Protein AF-0000000077288718 (afdb_homodimer)

pLDDT: mean 91.53, std 6.89, range [43.12, 98.25]

Structure (mmCIF, N/CA/C/O backbone):
data_AF-0000000077288718-model_v1
#
loop_
_entity.id
_entity.type
_entity.pdbx_description
1 polymer Transposase
#
loop_
_atom_site.group_PDB
_atom_site.id
_atom_site.type_symbol
_atom_site.label_atom_id
_atom_site.label_alt_id
_atom_site.label_comp_id
_atom_site.label_asym_id
_atom_site.label_entity_id
_atom_site.label_seq_id
_atom_site.pdbx_PDB_ins_code
_atom_site.Cartn_x
_atom_site.Cartn_y
_atom_site.Cartn_z
_atom_site.occupancy
_atom_site.B_iso_or_equiv
_atom_site.auth_seq_id
_atom_site.auth_comp_id
_atom_site.auth_asym_id
_atom_site.auth_atom_id
_atom_site.pdbx_PDB_model_num
ATOM 1 N N . MET A 1 1 ? -7.906 52.062 20.203 1 43.22 1 MET A N 1
ATOM 2 C CA . MET A 1 1 ? -6.73 51.344 20.672 1 43.22 1 MET A CA 1
ATOM 3 C C . MET A 1 1 ? -6.367 50.219 19.688 1 43.22 1 MET A C 1
ATOM 5 O O . MET A 1 1 ? -7.211 49.406 19.344 1 43.22 1 MET A O 1
ATOM 9 N N . LEU A 1 2 ? -5.363 50.562 18.891 1 52.12 2 LEU A N 1
ATOM 10 C CA . LEU A 1 2 ? -5.035 49.75 17.719 1 52.12 2 LEU A CA 1
ATOM 11 C C . LEU A 1 2 ? -4.863 48.312 18.109 1 52.12 2 LEU A C 1
ATOM 13 O O . LEU A 1 2 ? -4.262 48 19.141 1 52.12 2 LEU A O 1
ATOM 17 N N . ARG A 1 3 ? -5.602 47.438 17.688 1 65.12 3 ARG A N 1
ATOM 18 C CA . ARG A 1 3 ? -5.758 46 17.781 1 65.12 3 ARG A CA 1
ATOM 19 C C . ARG A 1 3 ? -4.559 45.281 17.188 1 65.12 3 ARG A C 1
ATOM 21 O O . ARG A 1 3 ? -3.871 45.812 16.312 1 65.12 3 ARG A O 1
ATOM 28 N N . GLY A 1 4 ? -3.889 44.406 17.781 1 75.56 4 GLY A N 1
ATOM 29 C CA . GLY A 1 4 ? -2.828 43.5 17.375 1 75.56 4 GLY A CA 1
ATOM 30 C C . GLY A 1 4 ? -1.591 43.625 18.25 1 75.56 4 GLY A C 1
ATOM 31 O O . GLY A 1 4 ? -1.327 44.688 18.828 1 75.56 4 GLY A O 1
ATOM 32 N N . GLU A 1 5 ? -0.987 42.656 18.359 1 81.69 5 GLU A N 1
ATOM 33 C CA . GLU A 1 5 ? 0.183 42.594 19.234 1 81.69 5 GLU A CA 1
ATOM 34 C C . GLU A 1 5 ? 1.214 43.656 18.828 1 81.69 5 GLU A C 1
ATOM 36 O O . GLU A 1 5 ? 1.824 44.312 19.688 1 81.69 5 GLU A O 1
ATOM 41 N N . LYS A 1 6 ? 1.422 43.906 17.594 1 84.06 6 LYS A N 1
ATOM 42 C CA . LYS A 1 6 ? 2.42 44.875 17.109 1 84.06 6 LYS A CA 1
ATOM 43 C C . LYS A 1 6 ? 2.041 46.312 17.5 1 84.06 6 LYS A C 1
ATOM 45 O O . LYS A 1 6 ? 2.904 47.094 17.875 1 84.06 6 LYS A O 1
ATOM 50 N N . ASN A 1 7 ? 0.811 46.562 17.375 1 82.25 7 ASN A N 1
ATOM 51 C CA . ASN A 1 7 ? 0.334 47.906 17.781 1 82.25 7 ASN A CA 1
ATOM 52 C C . ASN A 1 7 ? 0.5 48.125 19.281 1 82.25 7 ASN A C 1
ATOM 54 O O . ASN A 1 7 ? 0.824 49.219 19.719 1 82.25 7 ASN A O 1
ATOM 58 N N . ARG A 1 8 ? 0.289 47.062 19.922 1 88.38 8 ARG A N 1
ATOM 59 C CA . ARG A 1 8 ? 0.454 47.188 21.375 1 88.38 8 ARG A CA 1
ATOM 60 C C . ARG A 1 8 ? 1.909 47.438 21.734 1 88.38 8 ARG A C 1
ATOM 62 O O . ARG A 1 8 ? 2.193 48.281 22.609 1 88.38 8 ARG A O 1
ATOM 69 N N . ILE A 1 9 ? 2.711 46.75 21.047 1 90.38 9 ILE A N 1
ATOM 70 C CA . ILE A 1 9 ? 4.133 46.938 21.297 1 90.38 9 ILE A CA 1
ATOM 71 C C . ILE A 1 9 ? 4.551 48.375 20.938 1 90.38 9 ILE A C 1
ATOM 73 O O . ILE A 1 9 ? 5.328 49 21.656 1 90.38 9 ILE A O 1
ATOM 77 N N . ALA A 1 10 ? 4.012 48.875 19.875 1 89.81 10 ALA A N 1
ATOM 78 C CA . ALA A 1 10 ? 4.285 50.25 19.453 1 89.81 10 ALA A CA 1
ATO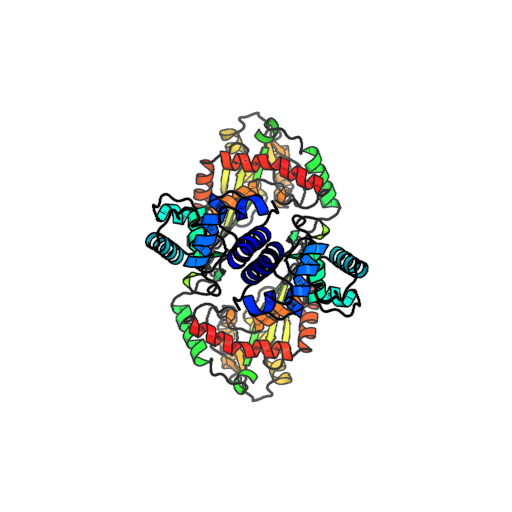M 79 C C . ALA A 1 10 ? 3.836 51.219 20.531 1 89.81 10 ALA A C 1
ATOM 81 O O . ALA A 1 10 ? 4.562 52.188 20.844 1 89.81 10 ALA A O 1
ATOM 82 N N . LEU A 1 11 ? 2.707 51 20.984 1 90.44 11 LEU A N 1
ATOM 83 C CA . LEU A 1 11 ? 2.168 51.844 22.031 1 90.44 11 LEU A CA 1
ATOM 84 C C . LEU A 1 11 ? 3.029 51.781 23.281 1 90.44 11 LEU A C 1
ATOM 86 O O . LEU A 1 11 ? 3.305 52.812 23.906 1 90.44 11 LEU A O 1
ATOM 90 N N . ARG A 1 12 ? 3.43 50.656 23.594 1 92.56 12 ARG A N 1
ATOM 91 C CA . ARG A 1 12 ? 4.289 50.469 24.766 1 92.56 12 ARG A CA 1
ATOM 92 C C . ARG A 1 12 ? 5.637 51.156 24.562 1 92.56 12 ARG A C 1
ATOM 94 O O . ARG A 1 12 ? 6.199 51.719 25.516 1 92.56 12 ARG A O 1
ATOM 101 N N . GLY A 1 13 ? 6.094 51.062 23.406 1 92.56 13 GLY A N 1
ATOM 102 C CA . GLY A 1 13 ? 7.293 51.812 23.078 1 92.56 13 GLY A CA 1
ATOM 103 C C . GLY A 1 13 ? 7.129 53.312 23.281 1 92.56 13 GLY A C 1
ATOM 104 O O . GLY A 1 13 ? 8.031 53.969 23.781 1 92.56 13 GLY A O 1
ATOM 105 N N . ARG A 1 14 ? 6.02 53.812 22.891 1 92.88 14 ARG A N 1
ATOM 106 C CA . ARG A 1 14 ? 5.73 55.219 23.062 1 92.88 14 ARG A CA 1
ATOM 107 C C . ARG A 1 14 ? 5.746 55.594 24.547 1 92.88 14 ARG A C 1
ATOM 109 O O . ARG A 1 14 ? 6.203 56.688 24.906 1 92.88 14 ARG A O 1
ATOM 116 N N . ILE A 1 15 ? 5.238 54.719 25.312 1 93.62 15 ILE A N 1
ATOM 117 C CA . ILE A 1 15 ? 5.254 54.969 26.75 1 93.62 15 ILE A CA 1
ATOM 118 C C . ILE A 1 15 ? 6.691 55.156 27.219 1 93.62 15 ILE A C 1
ATOM 120 O O . ILE A 1 15 ? 6.984 56.125 27.938 1 93.62 15 ILE A O 1
ATOM 124 N N . ILE A 1 16 ? 7.535 54.281 26.797 1 93.69 16 ILE A N 1
ATOM 125 C CA . ILE A 1 16 ? 8.93 54.344 27.219 1 93.69 16 ILE A CA 1
ATOM 126 C C . ILE A 1 16 ? 9.594 55.594 26.672 1 93.69 16 ILE A C 1
ATOM 128 O O . ILE A 1 16 ? 10.352 56.25 27.375 1 93.69 16 ILE A O 1
ATOM 132 N N . GLY A 1 17 ? 9.32 55.938 25.516 1 93 17 GLY A N 1
ATOM 133 C CA . GLY A 1 17 ? 9.867 57.156 24.922 1 93 17 GLY A CA 1
ATOM 134 C C . GLY A 1 17 ? 9.469 58.406 25.672 1 93 17 GLY A C 1
ATOM 135 O O . GLY A 1 17 ? 10.305 59.281 25.922 1 93 17 GLY A O 1
ATOM 136 N N . LEU A 1 18 ? 8.234 58.531 26 1 94.31 18 LEU A N 1
ATOM 137 C CA . LEU A 1 18 ? 7.75 59.656 26.766 1 94.31 18 LEU A CA 1
ATOM 138 C C . LEU A 1 18 ? 8.445 59.75 28.125 1 94.31 18 LEU A C 1
ATOM 140 O O . LEU A 1 18 ? 8.836 60.844 28.562 1 94.31 18 LEU A O 1
ATOM 144 N N . HIS A 1 19 ? 8.625 58.625 28.672 1 93.69 19 HIS A N 1
ATOM 145 C CA . HIS A 1 19 ? 9.297 58.594 29.969 1 93.69 19 HIS A CA 1
ATOM 146 C C . HIS A 1 19 ? 10.766 58.969 29.844 1 93.69 19 HIS A C 1
ATOM 148 O O . HIS A 1 19 ? 11.289 59.719 30.672 1 93.69 19 HIS A O 1
ATOM 154 N N . ASP A 1 20 ? 11.328 58.531 28.828 1 91.75 20 ASP A N 1
ATOM 155 C CA . ASP A 1 20 ? 12.734 58.844 28.594 1 91.75 20 ASP A CA 1
ATOM 156 C C . ASP A 1 20 ? 12.922 60.344 28.375 1 91.75 20 ASP A C 1
ATOM 158 O O . ASP A 1 20 ? 13.977 60.906 28.703 1 91.75 20 ASP A O 1
ATOM 162 N N . ALA A 1 21 ? 11.938 60.906 27.828 1 91.5 21 ALA A N 1
ATOM 163 C CA . ALA A 1 21 ? 12 62.344 27.531 1 91.5 21 ALA A CA 1
ATOM 164 C C . ALA A 1 21 ? 11.703 63.188 28.766 1 91.5 21 ALA A C 1
ATOM 166 O O . ALA A 1 21 ? 11.688 64.438 28.703 1 91.5 21 ALA A O 1
ATOM 167 N N . GLY A 1 22 ? 11.32 62.531 29.922 1 89.19 22 GLY A N 1
ATOM 168 C CA . GLY A 1 22 ? 11.188 63.25 31.188 1 89.19 22 GLY A CA 1
ATOM 169 C C . GLY A 1 22 ? 9.758 63.344 31.672 1 89.19 22 GLY A C 1
ATOM 170 O O . GLY A 1 22 ? 9.492 63.938 32.719 1 89.19 22 GLY A O 1
ATOM 171 N N . LYS A 1 23 ? 8.883 62.781 30.938 1 92.75 23 LYS A N 1
ATOM 172 C CA . LYS A 1 23 ? 7.5 62.812 31.406 1 92.75 23 LYS A CA 1
ATOM 173 C C . LYS A 1 23 ? 7.297 61.875 32.562 1 92.75 23 LYS A C 1
ATOM 175 O O . LYS A 1 23 ? 7.859 60.75 32.594 1 92.75 23 LYS A O 1
ATOM 180 N N . THR A 1 24 ? 6.441 62.312 33.469 1 92.31 24 THR A N 1
ATOM 181 C CA . THR A 1 24 ? 6.199 61.5 34.656 1 92.31 24 THR A CA 1
ATOM 182 C C . THR A 1 24 ? 5.152 60.438 34.344 1 92.31 24 THR A C 1
ATOM 184 O O . THR A 1 24 ? 4.328 60.594 33.469 1 92.31 24 THR A O 1
ATOM 187 N N . PRO A 1 25 ? 5.207 59.375 35.062 1 92.5 25 PRO A N 1
ATOM 188 C CA . PRO A 1 25 ? 4.246 58.312 34.875 1 92.5 25 PRO A CA 1
ATOM 189 C C . PRO A 1 25 ? 2.799 58.75 35.062 1 92.5 25 PRO A C 1
ATOM 191 O O . PRO A 1 25 ? 1.87 58.062 34.625 1 92.5 25 PRO A O 1
ATOM 194 N N . SER A 1 26 ? 2.586 59.812 35.719 1 91.81 26 SER A N 1
ATOM 195 C CA . SER A 1 26 ? 1.24 60.344 35.906 1 91.81 26 SER A CA 1
ATOM 196 C C . SER A 1 26 ? 0.753 61.125 34.719 1 91.81 26 SER A C 1
ATOM 198 O O . SER A 1 26 ? -0.452 61.25 34.469 1 91.81 26 SER A O 1
ATOM 200 N N . GLU A 1 27 ? 1.709 61.688 34 1 93.06 27 GLU A N 1
ATOM 201 C CA . GLU A 1 27 ? 1.374 62.531 32.844 1 93.06 27 GLU A CA 1
ATOM 202 C C . GLU A 1 27 ? 1.169 61.656 31.594 1 93.06 27 GLU A C 1
ATOM 204 O O . GLU A 1 27 ? 0.388 62.031 30.719 1 93.06 27 GLU A O 1
ATOM 209 N N . ILE A 1 28 ? 1.817 60.594 31.594 1 93.5 28 ILE A N 1
ATOM 210 C CA . ILE A 1 28 ? 1.878 59.75 30.391 1 93.5 28 ILE A CA 1
ATOM 211 C C . ILE A 1 28 ? 0.498 59.156 30.094 1 93.5 28 ILE A C 1
ATOM 213 O O . ILE A 1 28 ? 0.058 59.156 28.953 1 93.5 28 ILE A O 1
ATOM 217 N N . PRO A 1 29 ? -0.282 58.719 31.031 1 92.75 29 PRO A N 1
ATOM 218 C CA . PRO A 1 29 ? -1.614 58.156 30.766 1 92.75 29 PRO A CA 1
ATOM 219 C C . PRO A 1 29 ? -2.535 59.156 30.062 1 92.75 29 PRO A C 1
ATOM 221 O O . PRO A 1 29 ? -3.309 58.781 29.188 1 92.75 29 PRO A O 1
ATOM 224 N N . HIS A 1 30 ? -2.402 60.438 30.406 1 90.56 30 HIS A N 1
ATOM 225 C CA . HIS A 1 30 ? -3.244 61.469 29.812 1 90.56 30 HIS A CA 1
ATOM 226 C C . HIS A 1 30 ? -2.875 61.75 28.359 1 90.56 30 HIS A C 1
ATOM 228 O O . HIS A 1 30 ? -3.752 61.969 27.531 1 90.56 30 HIS A O 1
ATOM 234 N N . GLU A 1 31 ? -1.648 61.625 28.156 1 88.31 31 GLU A N 1
ATOM 235 C CA . GLU A 1 31 ? -1.167 61.906 26.812 1 88.31 31 GLU A CA 1
ATOM 236 C C . GLU A 1 31 ? -1.537 60.781 25.844 1 88.31 31 GLU A C 1
ATOM 238 O O . GLU A 1 31 ? -1.862 61.031 24.688 1 88.31 31 GLU A O 1
ATOM 243 N N . LEU A 1 32 ? -1.506 59.594 26.312 1 90.88 32 LEU A N 1
ATOM 244 C CA . LEU A 1 32 ? -1.694 58.469 25.422 1 90.88 32 LEU A CA 1
ATOM 245 C C . LEU A 1 32 ? -3.078 57.844 25.625 1 90.88 32 LEU A C 1
ATOM 247 O O . LEU A 1 32 ? -3.471 56.938 24.875 1 90.88 32 LEU A O 1
ATOM 251 N N . GLY A 1 33 ? -3.863 58.312 26.562 1 89.25 33 GLY A N 1
ATOM 252 C CA . GLY A 1 33 ? -5.184 57.75 26.828 1 89.25 33 GLY A CA 1
ATOM 253 C C . GLY A 1 33 ? -5.141 56.375 27.422 1 89.25 33 GLY A C 1
ATOM 254 O O . GLY A 1 33 ? -5.895 55.469 27 1 89.25 33 GLY A O 1
ATOM 255 N N . LEU A 1 34 ? -4.164 56.188 28.281 1 92 34 LEU A N 1
ATOM 256 C CA . LEU A 1 34 ? -3.99 54.875 28.922 1 92 34 LEU A CA 1
ATOM 257 C C . LEU A 1 34 ? -4.27 54.969 30.406 1 92 34 LEU A C 1
ATOM 259 O O . LEU A 1 34 ? -4.348 56.062 30.969 1 92 34 LEU A O 1
ATOM 263 N N . LYS A 1 35 ? -4.469 53.844 30.938 1 93.88 35 LYS A N 1
ATOM 264 C CA . LYS A 1 35 ? -4.605 53.75 32.406 1 93.88 35 LYS A CA 1
ATOM 265 C C . LYS A 1 35 ? -3.246 53.844 33.094 1 93.88 35 LYS A C 1
ATOM 267 O O . LYS A 1 35 ? -2.25 53.344 32.562 1 93.88 35 LYS A O 1
ATOM 272 N N . LYS A 1 36 ? -3.283 54.469 34.312 1 93.56 36 LYS A N 1
ATOM 273 C CA . LYS A 1 36 ? -2.062 54.656 35.062 1 93.56 36 LYS A CA 1
ATOM 274 C C . LYS A 1 36 ? -1.392 53.312 35.375 1 93.56 36 LYS A C 1
ATOM 276 O O . LYS A 1 36 ? -0.17 53.188 35.281 1 93.56 36 LYS A O 1
ATOM 281 N N . ASP A 1 37 ? -2.254 52.438 35.594 1 94.19 37 ASP A N 1
ATOM 282 C CA . ASP A 1 37 ? -1.729 51.125 36 1 94.19 37 ASP A CA 1
ATOM 283 C C . ASP A 1 37 ? -0.995 50.469 34.812 1 94.19 37 ASP A C 1
ATOM 285 O O . ASP A 1 37 ? 0.01 49.781 35.031 1 94.19 37 ASP A O 1
ATOM 289 N N . THR A 1 38 ? -1.412 50.719 33.688 1 93.12 38 THR A N 1
ATOM 290 C CA . THR A 1 38 ? -0.795 50.125 32.469 1 93.12 38 THR A CA 1
ATOM 291 C C . THR A 1 38 ? 0.578 50.75 32.25 1 93.12 38 THR A C 1
ATOM 293 O O . THR A 1 38 ? 1.524 50.062 31.875 1 93.12 38 THR A O 1
ATOM 296 N N . VAL A 1 39 ? 0.643 52.031 32.438 1 94.06 39 VAL A N 1
ATOM 297 C CA . VAL A 1 39 ? 1.903 52.75 32.25 1 94.06 39 VAL A CA 1
ATOM 298 C C . VAL A 1 39 ? 2.939 52.25 33.25 1 94.06 39 VAL A C 1
ATOM 300 O O . VAL A 1 39 ? 4.062 51.906 32.875 1 94.06 39 VAL A O 1
ATOM 303 N N . TYR A 1 40 ? 2.473 52.094 34.469 1 94.69 40 TYR A N 1
ATOM 304 C CA . TYR A 1 40 ? 3.396 51.625 35.5 1 94.69 40 TYR A CA 1
ATOM 305 C C . TYR A 1 40 ? 3.861 50.219 35.188 1 94.69 40 TYR A C 1
ATOM 307 O O . TYR A 1 40 ? 5.031 49.875 35.406 1 94.69 40 TYR A O 1
ATOM 315 N N . LEU A 1 41 ? 2.928 49.5 34.781 1 93.44 41 LEU A N 1
ATOM 316 C CA . LEU A 1 41 ? 3.242 48.094 34.469 1 93.44 41 LEU A CA 1
ATOM 317 C C . LEU A 1 41 ? 4.359 48.031 33.438 1 93.44 41 LEU A C 1
ATOM 319 O O . LEU A 1 41 ? 5.344 47.312 33.656 1 93.44 41 LEU A O 1
ATOM 323 N N . TRP A 1 42 ? 4.273 48.719 32.438 1 93 42 TRP A N 1
ATOM 324 C CA . TRP A 1 42 ? 5.199 48.531 31.312 1 93 42 TRP A CA 1
ATOM 325 C C . TRP A 1 42 ? 6.496 49.281 31.547 1 93 42 TRP A C 1
ATOM 327 O O . TRP A 1 42 ? 7.555 48.906 31.047 1 93 42 TRP A O 1
ATOM 337 N N . LEU A 1 43 ? 6.438 50.312 32.344 1 93.31 43 LEU A N 1
ATOM 338 C CA . LEU A 1 43 ? 7.68 50.938 32.781 1 93.31 43 LEU A CA 1
ATOM 339 C C . LEU A 1 43 ? 8.5 50 33.656 1 93.31 43 LEU A C 1
ATOM 341 O O . LEU A 1 43 ? 9.719 49.875 33.469 1 93.31 43 LEU A O 1
ATOM 345 N N . ARG A 1 44 ? 7.754 49.344 34.469 1 93.12 44 ARG A N 1
ATOM 346 C CA . ARG A 1 44 ? 8.422 48.375 35.312 1 93.12 44 ARG A CA 1
ATOM 347 C C . ARG A 1 44 ? 9.008 47.25 34.5 1 93.12 44 ARG A C 1
ATOM 349 O O . ARG A 1 44 ? 10.172 46.875 34.688 1 93.12 44 ARG A O 1
ATOM 356 N N . ARG A 1 45 ? 8.242 46.688 33.688 1 91.5 45 ARG A N 1
ATOM 357 C CA . ARG A 1 45 ? 8.68 45.562 32.844 1 91.5 45 ARG A CA 1
ATOM 358 C C . ARG A 1 45 ? 9.875 45.938 31.984 1 91.5 45 ARG A C 1
ATOM 360 O O . ARG A 1 45 ? 10.789 45.156 31.781 1 91.5 45 ARG A O 1
ATOM 367 N N . TRP A 1 46 ? 9.852 47.219 31.5 1 91.81 46 TRP A N 1
ATOM 368 C CA . TRP A 1 46 ? 10.953 47.688 30.672 1 91.81 46 TRP A CA 1
ATOM 369 C C . TRP A 1 46 ? 12.227 47.844 31.5 1 91.81 46 TRP A C 1
ATOM 371 O O . TRP A 1 46 ? 13.312 47.469 31.047 1 91.81 46 TRP A O 1
ATOM 381 N N . ASN A 1 47 ? 12.062 48.312 32.656 1 90.88 47 ASN A N 1
ATOM 382 C CA . ASN A 1 47 ? 13.219 48.5 33.531 1 90.88 47 ASN A CA 1
ATOM 383 C C . ASN A 1 47 ? 13.82 47.188 34 1 90.88 47 ASN A C 1
ATOM 385 O O . ASN A 1 47 ? 15.039 47.062 34.094 1 90.88 47 ASN A O 1
ATOM 389 N N . GLU A 1 48 ? 12.914 46.25 34.156 1 91.69 48 GLU A N 1
ATOM 390 C CA . GLU A 1 48 ? 13.359 44.969 34.719 1 91.69 48 GLU A CA 1
ATOM 391 C C . GLU A 1 48 ? 13.82 44 33.625 1 91.69 48 GLU A C 1
ATOM 393 O O . GLU A 1 48 ? 14.828 43.312 33.781 1 91.69 48 GLU A O 1
ATOM 398 N N . GLU A 1 49 ? 13.148 43.938 32.531 1 88.25 49 GLU A N 1
ATOM 399 C CA . GLU A 1 49 ? 13.398 42.875 31.547 1 88.25 49 GLU A CA 1
ATOM 400 C C . GLU A 1 49 ? 13.898 43.469 30.234 1 88.25 49 GLU A C 1
ATOM 402 O O . GLU A 1 49 ? 14.492 42.75 29.406 1 88.25 49 GLU A O 1
ATOM 407 N N . GLY A 1 50 ? 13.617 44.75 30.031 1 84.06 50 GLY A N 1
ATOM 408 C CA . GLY A 1 50 ? 14.031 45.375 28.781 1 84.06 50 GLY A CA 1
ATOM 409 C C . GLY A 1 50 ? 13.234 44.906 27.578 1 84.06 50 GLY A C 1
ATOM 410 O O . GLY A 1 50 ? 13.711 44.969 26.453 1 84.06 50 GLY A O 1
ATOM 411 N N . LYS A 1 51 ? 12.133 44.25 27.875 1 85.38 51 LYS A N 1
ATOM 412 C CA . LYS A 1 51 ? 11.289 43.75 26.781 1 85.38 51 LYS A CA 1
ATOM 413 C C . LYS A 1 51 ? 9.852 44.219 26.938 1 85.38 51 LYS A C 1
ATOM 415 O O . LYS A 1 51 ? 9.383 44.438 28.062 1 85.38 51 LYS A O 1
ATOM 420 N N . LEU A 1 52 ? 9.156 44.531 25.812 1 89.31 52 LEU A N 1
ATOM 421 C CA . LEU A 1 52 ? 7.789 45.031 25.844 1 89.31 52 LEU A CA 1
ATOM 422 C C . LEU A 1 52 ? 6.809 44.031 25.281 1 89.31 52 LEU A C 1
ATOM 424 O O . LEU A 1 52 ? 5.676 44.375 24.922 1 89.31 52 LEU A O 1
ATOM 428 N N . GLU A 1 53 ? 7.254 42.656 25.156 1 86.88 53 GLU A N 1
ATOM 429 C CA . GLU A 1 53 ? 6.387 41.594 24.688 1 86.88 53 GLU A CA 1
ATOM 430 C C . GLU A 1 53 ? 5.609 40.969 25.828 1 86.88 53 GLU A C 1
ATOM 432 O O . GLU A 1 53 ? 6.023 41.031 26.984 1 86.88 53 GLU A O 1
ATOM 437 N N . ASP A 1 54 ? 4.449 40.406 25.469 1 84.75 54 ASP A N 1
ATOM 438 C CA . ASP A 1 54 ? 3.662 39.656 26.453 1 84.75 54 ASP A CA 1
ATOM 439 C C . ASP A 1 54 ? 4.406 38.406 26.938 1 84.75 54 ASP A C 1
ATOM 441 O O . ASP A 1 54 ? 5.141 37.781 26.172 1 84.75 54 ASP A O 1
ATOM 445 N N . HIS A 1 55 ? 4.238 38.094 28.203 1 80.62 55 HIS A N 1
ATOM 446 C CA . HIS A 1 55 ? 4.801 36.844 28.719 1 80.62 55 HIS A CA 1
ATOM 447 C C . HIS A 1 55 ? 4.109 35.625 28.109 1 80.62 55 HIS A C 1
ATOM 449 O O . HIS A 1 55 ? 2.92 35.688 27.797 1 80.62 55 HIS A O 1
ATOM 455 N N . LYS A 1 56 ? 4.859 34.594 27.812 1 78.31 56 LYS A N 1
ATOM 456 C CA . LYS A 1 56 ? 4.316 33.375 27.25 1 78.31 56 LYS A CA 1
ATOM 457 C C . LYS A 1 56 ? 3.322 32.719 28.203 1 78.31 56 LYS A C 1
ATOM 459 O O . LYS A 1 56 ? 3.564 32.656 29.406 1 78.31 56 LYS A O 1
ATOM 464 N N . ARG A 1 57 ? 2.047 32.656 27.797 1 76.81 57 ARG A N 1
ATOM 465 C CA . ARG A 1 57 ? 1.032 31.953 28.578 1 76.81 57 ARG A CA 1
ATOM 466 C C . ARG A 1 57 ? 1.293 30.453 28.578 1 76.81 57 ARG A C 1
ATOM 468 O O . ARG A 1 57 ? 1.798 29.906 27.594 1 76.81 57 ARG A O 1
ATOM 475 N N . THR A 1 58 ? 1.238 29.797 29.844 1 73.56 58 THR A N 1
ATOM 476 C CA . THR A 1 58 ? 1.386 28.359 29.922 1 73.56 58 THR A CA 1
ATOM 477 C C . THR A 1 58 ? 0.096 27.656 29.516 1 73.56 58 THR A C 1
ATOM 479 O O . THR A 1 58 ? -1 28.109 29.844 1 73.56 58 THR A O 1
ATOM 482 N N . GLY A 1 59 ? -0.064 27.234 28.359 1 65.62 59 GLY A N 1
ATOM 483 C CA . GLY A 1 59 ? -1.24 26.5 27.938 1 65.62 59 GLY A CA 1
ATOM 484 C C . GLY A 1 59 ? -1.763 25.547 28.984 1 65.62 59 GLY A C 1
ATOM 485 O O . GLY A 1 59 ? -1.201 25.438 30.078 1 65.62 59 GLY A O 1
ATOM 486 N N . ARG A 1 60 ? -3.094 25.047 28.859 1 73.56 60 ARG A N 1
ATOM 487 C CA . ARG A 1 60 ? -3.711 24.062 29.734 1 73.56 60 ARG A CA 1
ATOM 488 C C . ARG A 1 60 ? -2.74 22.938 30.047 1 73.56 60 ARG A C 1
ATOM 490 O O . ARG A 1 60 ? -1.983 22.484 29.188 1 73.56 60 ARG A O 1
ATOM 497 N N . ARG A 1 61 ? -2.641 22.625 31.453 1 76.5 61 ARG A N 1
ATOM 498 C CA . ARG A 1 61 ? -1.768 21.547 31.891 1 76.5 61 ARG A CA 1
ATOM 499 C C . ARG A 1 61 ? -2.123 20.234 31.203 1 76.5 61 ARG A C 1
ATOM 501 O O . ARG A 1 61 ? -3.301 19.938 31 1 76.5 61 ARG A O 1
ATOM 508 N N . ARG A 1 62 ? -1.206 19.484 30.781 1 83.44 62 ARG A N 1
ATOM 509 C CA . ARG A 1 62 ? -1.355 18.188 30.141 1 83.44 62 ARG A CA 1
ATOM 510 C C . ARG A 1 62 ? -1.91 17.156 31.125 1 83.44 62 ARG A C 1
ATOM 512 O O . ARG A 1 62 ? -1.593 17.188 32.312 1 83.44 62 ARG A O 1
ATOM 519 N N . VAL A 1 63 ? -2.803 16.297 30.609 1 84.56 63 VAL A N 1
ATOM 520 C CA . VAL A 1 63 ? -3.465 15.297 31.438 1 84.56 63 VAL A CA 1
ATOM 521 C C . VAL A 1 63 ? -2.482 14.18 31.781 1 84.56 63 VAL A C 1
ATOM 523 O O . VAL A 1 63 ? -2.613 13.523 32.812 1 84.56 63 VAL A O 1
ATOM 526 N N . THR A 1 64 ? -1.48 13.883 30.953 1 89.44 64 THR A N 1
ATOM 527 C CA . THR A 1 64 ? -0.533 12.797 31.188 1 89.44 64 THR A CA 1
ATOM 528 C C . THR A 1 64 ? 0.834 13.344 31.578 1 89.44 64 THR A C 1
ATOM 530 O O . THR A 1 64 ? 1.188 14.469 31.219 1 89.44 64 THR A O 1
ATOM 533 N N . ASP A 1 65 ? 1.57 12.602 32.344 1 90.88 65 ASP A N 1
ATOM 534 C CA . ASP A 1 65 ? 2.936 12.977 32.688 1 90.88 65 ASP A CA 1
ATOM 535 C C . ASP A 1 65 ? 3.951 12.242 31.812 1 90.88 65 ASP A C 1
ATOM 537 O O . ASP A 1 65 ? 3.574 11.453 30.938 1 90.88 65 ASP A O 1
ATOM 541 N N . ALA A 1 66 ? 5.184 12.578 32.062 1 91.12 66 ALA A N 1
ATOM 542 C CA . ALA A 1 66 ? 6.258 12.07 31.219 1 91.12 66 ALA A CA 1
ATOM 543 C C . ALA A 1 66 ? 6.359 10.547 31.312 1 91.12 66 ALA A C 1
ATOM 545 O O . ALA A 1 66 ? 6.637 9.875 30.312 1 91.12 66 ALA A O 1
ATOM 546 N N . ASN A 1 67 ? 6.145 10.102 32.469 1 93 67 ASN A N 1
ATOM 547 C CA . ASN A 1 67 ? 6.223 8.656 32.656 1 93 67 ASN A CA 1
ATOM 548 C C . ASN A 1 67 ? 5.09 7.934 31.938 1 93 67 ASN A C 1
ATOM 550 O O . ASN A 1 67 ? 5.305 6.891 31.312 1 93 67 ASN A O 1
ATOM 554 N N . GLN A 1 68 ? 3.994 8.469 32.062 1 92.94 68 GLN A N 1
ATOM 555 C CA . GLN A 1 68 ? 2.834 7.902 31.391 1 92.94 68 GLN A CA 1
ATOM 556 C C . GLN A 1 68 ? 3 7.961 29.875 1 92.94 68 GLN A C 1
ATOM 558 O O . GLN A 1 68 ? 2.619 7.027 29.172 1 92.94 68 GLN A O 1
ATOM 563 N N . ASP A 1 69 ? 3.557 8.992 29.438 1 94.25 69 ASP A N 1
ATOM 564 C CA . ASP A 1 69 ? 3.809 9.133 28 1 94.25 69 ASP A CA 1
ATOM 565 C C . ASP A 1 69 ? 4.781 8.07 27.516 1 94.25 69 ASP A C 1
ATOM 567 O O . ASP A 1 69 ? 4.605 7.516 26.422 1 94.25 69 ASP A O 1
ATOM 571 N N . ARG A 1 70 ? 5.75 7.82 28.297 1 93.88 70 ARG A N 1
ATOM 572 C CA . ARG A 1 70 ? 6.719 6.785 27.953 1 93.88 70 ARG A CA 1
ATOM 573 C C . ARG A 1 70 ? 6.074 5.406 27.953 1 93.88 70 ARG A C 1
ATOM 575 O O . ARG A 1 70 ? 6.422 4.551 27.125 1 93.88 70 ARG A O 1
ATOM 582 N N . MET A 1 71 ? 5.234 5.25 28.859 1 94.38 71 MET A N 1
ATOM 583 C CA . MET A 1 71 ? 4.516 3.98 28.938 1 94.38 71 MET A CA 1
ATOM 584 C C . MET A 1 71 ? 3.682 3.748 27.688 1 94.38 71 MET A C 1
ATOM 586 O O . MET A 1 71 ? 3.627 2.629 27.172 1 94.38 71 MET A O 1
ATOM 590 N N . LEU A 1 72 ? 3.086 4.754 27.281 1 94.81 72 LEU A N 1
ATOM 591 C CA . LEU A 1 72 ? 2.277 4.656 26.078 1 94.81 72 LEU A CA 1
ATOM 592 C C . LEU A 1 72 ? 3.145 4.332 24.859 1 94.81 72 LEU A C 1
ATOM 594 O O . LEU A 1 72 ? 2.748 3.543 24 1 94.81 72 LEU A O 1
ATOM 598 N N . ARG A 1 73 ? 4.242 4.961 24.812 1 95 73 ARG A N 1
ATOM 599 C CA . ARG A 1 73 ? 5.188 4.68 23.734 1 95 73 ARG A CA 1
ATOM 600 C C . ARG A 1 73 ? 5.613 3.219 23.75 1 95 73 ARG A C 1
ATOM 602 O O . ARG A 1 73 ? 5.641 2.562 22.703 1 95 73 ARG A O 1
ATOM 609 N N . ASN A 1 74 ? 5.949 2.746 24.906 1 94.62 74 ASN A N 1
ATOM 610 C CA . ASN A 1 74 ? 6.379 1.358 25.047 1 94.62 74 ASN A CA 1
ATOM 611 C C . ASN A 1 74 ? 5.281 0.385 24.625 1 94.62 74 ASN A C 1
ATOM 613 O O . ASN A 1 74 ? 5.555 -0.641 24 1 94.62 74 ASN A O 1
ATOM 617 N N . ALA A 1 75 ? 4.121 0.729 25 1 94.25 75 ALA A N 1
ATOM 618 C CA . ALA A 1 75 ? 2.98 -0.111 24.641 1 94.25 75 ALA A CA 1
ATOM 619 C C . ALA A 1 75 ? 2.795 -0.164 23.125 1 94.25 75 ALA A C 1
ATOM 621 O O . ALA A 1 75 ? 2.537 -1.23 22.562 1 94.25 75 ALA A O 1
ATOM 622 N N . ALA A 1 76 ? 2.9 0.917 22.5 1 94.19 76 ALA A N 1
ATOM 623 C CA . ALA A 1 76 ? 2.76 0.992 21.047 1 94.19 76 ALA A CA 1
ATOM 624 C C . ALA A 1 76 ? 3.879 0.225 20.344 1 94.19 76 ALA A C 1
ATOM 626 O O . ALA A 1 76 ? 3.652 -0.409 19.312 1 94.19 76 ALA A O 1
ATOM 627 N N . GLU A 1 77 ? 5.043 0.309 20.906 1 92.94 77 GLU A N 1
ATOM 628 C CA . GLU A 1 77 ? 6.188 -0.391 20.344 1 92.94 77 GLU A CA 1
ATOM 629 C C . GLU A 1 77 ? 6.062 -1.9 20.531 1 92.94 77 GLU A C 1
ATOM 631 O O . GLU A 1 77 ? 6.496 -2.676 19.672 1 92.94 77 GLU A O 1
ATOM 636 N N . ALA A 1 78 ? 5.473 -2.248 21.625 1 92.38 78 ALA A N 1
ATOM 637 C CA . ALA A 1 78 ? 5.285 -3.666 21.906 1 92.38 78 ALA A CA 1
ATOM 638 C C . ALA A 1 78 ? 4.18 -4.262 21.047 1 92.38 78 ALA A C 1
ATOM 640 O O . ALA A 1 78 ? 4.227 -5.445 20.688 1 92.38 78 ALA A O 1
ATOM 641 N N . SER A 1 79 ? 3.209 -3.441 20.719 1 91.38 79 SER A N 1
ATOM 642 C CA . SER A 1 79 ? 2.09 -3.867 19.875 1 91.38 79 SER A CA 1
ATOM 643 C C . SER A 1 79 ? 1.822 -2.863 18.766 1 91.38 79 SER A C 1
ATOM 645 O O . SER A 1 79 ? 0.768 -2.225 18.734 1 91.38 79 SER A O 1
ATOM 647 N N . PRO A 1 80 ? 2.707 -2.941 17.828 1 93.19 80 PRO A N 1
ATOM 648 C CA . PRO A 1 80 ? 2.645 -1.896 16.797 1 93.19 80 PRO A CA 1
ATOM 649 C C . PRO A 1 80 ? 1.362 -1.957 15.969 1 93.19 80 PRO A C 1
ATOM 651 O O . PRO A 1 80 ? 0.95 -0.95 15.391 1 93.19 80 PRO A O 1
ATOM 654 N N . PHE A 1 81 ? 0.698 -3.062 15.969 1 89.94 81 PHE A N 1
ATOM 655 C CA . PHE A 1 81 ? -0.476 -3.209 15.117 1 89.94 81 PHE A CA 1
ATOM 656 C C . PHE A 1 81 ? -1.756 -3 15.914 1 89.94 81 PHE A C 1
ATOM 658 O O . PHE A 1 81 ? -2.855 -3.217 15.406 1 89.94 81 PHE A O 1
ATOM 665 N N . SER A 1 82 ? -1.673 -2.523 17.125 1 89.06 82 SER A N 1
ATOM 666 C CA . SER A 1 82 ? -2.838 -2.26 17.953 1 89.06 82 SER A CA 1
ATOM 667 C C . SER A 1 82 ? -3.473 -0.916 17.609 1 89.06 82 SER A C 1
ATOM 669 O O . SER A 1 82 ? -2.879 -0.11 16.891 1 89.06 82 SER A O 1
ATOM 671 N N . THR A 1 83 ? -4.648 -0.747 18.062 1 89.12 83 THR A N 1
ATOM 672 C CA . THR A 1 83 ? -5.352 0.516 17.859 1 89.12 83 THR A CA 1
ATOM 673 C C . THR A 1 83 ? -5.18 1.435 19.062 1 89.12 83 THR A C 1
ATOM 675 O O . THR A 1 83 ? -4.758 0.991 20.141 1 89.12 83 THR A O 1
ATOM 678 N N . SER A 1 84 ? -5.445 2.746 18.797 1 92.44 84 SER A N 1
ATOM 679 C CA . SER A 1 84 ? -5.387 3.689 19.906 1 92.44 84 SER A CA 1
ATOM 680 C C . SER A 1 84 ? -6.371 3.307 21 1 92.44 84 SER A C 1
ATOM 682 O O . SER A 1 84 ? -6.09 3.498 22.188 1 92.44 84 SER A O 1
ATOM 684 N N . VAL A 1 85 ? -7.469 2.746 20.594 1 90.12 85 VAL A N 1
ATOM 685 C CA . VAL A 1 85 ? -8.469 2.307 21.562 1 90.12 85 VAL A CA 1
ATOM 686 C C . VAL A 1 85 ? -7.914 1.161 22.406 1 90.12 85 VAL A C 1
ATOM 688 O O . VAL A 1 85 ? -8.055 1.156 23.625 1 90.12 85 VAL A O 1
ATOM 691 N N . ALA A 1 86 ? -7.324 0.199 21.719 1 88.81 86 ALA A N 1
ATOM 692 C CA . ALA A 1 86 ? -6.73 -0.936 22.422 1 88.81 86 ALA A CA 1
ATOM 693 C C . ALA A 1 86 ? -5.621 -0.478 23.359 1 88.81 86 ALA A C 1
ATOM 695 O O . ALA A 1 86 ? -5.496 -0.986 24.484 1 88.81 86 ALA A O 1
ATOM 696 N N . LEU A 1 87 ? -4.82 0.447 22.906 1 92.62 87 LEU A N 1
ATOM 697 C CA . LEU A 1 87 ? -3.736 0.965 23.734 1 92.62 87 LEU A CA 1
ATOM 698 C C . LEU A 1 87 ? -4.285 1.673 24.969 1 92.62 87 LEU A C 1
ATOM 700 O O . LEU A 1 87 ? -3.703 1.583 26.047 1 92.62 87 LEU A O 1
ATOM 704 N N . THR A 1 88 ? -5.359 2.408 24.766 1 93.06 88 THR A N 1
ATOM 705 C CA . THR A 1 88 ? -6.016 3.078 25.875 1 93.06 88 THR A CA 1
ATOM 706 C C . THR A 1 88 ? -6.461 2.066 26.938 1 93.06 88 THR A C 1
ATOM 708 O O . THR A 1 88 ? -6.219 2.256 28.125 1 93.06 88 THR A O 1
ATOM 711 N N . GLN A 1 89 ? -7.07 1.027 26.5 1 91.44 89 GLN A N 1
ATOM 712 C CA . GLN A 1 89 ? -7.555 -0.008 27.406 1 91.44 89 GLN A CA 1
ATOM 713 C C . GLN A 1 89 ? -6.398 -0.695 28.125 1 91.44 89 GLN A C 1
ATOM 715 O O . GLN A 1 89 ? -6.473 -0.943 29.328 1 91.44 89 GLN A O 1
ATOM 720 N N . GLU A 1 90 ? -5.402 -0.955 27.438 1 90.56 90 GLU A N 1
ATOM 721 C CA . GLU A 1 90 ? -4.242 -1.65 27.984 1 90.56 90 GLU A CA 1
ATOM 722 C C . GLU A 1 90 ? -3.494 -0.771 28.984 1 90.56 90 GLU A C 1
ATOM 724 O O . GLU A 1 90 ? -2.912 -1.272 29.953 1 90.56 90 GLU A O 1
ATOM 729 N N . SER A 1 91 ? -3.418 0.463 28.734 1 90.94 91 SER A N 1
ATOM 730 C CA . SER A 1 91 ? -2.668 1.376 29.594 1 90.94 91 SER A CA 1
ATOM 731 C C . SER A 1 91 ? -3.344 1.546 30.953 1 90.94 91 SER A C 1
ATOM 733 O O . SER A 1 91 ? -2.68 1.827 31.953 1 90.94 91 SER A O 1
ATOM 735 N N . GLY A 1 92 ? -4.68 1.571 31.016 1 89.56 92 GLY A N 1
ATOM 736 C CA . GLY A 1 92 ? -5.418 1.771 32.25 1 89.56 92 GLY A CA 1
ATOM 737 C C . GLY A 1 92 ? -5.512 3.229 32.656 1 89.56 92 GLY A C 1
ATOM 738 O O . GLY A 1 92 ? -6.016 3.545 33.75 1 89.56 92 GLY A O 1
ATOM 739 N N . LEU A 1 93 ? -5.039 3.996 31.844 1 90.69 93 LEU A N 1
ATOM 740 C CA . LEU A 1 93 ? -5.078 5.426 32.156 1 90.69 93 LEU A CA 1
ATOM 741 C C . LEU A 1 93 ? -6.445 6.012 31.812 1 90.69 93 LEU A C 1
ATOM 743 O O . LEU A 1 93 ? -7.109 5.559 30.875 1 90.69 93 LEU A O 1
ATOM 747 N N . PRO A 1 94 ? -6.898 6.969 32.625 1 91 94 PRO A N 1
ATOM 748 C CA . PRO A 1 94 ? -8.18 7.621 32.344 1 91 94 PRO A CA 1
ATOM 749 C C . PRO A 1 94 ? -8.078 8.68 31.25 1 91 94 PRO A C 1
ATOM 751 O O . PRO A 1 94 ? -8.336 9.859 31.5 1 91 94 PRO A O 1
ATOM 754 N N . ILE A 1 95 ? -7.656 8.32 30.156 1 93.44 95 ILE A N 1
ATOM 755 C CA . ILE A 1 95 ? -7.496 9.227 29.016 1 93.44 95 ILE A CA 1
ATOM 756 C C . ILE A 1 95 ? -8.242 8.672 27.812 1 93.44 95 ILE A C 1
ATOM 758 O O . ILE A 1 95 ? -8.633 7.504 27.797 1 93.44 95 ILE A O 1
ATOM 762 N N . SER A 1 96 ? -8.492 9.531 26.906 1 94.44 96 SER A N 1
ATOM 763 C CA . SER A 1 96 ? -9.18 9.133 25.688 1 94.44 96 SER A CA 1
ATOM 764 C C . SER A 1 96 ? -8.195 8.594 24.641 1 94.44 96 SER A C 1
ATOM 766 O O . SER A 1 96 ? -6.992 8.828 24.734 1 94.44 96 SER A O 1
ATOM 768 N N . ALA A 1 97 ? -8.727 7.906 23.625 1 95.06 97 ALA A N 1
ATOM 769 C CA . ALA A 1 97 ? -7.914 7.406 22.516 1 95.06 97 ALA A CA 1
ATOM 770 C C . ALA A 1 97 ? -7.25 8.555 21.766 1 95.06 97 ALA A C 1
ATOM 772 O O . ALA A 1 97 ? -6.141 8.414 21.25 1 95.06 97 ALA A O 1
ATOM 773 N N . ARG A 1 98 ? -7.934 9.648 21.75 1 95.44 98 ARG A N 1
ATOM 774 C CA . ARG A 1 98 ? -7.391 10.82 21.078 1 95.44 98 ARG A CA 1
ATOM 775 C C . ARG A 1 98 ? -6.152 11.336 21.812 1 95.44 98 ARG A C 1
ATOM 777 O O . ARG A 1 98 ? -5.188 11.766 21.172 1 95.44 98 ARG A O 1
ATOM 784 N N . THR A 1 99 ? -6.238 11.305 23.094 1 94.88 99 THR A N 1
ATOM 785 C CA . THR A 1 99 ? -5.094 11.742 23.891 1 94.88 99 THR A CA 1
ATOM 786 C C . THR A 1 99 ? -3.902 10.812 23.672 1 94.88 99 THR A C 1
ATOM 788 O O . THR A 1 99 ? -2.762 11.266 23.578 1 94.88 99 THR A O 1
ATOM 791 N N . VAL A 1 100 ? -4.234 9.531 23.625 1 94.81 100 VAL A N 1
ATOM 792 C CA . VAL A 1 100 ? -3.186 8.547 23.359 1 94.81 100 VAL A CA 1
ATOM 793 C C . VAL A 1 100 ? -2.508 8.859 22.031 1 94.81 100 VAL A C 1
ATOM 795 O O . VAL A 1 100 ? -1.278 8.891 21.938 1 94.81 100 VAL A O 1
ATOM 798 N N . ARG A 1 101 ? -3.279 9.078 21.031 1 96 101 ARG A N 1
ATOM 799 C CA . ARG A 1 101 ? -2.746 9.391 19.703 1 96 101 ARG A CA 1
ATOM 800 C C . ARG A 1 101 ? -1.868 10.633 19.75 1 96 101 ARG A C 1
ATOM 802 O O . ARG A 1 101 ? -0.775 10.648 19.172 1 96 101 ARG A O 1
ATOM 809 N N . ARG A 1 102 ? -2.357 11.633 20.438 1 95.38 102 ARG A N 1
ATOM 810 C CA . ARG A 1 102 ? -1.624 12.891 20.531 1 95.38 102 ARG A CA 1
ATOM 811 C C . ARG A 1 102 ? -0.274 12.688 21.219 1 95.38 102 ARG A C 1
ATOM 813 O O . ARG A 1 102 ? 0.738 13.242 20.781 1 95.38 102 ARG A O 1
ATOM 820 N N . ARG A 1 103 ? -0.323 11.953 22.219 1 94.88 103 ARG A N 1
ATOM 821 C CA . ARG A 1 103 ? 0.907 11.695 22.953 1 94.88 103 ARG A CA 1
ATOM 822 C C . ARG A 1 103 ? 1.911 10.93 22.094 1 94.88 103 ARG A C 1
ATOM 824 O O . ARG A 1 103 ? 3.109 11.219 22.141 1 94.88 103 ARG A O 1
ATOM 831 N N . LEU A 1 104 ? 1.43 9.992 21.375 1 95.81 104 LEU A N 1
ATOM 832 C CA . LEU A 1 104 ? 2.305 9.219 20.5 1 95.81 104 LEU A CA 1
ATOM 833 C C . LEU A 1 104 ? 2.859 10.094 19.375 1 95.81 104 LEU A C 1
ATOM 835 O O . LEU A 1 104 ? 4.047 10.023 19.062 1 95.81 104 LEU A O 1
ATOM 839 N N . HIS A 1 105 ? 2.029 10.93 18.812 1 96.56 105 HIS A N 1
ATOM 840 C CA . HIS A 1 105 ? 2.463 11.836 17.75 1 96.56 105 HIS A CA 1
ATOM 841 C C . HIS A 1 105 ? 3.572 12.758 18.25 1 96.56 105 HIS A C 1
ATOM 843 O O . HIS A 1 105 ? 4.539 13.016 17.516 1 96.56 105 HIS A O 1
ATOM 849 N N . GLU A 1 106 ? 3.387 13.227 19.406 1 94.94 106 GLU A N 1
ATOM 850 C CA . GLU A 1 106 ? 4.383 14.109 20 1 94.94 106 GLU A CA 1
ATOM 851 C C . GLU A 1 106 ? 5.734 13.414 20.141 1 94.94 106 GLU A C 1
ATOM 853 O O . GLU A 1 106 ? 6.777 14.07 20.109 1 94.94 106 GLU A O 1
ATOM 858 N N . GLN A 1 107 ? 5.629 12.156 20.25 1 95 107 GLN A N 1
ATOM 859 C CA . GLN A 1 107 ? 6.855 11.383 20.422 1 95 107 GLN A CA 1
ATOM 860 C C . GLN A 1 107 ? 7.352 10.859 19.078 1 95 107 GLN A C 1
ATOM 862 O O . GLN A 1 107 ? 8.258 10.016 19.031 1 95 107 GLN A O 1
ATOM 867 N N . GLY A 1 108 ? 6.707 11.211 18 1 94.5 108 GLY A N 1
ATOM 868 C CA . GLY A 1 108 ? 7.172 10.844 16.672 1 94.5 108 GLY A CA 1
ATOM 869 C C . GLY A 1 108 ? 6.602 9.531 16.188 1 94.5 108 GLY A C 1
ATOM 870 O O . GLY A 1 108 ? 7.055 8.984 15.172 1 94.5 108 GLY A O 1
ATOM 871 N N . ILE A 1 109 ? 5.727 8.977 16.906 1 95.81 109 ILE A N 1
ATOM 872 C CA . ILE A 1 109 ? 5.082 7.723 16.531 1 95.81 109 ILE A CA 1
ATOM 873 C C . ILE A 1 109 ? 3.721 8.016 15.898 1 95.81 109 ILE A C 1
ATOM 875 O O . ILE A 1 109 ? 2.889 8.695 16.5 1 95.81 109 ILE A O 1
ATOM 879 N N . HIS A 1 110 ? 3.521 7.539 14.758 1 95.88 110 HIS A N 1
ATOM 880 C CA . HIS A 1 110 ? 2.287 7.812 14.031 1 95.88 110 HIS A CA 1
ATOM 881 C C . HIS A 1 110 ? 1.636 6.523 13.547 1 95.88 110 HIS A C 1
ATOM 883 O O . HIS A 1 110 ? 2.301 5.492 13.43 1 95.88 110 HIS A O 1
ATOM 889 N N . HIS A 1 111 ? 0.415 6.633 13.336 1 90.75 111 HIS A N 1
ATOM 890 C CA . HIS A 1 111 ? -0.382 5.535 12.797 1 90.75 111 HIS A CA 1
ATOM 891 C C . HIS A 1 111 ? -0.246 5.449 11.281 1 90.75 111 HIS A C 1
ATOM 893 O O . HIS A 1 111 ? -0.673 6.359 10.562 1 90.75 111 HIS A O 1
ATOM 899 N N . ARG A 1 112 ? 0.446 4.34 10.781 1 92.19 112 ARG A N 1
ATOM 900 C CA . ARG A 1 112 ? 0.704 4.203 9.352 1 92.19 112 ARG A CA 1
ATOM 901 C C . ARG A 1 112 ? 0.27 2.83 8.852 1 92.19 112 ARG A C 1
ATOM 903 O O . ARG A 1 112 ? -0.003 1.929 9.641 1 92.19 112 ARG A O 1
ATOM 910 N N . THR A 1 113 ? 0.116 2.715 7.574 1 90.19 113 THR A N 1
ATOM 911 C CA . THR A 1 113 ? -0.168 1.421 6.965 1 90.19 113 THR A CA 1
ATOM 912 C C . THR A 1 113 ? 1.071 0.53 6.984 1 90.19 113 THR A C 1
ATOM 914 O O . THR A 1 113 ? 2.148 0.946 6.551 1 90.19 113 THR A O 1
ATOM 917 N N . PRO A 1 114 ? 0.997 -0.614 7.492 1 90.5 114 PRO A N 1
ATOM 918 C CA . PRO A 1 114 ? 2.166 -1.492 7.578 1 90.5 114 PRO A CA 1
ATOM 919 C C . PRO A 1 114 ? 2.557 -2.088 6.23 1 90.5 114 PRO A C 1
ATOM 921 O O . PRO A 1 114 ? 1.732 -2.145 5.312 1 90.5 114 PRO A O 1
ATOM 924 N N . ALA A 1 115 ? 3.82 -2.488 6.16 1 90.88 115 ALA A N 1
ATOM 925 C CA . ALA A 1 115 ? 4.25 -3.334 5.047 1 90.88 115 ALA A CA 1
ATOM 926 C C . ALA A 1 115 ? 3.75 -4.766 5.227 1 90.88 115 ALA A C 1
ATOM 928 O O . ALA A 1 115 ? 3.867 -5.34 6.312 1 90.88 115 ALA A O 1
ATOM 929 N N . VAL A 1 116 ? 3.16 -5.277 4.246 1 88.5 116 VAL A N 1
ATOM 930 C CA . VAL A 1 116 ? 2.684 -6.656 4.285 1 88.5 116 VAL A CA 1
ATOM 931 C C . VAL A 1 116 ? 3.596 -7.543 3.441 1 88.5 116 VAL A C 1
ATOM 933 O O . VAL A 1 116 ? 3.729 -7.332 2.232 1 88.5 116 VAL A O 1
ATOM 936 N N . LYS A 1 117 ? 4.281 -8.477 4.125 1 90.5 117 LYS A N 1
ATOM 937 C CA . LYS A 1 117 ? 5.23 -9.344 3.432 1 90.5 117 LYS A CA 1
ATOM 938 C C . LYS A 1 117 ? 5.023 -10.805 3.822 1 90.5 117 LYS A C 1
ATOM 940 O O . LYS A 1 117 ? 4.363 -11.102 4.82 1 90.5 117 LYS A O 1
ATOM 945 N N . GLU A 1 118 ? 5.59 -11.633 2.986 1 89.62 118 GLU A N 1
ATOM 946 C CA . GLU A 1 118 ? 5.523 -13.062 3.283 1 89.62 118 GLU A CA 1
ATOM 947 C C . GLU A 1 118 ? 6.266 -13.391 4.578 1 89.62 118 GLU A C 1
ATOM 949 O O . GLU A 1 118 ? 7.332 -12.836 4.848 1 89.62 118 GLU A O 1
ATOM 954 N N . LYS A 1 119 ? 5.715 -14.297 5.32 1 88.88 119 LYS A N 1
ATOM 955 C CA . LYS A 1 119 ? 6.324 -14.68 6.594 1 88.88 119 LYS A CA 1
ATOM 956 C C . LYS A 1 119 ? 7.684 -15.344 6.375 1 88.88 119 LYS A C 1
ATOM 958 O O . LYS A 1 119 ? 7.82 -16.234 5.531 1 88.88 119 LYS A O 1
ATOM 963 N N . LEU A 1 120 ? 8.664 -14.914 7.113 1 92.5 120 LEU A N 1
ATOM 964 C CA . LEU A 1 120 ? 10.008 -15.492 7.094 1 92.5 120 LEU A CA 1
ATOM 965 C C . LEU A 1 120 ? 10.266 -16.312 8.359 1 92.5 120 LEU A C 1
ATOM 967 O O . LEU A 1 120 ? 10.156 -15.781 9.469 1 92.5 120 LEU A O 1
ATOM 971 N N . THR A 1 121 ? 10.586 -17.516 8.164 1 92.06 121 THR A N 1
ATOM 972 C CA . THR A 1 121 ? 11.039 -18.328 9.289 1 92.06 121 THR A CA 1
ATOM 973 C C . THR A 1 121 ? 12.477 -17.984 9.664 1 92.06 121 THR A C 1
ATOM 975 O O . THR A 1 121 ? 13.164 -17.266 8.93 1 92.06 121 THR A O 1
ATOM 978 N N . GLU A 1 122 ? 12.844 -18.453 10.773 1 94.56 122 GLU A N 1
ATOM 979 C CA . GLU A 1 122 ? 14.227 -18.219 11.18 1 94.56 122 GLU A CA 1
ATOM 980 C C . GLU A 1 122 ? 15.203 -18.844 10.195 1 94.56 122 GLU A C 1
ATOM 982 O O . GLU A 1 122 ? 16.281 -18.281 9.938 1 94.56 122 GLU A O 1
ATOM 987 N N . ARG A 1 123 ? 14.812 -19.906 9.727 1 95.94 123 ARG A N 1
ATOM 988 C CA . ARG A 1 123 ? 15.641 -20.562 8.719 1 95.94 123 ARG A CA 1
ATOM 989 C C . ARG A 1 123 ? 15.75 -19.703 7.457 1 95.94 123 ARG A C 1
ATOM 991 O O . ARG A 1 123 ? 16.828 -19.562 6.891 1 95.94 123 ARG A O 1
ATOM 998 N N . HIS A 1 124 ? 14.664 -19.172 7.043 1 94.94 124 HIS A N 1
ATOM 999 C CA . HIS A 1 124 ? 14.688 -18.266 5.891 1 94.94 124 HIS A CA 1
ATOM 1000 C C . HIS A 1 124 ? 15.641 -17.109 6.117 1 94.94 124 HIS A C 1
ATOM 1002 O O . HIS A 1 124 ? 16.453 -16.781 5.25 1 94.94 124 HIS A O 1
ATOM 1008 N N . ARG A 1 125 ? 15.586 -16.516 7.258 1 96.19 125 ARG A N 1
ATOM 1009 C CA . ARG A 1 125 ? 16.391 -15.352 7.586 1 96.19 125 ARG A CA 1
ATOM 1010 C C . ARG A 1 125 ? 17.891 -15.695 7.555 1 96.19 125 ARG A C 1
ATOM 1012 O O . ARG A 1 125 ? 18.703 -14.906 7.066 1 96.19 125 ARG A O 1
ATOM 1019 N N . LYS A 1 126 ? 18.094 -16.828 8.109 1 97.38 126 LYS A N 1
ATOM 1020 C CA . LYS A 1 126 ? 19.484 -17.25 8.141 1 97.38 126 LYS A CA 1
ATOM 1021 C C . LYS A 1 126 ? 20.047 -17.453 6.73 1 97.38 126 LYS A C 1
ATOM 1023 O O . LYS A 1 126 ? 21.141 -17 6.422 1 97.38 126 LYS A O 1
ATOM 1028 N N . ILE A 1 127 ? 19.344 -18.141 5.871 1 97.62 127 ILE A N 1
ATOM 1029 C CA . ILE A 1 127 ? 19.766 -18.406 4.5 1 97.62 127 ILE A CA 1
ATOM 1030 C C . ILE A 1 127 ? 19.891 -17.109 3.727 1 97.62 127 ILE A C 1
ATOM 1032 O O . ILE A 1 127 ? 20.859 -16.906 2.982 1 97.62 127 ILE A O 1
ATOM 1036 N N 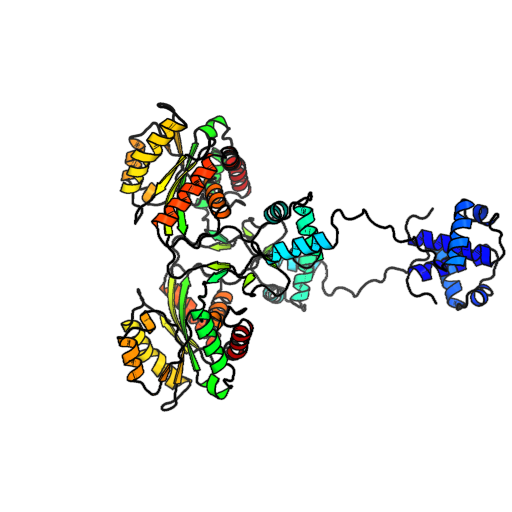. ARG A 1 128 ? 18.938 -16.203 3.982 1 97.31 128 ARG A N 1
ATOM 1037 C CA . ARG A 1 128 ? 18.938 -14.898 3.322 1 97.31 128 ARG A CA 1
ATOM 1038 C C . ARG A 1 128 ? 20.156 -14.07 3.746 1 97.31 128 ARG A C 1
ATOM 1040 O O . ARG A 1 128 ? 20.812 -13.453 2.908 1 97.31 128 ARG A O 1
ATOM 1047 N N . LEU A 1 129 ? 20.422 -14.094 4.992 1 97.81 129 LEU A N 1
ATOM 1048 C CA . LEU A 1 129 ? 21.547 -13.352 5.523 1 97.81 129 LEU A CA 1
ATOM 1049 C C . LEU A 1 129 ? 22.859 -13.906 4.977 1 97.81 129 LEU A C 1
ATOM 1051 O O . LEU A 1 129 ? 23.75 -13.141 4.586 1 97.81 129 LEU A O 1
ATOM 1055 N N . GLN A 1 130 ? 22.953 -15.25 4.918 1 97.75 130 GLN A N 1
ATOM 1056 C CA . GLN A 1 130 ? 24.156 -15.891 4.398 1 97.75 130 GLN A CA 1
ATOM 1057 C C . GLN A 1 130 ? 24.359 -15.57 2.922 1 97.75 130 GLN A C 1
ATOM 1059 O O . GLN A 1 130 ? 25.484 -15.242 2.502 1 97.75 130 GLN A O 1
ATOM 1064 N N . PHE A 1 131 ? 23.359 -15.656 2.217 1 97.31 131 PHE A N 1
ATOM 1065 C CA . PHE A 1 131 ? 23.438 -15.352 0.794 1 97.31 131 PHE A CA 1
ATOM 1066 C C . PHE A 1 131 ? 23.906 -13.914 0.575 1 97.31 131 PHE A C 1
ATOM 1068 O O . PHE A 1 131 ? 24.797 -13.656 -0.232 1 97.31 131 PHE A O 1
ATOM 1075 N N . ALA A 1 132 ? 23.203 -12.961 1.292 1 97.56 132 ALA A N 1
ATOM 1076 C CA . ALA A 1 132 ? 23.531 -11.539 1.162 1 97.56 132 ALA A CA 1
ATOM 1077 C C . ALA A 1 132 ? 24.984 -11.281 1.547 1 97.56 132 ALA A C 1
ATOM 1079 O O . ALA A 1 132 ? 25.688 -10.539 0.86 1 97.56 132 ALA A O 1
ATOM 1080 N N . SER A 1 133 ? 25.438 -11.938 2.588 1 97.12 133 SER A N 1
ATOM 1081 C CA . SER A 1 133 ? 26.797 -11.758 3.064 1 97.12 133 SER A CA 1
ATOM 1082 C C . SER A 1 133 ? 27.812 -12.305 2.064 1 97.12 133 SER A C 1
ATOM 1084 O O . SER A 1 133 ? 28.859 -11.703 1.845 1 97.12 133 SER A O 1
ATOM 1086 N N . ASP A 1 134 ? 27.453 -13.336 1.453 1 95.62 134 ASP A N 1
ATOM 1087 C CA . ASP A 1 134 ? 28.359 -14.008 0.523 1 95.62 134 ASP A CA 1
ATOM 1088 C C . ASP A 1 134 ? 28.5 -13.219 -0.777 1 95.62 134 ASP A C 1
ATOM 1090 O O . ASP A 1 134 ? 29.531 -13.289 -1.446 1 95.62 134 ASP A O 1
ATOM 1094 N N . HIS A 1 135 ? 27.531 -12.492 -1.085 1 94.94 135 HIS A N 1
ATOM 1095 C CA . HIS A 1 135 ? 27.5 -11.945 -2.438 1 94.94 135 HIS A CA 1
ATOM 1096 C C . HIS A 1 135 ? 27.5 -10.422 -2.414 1 94.94 135 HIS A C 1
ATOM 1098 O O . HIS A 1 135 ? 27.5 -9.781 -3.467 1 94.94 135 HIS A O 1
ATOM 1104 N N . VAL A 1 136 ? 27.531 -9.789 -1.256 1 93.69 136 VAL A N 1
ATOM 1105 C CA . VAL A 1 136 ? 27.469 -8.336 -1.13 1 93.69 136 VAL A CA 1
ATOM 1106 C C . VAL A 1 136 ? 28.703 -7.703 -1.763 1 93.69 136 VAL A C 1
ATOM 1108 O O . VAL A 1 136 ? 28.641 -6.574 -2.254 1 93.69 136 VAL A O 1
ATOM 1111 N N . ALA A 1 137 ? 29.766 -8.414 -1.857 1 88.75 137 ALA A N 1
ATOM 1112 C CA . ALA A 1 137 ? 31.031 -7.883 -2.357 1 88.75 137 ALA A CA 1
ATOM 1113 C C . ALA A 1 137 ? 31.156 -8.094 -3.863 1 88.75 137 ALA A C 1
ATOM 1115 O O . ALA A 1 137 ? 32.219 -7.836 -4.445 1 88.75 137 ALA A O 1
ATOM 1116 N N . TYR A 1 138 ? 30.062 -8.594 -4.469 1 85.06 138 TYR A N 1
ATOM 1117 C CA . TYR A 1 138 ? 30.109 -8.734 -5.922 1 85.06 138 TYR A CA 1
ATOM 1118 C C . TYR A 1 138 ? 30.516 -7.426 -6.586 1 85.06 138 TYR A C 1
ATOM 1120 O O . TYR A 1 138 ? 29.953 -6.367 -6.289 1 85.06 138 TYR A O 1
ATOM 1128 N N . ASP A 1 139 ? 31.562 -7.527 -7.309 1 84.31 139 ASP A N 1
ATOM 1129 C CA . ASP A 1 139 ? 31.969 -6.344 -8.062 1 84.31 139 ASP A CA 1
ATOM 1130 C C . ASP A 1 139 ? 31.281 -6.305 -9.43 1 84.31 139 ASP A C 1
ATOM 1132 O O . ASP A 1 139 ? 30.5 -7.199 -9.766 1 84.31 139 ASP A O 1
ATOM 1136 N N . MET A 1 140 ? 31.594 -5.25 -10.188 1 84.75 140 MET A N 1
ATOM 1137 C CA . MET A 1 140 ? 30.906 -5.004 -11.461 1 84.75 140 MET A CA 1
ATOM 1138 C C . MET A 1 140 ? 31.281 -6.066 -12.492 1 84.75 140 MET A C 1
ATOM 1140 O O . MET A 1 140 ? 30.484 -6.391 -13.367 1 84.75 140 MET A O 1
ATOM 1144 N N . ASP A 1 141 ? 32.406 -6.762 -12.172 1 84.88 141 ASP A N 1
ATOM 1145 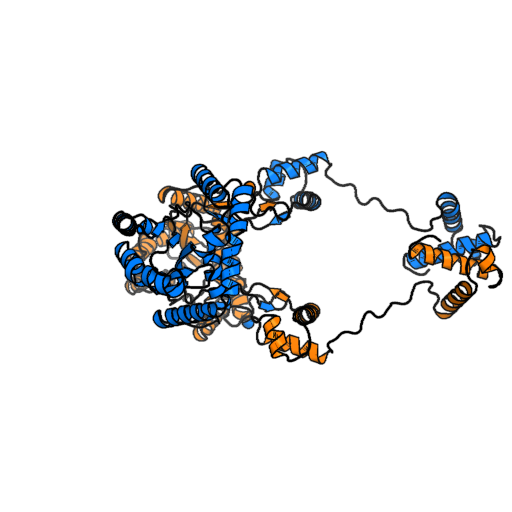C CA . ASP A 1 141 ? 32.875 -7.793 -13.102 1 84.88 141 ASP A CA 1
ATOM 1146 C C . ASP A 1 141 ? 32.031 -9.062 -12.953 1 84.88 141 ASP A C 1
ATOM 1148 O O . ASP A 1 141 ? 31.625 -9.672 -13.953 1 84.88 141 ASP A O 1
ATOM 1152 N N . ILE A 1 142 ? 31.766 -9.32 -11.828 1 86.88 142 ILE A N 1
ATOM 1153 C CA . ILE A 1 142 ? 30.953 -10.508 -11.555 1 86.88 142 ILE A CA 1
ATOM 1154 C C . ILE A 1 142 ? 29.5 -10.234 -11.914 1 86.88 142 ILE A C 1
ATOM 1156 O O . ILE A 1 142 ? 28.844 -11.07 -12.547 1 86.88 142 ILE A O 1
ATOM 1160 N N . LEU A 1 143 ? 29.094 -9.102 -11.477 1 90.5 143 LEU A N 1
ATOM 1161 C CA . LEU A 1 143 ? 27.703 -8.734 -11.75 1 90.5 143 LEU A CA 1
ATOM 1162 C C . LEU A 1 143 ? 27.438 -8.719 -13.25 1 90.5 143 LEU A C 1
ATOM 1164 O O . LEU A 1 143 ? 26.312 -9.016 -13.688 1 90.5 143 LEU A O 1
ATOM 1168 N N . GLY A 1 144 ? 28.406 -8.391 -14.039 1 90.25 144 GLY A N 1
ATOM 1169 C CA . GLY A 1 144 ? 28.281 -8.352 -15.492 1 90.25 144 GLY A CA 1
ATOM 1170 C C . GLY A 1 144 ? 28.031 -9.711 -16.109 1 90.25 144 GLY A C 1
ATOM 1171 O O . GLY A 1 144 ? 27.578 -9.805 -17.25 1 90.25 144 GLY A O 1
ATOM 1172 N N . ARG A 1 145 ? 28.281 -10.805 -15.289 1 92.38 145 ARG A N 1
ATOM 1173 C CA . ARG A 1 145 ? 28.109 -12.164 -15.805 1 92.38 145 ARG A CA 1
ATOM 1174 C C . ARG A 1 145 ? 26.844 -12.805 -15.242 1 92.38 145 ARG A C 1
ATOM 1176 O O . ARG A 1 145 ? 26.5 -13.93 -15.609 1 92.38 145 ARG A O 1
ATOM 1183 N N . VAL A 1 146 ? 26.141 -12.055 -14.469 1 95.56 146 VAL A N 1
ATOM 1184 C CA . VAL A 1 146 ? 24.969 -12.617 -13.805 1 95.56 146 VAL A CA 1
ATOM 1185 C C . VAL A 1 146 ? 23.734 -12.391 -14.68 1 95.56 146 VAL A C 1
ATOM 1187 O O . VAL A 1 146 ? 23.516 -11.289 -15.188 1 95.56 146 VAL A O 1
ATOM 1190 N N . VAL A 1 147 ? 22.969 -13.398 -14.898 1 97.19 147 VAL A N 1
ATOM 1191 C CA . VAL A 1 147 ? 21.703 -13.375 -15.625 1 97.19 147 VAL A CA 1
ATOM 1192 C C . VAL A 1 147 ? 20.547 -13.594 -14.648 1 97.19 147 VAL A C 1
ATOM 1194 O O . VAL A 1 147 ? 20.422 -14.672 -14.062 1 97.19 147 VAL A O 1
ATOM 1197 N N . PHE A 1 148 ? 19.719 -12.57 -14.469 1 98 148 PHE A N 1
ATOM 1198 C CA . PHE A 1 148 ? 18.562 -12.641 -13.586 1 98 148 PHE A CA 1
ATOM 1199 C C . PHE A 1 148 ? 17.312 -13.039 -14.359 1 98 148 PHE A C 1
ATOM 1201 O O . PHE A 1 148 ? 16.953 -12.383 -15.344 1 98 148 PHE A O 1
ATOM 1208 N N . SER A 1 149 ? 16.641 -14.062 -13.961 1 98.12 149 SER A N 1
ATOM 1209 C CA . SER A 1 149 ? 15.445 -14.523 -14.672 1 98.12 149 SER A CA 1
ATOM 1210 C C . SER A 1 149 ? 14.242 -14.609 -13.734 1 98.12 149 SER A C 1
ATOM 1212 O O . SER A 1 149 ? 14.406 -14.672 -12.508 1 98.12 149 SER A O 1
ATOM 1214 N N . ASP A 1 150 ? 13.102 -14.539 -14.195 1 97.44 150 ASP A N 1
ATOM 1215 C CA . ASP A 1 150 ? 11.867 -14.656 -13.422 1 97.44 150 ASP A CA 1
ATOM 1216 C C . ASP A 1 150 ? 10.656 -14.82 -14.344 1 97.44 150 ASP A C 1
ATOM 1218 O O . ASP A 1 150 ? 10.766 -14.648 -15.562 1 97.44 150 ASP A O 1
ATOM 1222 N N . GLU A 1 151 ? 9.625 -15.281 -13.797 1 96.69 151 GLU A N 1
ATOM 1223 C CA . GLU A 1 151 ? 8.336 -15.367 -14.477 1 96.69 151 GLU A CA 1
ATOM 1224 C C . GLU A 1 151 ? 7.395 -14.258 -14.016 1 96.69 151 GLU A C 1
ATOM 1226 O O . GLU A 1 151 ? 7.465 -13.82 -12.867 1 96.69 151 GLU A O 1
ATOM 1231 N N . LYS A 1 152 ? 6.566 -13.836 -14.891 1 96.06 152 LYS A N 1
ATOM 1232 C CA . LYS A 1 152 ? 5.59 -12.812 -14.539 1 96.06 152 LYS A CA 1
ATOM 1233 C C . LYS A 1 152 ? 4.258 -13.055 -15.242 1 96.06 152 LYS A C 1
ATOM 1235 O O . LYS A 1 152 ? 4.23 -13.438 -16.406 1 96.06 152 LYS A O 1
ATOM 1240 N N . THR A 1 153 ? 3.176 -12.891 -14.531 1 94.69 153 THR A N 1
ATOM 1241 C CA . THR A 1 153 ? 1.834 -12.906 -15.109 1 94.69 153 THR A CA 1
ATOM 1242 C C . THR A 1 153 ? 1.305 -11.492 -15.281 1 94.69 153 THR A C 1
ATOM 1244 O O . THR A 1 153 ? 1.265 -10.711 -14.328 1 94.69 153 THR A O 1
ATOM 1247 N N . PHE A 1 154 ? 0.997 -11.188 -16.5 1 92.94 154 PHE A N 1
ATOM 1248 C CA . PHE A 1 154 ? 0.373 -9.898 -16.797 1 92.94 154 PHE A CA 1
ATOM 1249 C C . PHE A 1 154 ? -1.119 -10.07 -17.047 1 92.94 154 PHE A C 1
ATOM 1251 O O . PHE A 1 154 ? -1.547 -11.07 -17.625 1 92.94 154 PHE A O 1
ATOM 1258 N N . SER A 1 155 ? -1.818 -9.133 -16.578 1 91.5 155 SER A N 1
ATOM 1259 C CA . SER A 1 155 ? -3.258 -9.094 -16.828 1 91.5 155 SER A CA 1
ATOM 1260 C C . SER A 1 155 ? -3.65 -7.852 -17.609 1 91.5 155 SER A C 1
ATOM 1262 O O . SER A 1 155 ? -2.967 -6.824 -17.547 1 91.5 155 SER A O 1
ATOM 1264 N N . SER A 1 156 ? -4.758 -8.023 -18.344 1 89.44 156 SER A N 1
ATOM 1265 C CA . SER A 1 156 ? -5.246 -6.879 -19.109 1 89.44 156 SER A CA 1
ATOM 1266 C C . SER A 1 156 ? -5.723 -5.762 -18.172 1 89.44 156 SER A C 1
ATOM 1268 O O . SER A 1 156 ? -5.914 -4.625 -18.609 1 89.44 156 SER A O 1
ATOM 1270 N N . THR A 1 157 ? -5.82 -6.094 -16.953 1 86.38 157 THR A N 1
ATOM 1271 C CA . THR A 1 157 ? -6.281 -5.098 -15.984 1 86.38 157 THR A CA 1
ATOM 1272 C C . THR A 1 157 ? -5.117 -4.57 -15.156 1 86.38 157 THR A C 1
ATOM 1274 O O . THR A 1 157 ? -5.312 -3.742 -14.266 1 86.38 157 THR A O 1
ATOM 1277 N N . THR A 1 158 ? -4.027 -5.047 -15.461 1 83.44 158 THR A N 1
ATOM 1278 C CA . THR A 1 158 ? -2.855 -4.594 -14.727 1 83.44 158 THR A CA 1
ATOM 1279 C C . THR A 1 158 ? -2.553 -3.129 -15.039 1 83.44 158 THR A C 1
ATOM 1281 O O . THR A 1 158 ? -2.646 -2.705 -16.188 1 83.44 158 THR A O 1
ATOM 1284 N N . HIS A 1 159 ? -2.232 -2.449 -14.023 1 81.56 159 HIS A N 1
ATOM 1285 C CA . HIS A 1 159 ? -1.818 -1.061 -14.195 1 81.56 159 HIS A CA 1
ATOM 1286 C C . HIS A 1 159 ? -0.714 -0.688 -13.211 1 81.56 159 HIS A C 1
ATOM 1288 O O . HIS A 1 159 ? -0.575 -1.32 -12.164 1 81.56 159 HIS A O 1
ATOM 1294 N N . GLY A 1 160 ? 0.075 0.227 -13.625 1 81.94 160 GLY A N 1
ATOM 1295 C CA . GLY A 1 160 ? 1.084 0.739 -12.711 1 81.94 160 GLY A CA 1
ATOM 1296 C C . GLY A 1 160 ? 0.525 1.709 -11.688 1 81.94 160 GLY A C 1
ATOM 1297 O O . GLY A 1 160 ? -0.687 1.764 -11.469 1 81.94 160 GLY A O 1
ATOM 1298 N N . ARG A 1 161 ? 1.442 2.309 -11.039 1 82.19 161 ARG A N 1
ATOM 1299 C CA . ARG A 1 161 ? 1.019 3.344 -10.102 1 82.19 161 ARG A CA 1
ATOM 1300 C C . ARG A 1 161 ? 0.257 4.453 -10.82 1 82.19 161 ARG A C 1
ATOM 1302 O O . ARG A 1 161 ? 0.75 5.02 -11.797 1 82.19 161 ARG A O 1
ATOM 1309 N N . MET A 1 162 ? -1.007 4.605 -10.32 1 84.88 162 MET A N 1
ATOM 1310 C CA . MET A 1 162 ? -1.86 5.598 -10.977 1 84.88 162 MET A CA 1
ATOM 1311 C C . MET A 1 162 ? -2.121 6.781 -10.055 1 84.88 162 MET A C 1
ATOM 1313 O O . MET A 1 162 ? -2.164 6.625 -8.828 1 84.88 162 MET A O 1
ATOM 1317 N N . HIS A 1 163 ? -2.1 7.887 -10.758 1 88.06 163 HIS A N 1
ATOM 1318 C CA . HIS A 1 163 ? -2.49 9.109 -10.062 1 88.06 163 HIS A CA 1
ATOM 1319 C C . HIS A 1 163 ? -3.615 9.828 -10.805 1 88.06 163 HIS A C 1
ATOM 1321 O O . HIS A 1 163 ? -3.83 9.586 -12 1 88.06 163 HIS A O 1
ATOM 1327 N N . CYS A 1 164 ? -4.371 10.602 -10.125 1 93.38 164 CYS A N 1
ATOM 1328 C CA . CYS A 1 164 ? -5.508 11.336 -10.68 1 93.38 164 CYS A CA 1
ATOM 1329 C C . CYS A 1 164 ? -5.531 12.773 -10.18 1 93.38 164 CYS A C 1
ATOM 1331 O O . CYS A 1 164 ? -5.535 13.008 -8.969 1 93.38 164 CYS A O 1
ATOM 1333 N N . TRP A 1 165 ? -5.434 13.641 -11.133 1 95.31 165 TRP A N 1
ATOM 1334 C CA . TRP A 1 165 ? -5.641 15.047 -10.781 1 95.31 165 TRP A CA 1
ATOM 1335 C C . TRP A 1 165 ? -7.109 15.312 -10.469 1 95.31 165 TRP A C 1
ATOM 1337 O O . TRP A 1 165 ? -7.973 15.188 -11.344 1 95.31 165 TRP A O 1
ATOM 1347 N N . ARG A 1 166 ? -7.352 15.68 -9.234 1 94.5 166 ARG A N 1
ATOM 1348 C CA . ARG A 1 166 ? -8.75 15.906 -8.891 1 94.5 166 ARG A CA 1
ATOM 1349 C C . ARG A 1 166 ? -8.875 16.844 -7.688 1 94.5 166 ARG A C 1
ATOM 1351 O O . ARG A 1 166 ? -7.914 17.016 -6.934 1 94.5 166 ARG A O 1
ATOM 1358 N N . GLU A 1 167 ? -10.047 17.391 -7.598 1 94.25 167 GLU A N 1
ATOM 1359 C CA . GLU A 1 167 ? -10.398 18.188 -6.422 1 94.25 167 GLU A CA 1
ATOM 1360 C C . GLU A 1 167 ? -10.812 17.281 -5.258 1 94.25 167 GLU A C 1
ATOM 1362 O O . GLU A 1 167 ? -11.078 16.094 -5.449 1 94.25 167 GLU A O 1
ATOM 1367 N N . ASN A 1 168 ? -10.836 17.922 -4.18 1 91.31 168 ASN A N 1
ATOM 1368 C CA . ASN A 1 168 ? -11.273 17.172 -3.004 1 91.31 168 ASN A CA 1
ATOM 1369 C C . ASN A 1 168 ? -12.719 16.719 -3.139 1 91.31 168 ASN A C 1
ATOM 1371 O O . ASN A 1 168 ? -13.562 17.438 -3.664 1 91.31 168 ASN A O 1
ATOM 1375 N N . ASN A 1 169 ? -13.008 15.531 -2.691 1 88.5 169 ASN A N 1
ATOM 1376 C CA . ASN A 1 169 ? -14.352 14.969 -2.596 1 88.5 169 ASN A CA 1
ATOM 1377 C C . ASN A 1 169 ? -14.914 14.617 -3.971 1 88.5 169 ASN A C 1
ATOM 1379 O O . ASN A 1 169 ? -16.125 14.609 -4.168 1 88.5 169 ASN A O 1
ATOM 1383 N N . THR A 1 170 ? -14.023 14.445 -4.969 1 91.06 170 THR A N 1
ATOM 1384 C CA . THR A 1 170 ? -14.484 14.078 -6.301 1 91.06 170 THR A CA 1
ATOM 1385 C C . THR A 1 170 ? -13.914 12.727 -6.715 1 91.06 170 THR A C 1
ATOM 1387 O O . THR A 1 170 ? -13.805 12.438 -7.91 1 91.06 170 THR A O 1
ATOM 1390 N N . ARG A 1 171 ? -13.57 11.898 -5.797 1 90.69 171 ARG A N 1
ATOM 1391 C CA . ARG A 1 171 ? -12.914 10.617 -6.039 1 90.69 171 ARG A CA 1
ATOM 1392 C C . ARG A 1 171 ? -13.781 9.703 -6.898 1 90.69 171 ARG A C 1
ATOM 1394 O O . ARG A 1 171 ? -13.273 8.969 -7.742 1 90.69 171 ARG A O 1
ATOM 1401 N N . TYR A 1 172 ? -15.102 9.805 -6.758 1 88.88 172 TYR A N 1
ATOM 1402 C CA . TYR A 1 172 ? -15.969 8.836 -7.418 1 88.88 172 TYR A CA 1
ATOM 1403 C C . TYR A 1 172 ? -16.734 9.477 -8.57 1 88.88 172 TYR A C 1
ATOM 1405 O O . TYR A 1 172 ? -17.672 8.891 -9.109 1 88.88 172 TYR A O 1
ATOM 1413 N N . ASP A 1 173 ? -16.25 10.688 -8.875 1 90 173 ASP A N 1
ATOM 1414 C CA . ASP A 1 173 ? -16.734 11.242 -10.141 1 90 173 ASP A CA 1
ATOM 1415 C C . ASP A 1 173 ? -16.312 10.359 -11.312 1 90 173 ASP A C 1
ATOM 1417 O O . ASP A 1 173 ? -15.227 9.766 -11.297 1 90 173 ASP A O 1
ATOM 1421 N N . ARG A 1 174 ? -17.141 10.352 -12.266 1 88.06 174 ARG A N 1
ATOM 1422 C CA . ARG A 1 174 ? -16.938 9.477 -13.414 1 88.06 174 ARG A CA 1
ATOM 1423 C C . ARG A 1 174 ? -15.562 9.68 -14.023 1 88.06 174 ARG A C 1
ATOM 1425 O O . ARG A 1 174 ? -14.875 8.711 -14.375 1 88.06 174 ARG A O 1
ATOM 1432 N N . ARG A 1 175 ? -15.156 10.914 -14.094 1 89.31 175 ARG A N 1
ATOM 1433 C CA . ARG A 1 175 ? -13.898 11.227 -14.758 1 89.31 175 ARG A CA 1
ATOM 1434 C C . ARG A 1 175 ? -12.711 10.859 -13.883 1 89.31 175 ARG A C 1
ATOM 1436 O O . ARG A 1 175 ? -11.57 10.836 -14.352 1 89.31 175 ARG A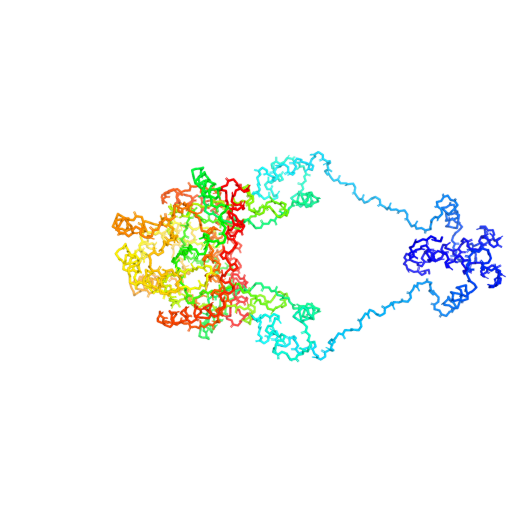 O 1
ATOM 1443 N N . HIS A 1 176 ? -12.938 10.57 -12.641 1 92.25 176 HIS A N 1
ATOM 1444 C CA . HIS A 1 176 ? -11.844 10.336 -11.711 1 92.25 176 HIS A CA 1
ATOM 1445 C C . HIS A 1 176 ? -11.719 8.852 -11.367 1 92.25 176 HIS A C 1
ATOM 1447 O O . HIS A 1 176 ? -10.859 8.461 -10.578 1 92.25 176 HIS A O 1
ATOM 1453 N N . ILE A 1 177 ? -12.57 8.023 -11.914 1 89.81 177 ILE A N 1
ATOM 1454 C CA . ILE A 1 177 ? -12.539 6.586 -11.68 1 89.81 177 ILE A CA 1
ATOM 1455 C C . ILE A 1 177 ? -11.758 5.898 -12.797 1 89.81 177 ILE A C 1
ATOM 1457 O O . ILE A 1 177 ? -12.008 6.152 -13.984 1 89.81 177 ILE A O 1
ATOM 1461 N N . TYR A 1 178 ? -10.812 5.176 -12.383 1 88.19 178 TYR A N 1
ATOM 1462 C CA . TYR A 1 178 ? -10.148 4.312 -13.352 1 88.19 178 TYR A CA 1
ATOM 1463 C C . TYR A 1 178 ? -10.922 3.012 -13.547 1 88.19 178 TYR A C 1
ATOM 1465 O O . TYR A 1 178 ? -10.984 2.178 -12.641 1 88.19 178 TYR A O 1
ATOM 1473 N N . GLU A 1 179 ? -11.523 2.842 -14.641 1 86.31 179 GLU A N 1
ATOM 1474 C CA . GLU A 1 179 ? -12.367 1.683 -14.922 1 86.31 179 GLU A CA 1
ATOM 1475 C C . GLU A 1 179 ? -11.562 0.556 -15.562 1 86.31 179 GLU A C 1
ATOM 1477 O O . GLU A 1 179 ? -10.781 0.793 -16.484 1 86.31 179 GLU A O 1
ATOM 1482 N N . ASN A 1 180 ? -11.656 -0.585 -14.93 1 83.75 180 ASN A N 1
ATOM 1483 C CA . ASN A 1 180 ? -11.008 -1.77 -15.477 1 83.75 180 ASN A CA 1
ATOM 1484 C C . ASN A 1 180 ? -12.008 -2.873 -15.789 1 83.75 180 ASN A C 1
ATOM 1486 O O . ASN A 1 180 ? -12.977 -3.066 -15.047 1 83.75 180 ASN A O 1
ATOM 1490 N N . ALA A 1 181 ? -11.852 -3.561 -16.938 1 81.06 181 ALA A N 1
ATOM 1491 C CA . ALA A 1 181 ? -12.727 -4.664 -17.328 1 81.06 181 ALA A CA 1
ATOM 1492 C C . ALA A 1 181 ? -12.328 -5.953 -16.609 1 81.06 181 ALA A C 1
ATOM 1494 O O . ALA A 1 181 ? -11.617 -6.789 -17.172 1 81.06 181 ALA A O 1
ATOM 1495 N N . LYS A 1 182 ? -12.734 -6.109 -15.383 1 79.06 182 LYS A N 1
ATOM 1496 C CA . LYS A 1 182 ? -12.406 -7.32 -14.641 1 79.06 182 LYS A CA 1
ATOM 1497 C C . LYS A 1 182 ? -13.062 -8.547 -15.258 1 79.06 182 LYS A C 1
ATOM 1499 O O . LYS A 1 182 ? -12.438 -9.609 -15.367 1 79.06 182 LYS A O 1
ATOM 1504 N N . SER A 1 183 ? -14.32 -8.203 -15.641 1 77.88 183 SER A N 1
ATOM 1505 C CA . SER A 1 183 ? -14.984 -9.289 -16.344 1 77.88 183 SER A CA 1
ATOM 1506 C C . SER A 1 183 ? -14.406 -9.484 -17.734 1 77.88 183 SER A C 1
ATOM 1508 O O . SER A 1 183 ? -14.289 -8.523 -18.5 1 77.88 183 SER A O 1
ATOM 1510 N N . GLY A 1 184 ? -13.883 -10.617 -18.031 1 77.62 184 GLY A N 1
ATOM 1511 C CA . GLY A 1 184 ? -13.336 -10.898 -19.344 1 77.62 184 GLY A CA 1
ATOM 1512 C C . GLY A 1 184 ? -11.859 -10.555 -19.469 1 77.62 184 GLY A C 1
ATOM 1513 O O . GLY A 1 184 ? -11.344 -10.391 -20.578 1 77.62 184 GLY A O 1
ATOM 1514 N N . HIS A 1 185 ? -11.266 -10.305 -18.344 1 86.56 185 HIS A N 1
ATOM 1515 C CA . HIS A 1 185 ? -9.836 -10 -18.406 1 86.56 185 HIS A CA 1
ATOM 1516 C C . HIS A 1 185 ? -9.031 -11.195 -18.906 1 86.56 185 HIS A C 1
ATOM 1518 O O . HIS A 1 185 ? -9.508 -12.328 -18.859 1 86.56 185 HIS A O 1
ATOM 1524 N N . VAL A 1 186 ? -7.977 -10.812 -19.531 1 90.69 186 VAL A N 1
ATOM 1525 C CA . VAL A 1 186 ? -7.082 -11.852 -20.031 1 90.69 186 VAL A CA 1
ATOM 1526 C C . VAL A 1 186 ? -5.719 -11.727 -19.359 1 90.69 186 VAL A C 1
ATOM 1528 O O . VAL A 1 186 ? -5.355 -10.648 -18.875 1 90.69 186 VAL A O 1
ATOM 1531 N N . THR A 1 187 ? -5.039 -12.859 -19.234 1 92.81 187 THR A N 1
ATOM 1532 C CA . THR A 1 187 ? -3.705 -12.875 -18.641 1 92.81 187 THR A CA 1
ATOM 1533 C C . THR A 1 187 ? -2.709 -13.57 -19.562 1 92.81 187 THR A C 1
ATOM 1535 O O . THR A 1 187 ? -3.104 -14.32 -20.453 1 92.81 187 THR A O 1
ATOM 1538 N N . CYS A 1 188 ? -1.588 -13.211 -19.469 1 93.81 188 CYS A N 1
ATOM 1539 C CA . CYS A 1 188 ? -0.505 -13.93 -20.125 1 93.81 188 CYS A CA 1
ATOM 1540 C C . CYS A 1 188 ? 0.683 -14.109 -19.188 1 93.81 188 CYS A C 1
ATOM 1542 O O . CYS A 1 188 ? 0.918 -13.273 -18.312 1 93.81 188 CYS A O 1
ATOM 1544 N N . ASN A 1 189 ? 1.336 -15.25 -19.281 1 96.06 189 ASN A N 1
ATOM 1545 C CA . ASN A 1 189 ? 2.527 -15.578 -18.5 1 96.06 189 ASN A CA 1
ATOM 1546 C C . ASN A 1 189 ? 3.787 -15.523 -19.359 1 96.06 189 ASN A C 1
ATOM 1548 O O . ASN A 1 189 ? 3.811 -16.062 -20.469 1 96.06 189 ASN A O 1
ATOM 1552 N N . VAL A 1 190 ? 4.719 -14.859 -18.812 1 97.44 190 VAL A N 1
ATOM 1553 C CA . VAL A 1 190 ? 5.949 -14.734 -19.594 1 97.44 190 VAL A CA 1
ATOM 1554 C C . VAL A 1 190 ? 7.152 -15.062 -18.703 1 97.44 190 VAL A C 1
ATOM 1556 O O . VAL A 1 190 ? 7.051 -15.039 -17.484 1 97.44 190 VAL A O 1
ATOM 1559 N N . TRP A 1 191 ? 8.203 -15.5 -19.312 1 98 191 TRP A N 1
ATOM 1560 C CA . TRP A 1 191 ? 9.531 -15.672 -18.719 1 98 191 TRP A CA 1
ATOM 1561 C C . TRP A 1 191 ? 10.539 -14.719 -19.375 1 98 191 TRP A C 1
ATOM 1563 O O . TRP A 1 191 ? 10.547 -14.555 -20.594 1 98 191 TRP A O 1
ATOM 1573 N N . GLY A 1 192 ? 11.297 -14.039 -18.547 1 98.12 192 GLY A N 1
ATOM 1574 C CA . GLY A 1 192 ? 12.305 -13.133 -19.062 1 98.12 192 GLY A CA 1
ATOM 1575 C C . GLY A 1 192 ? 13.57 -13.102 -18.234 1 98.12 192 GLY A C 1
ATOM 1576 O O . GLY A 1 192 ? 13.602 -13.633 -17.125 1 98.12 192 GLY A O 1
ATOM 1577 N N . TRP A 1 193 ? 14.602 -12.586 -18.844 1 98.25 193 TRP A N 1
ATOM 1578 C CA . TRP A 1 193 ? 15.844 -12.422 -18.109 1 98.25 193 TRP A CA 1
ATOM 1579 C C . TRP A 1 193 ? 16.484 -11.062 -18.406 1 98.25 193 TRP A C 1
ATOM 1581 O O . TRP A 1 193 ? 16.203 -10.453 -19.438 1 98.25 193 TRP A O 1
ATOM 1591 N N . ILE A 1 194 ? 17.234 -10.602 -17.453 1 98.12 194 ILE A N 1
ATOM 1592 C CA . ILE A 1 194 ? 17.938 -9.336 -17.578 1 98.12 194 ILE A CA 1
ATOM 1593 C C . ILE A 1 194 ? 19.391 -9.5 -17.125 1 98.12 194 ILE A C 1
ATOM 1595 O O . ILE A 1 194 ? 19.719 -10.5 -16.484 1 98.12 194 ILE A O 1
ATOM 1599 N N . SER A 1 195 ? 20.188 -8.594 -17.484 1 97.12 195 SER A N 1
ATOM 1600 C CA . SER A 1 195 ? 21.578 -8.492 -17.047 1 97.12 195 SER A CA 1
ATOM 1601 C C . SER A 1 195 ? 22 -7.035 -16.922 1 97.12 195 SER A C 1
ATOM 1603 O O . SER A 1 195 ? 21.203 -6.121 -17.125 1 97.12 195 SER A O 1
ATOM 1605 N N . LEU A 1 196 ? 23.234 -6.93 -16.531 1 95.5 196 LEU A N 1
ATOM 1606 C CA . LEU A 1 196 ? 23.797 -5.586 -16.391 1 95.5 196 LEU A CA 1
ATOM 1607 C C . LEU A 1 196 ? 23.75 -4.848 -17.719 1 95.5 196 LEU A C 1
ATOM 1609 O O . LEU A 1 196 ? 23.719 -3.613 -17.75 1 95.5 196 LEU A O 1
ATOM 1613 N N . HIS A 1 197 ? 23.688 -5.555 -18.734 1 94.94 197 HIS A N 1
ATOM 1614 C CA . HIS A 1 197 ? 23.828 -4.984 -20.078 1 94.94 197 HIS A CA 1
ATOM 1615 C C . HIS A 1 197 ? 22.469 -4.734 -20.703 1 94.94 197 HIS A C 1
ATOM 1617 O O . HIS A 1 197 ? 22.375 -4.266 -21.844 1 94.94 197 HIS A O 1
ATOM 1623 N N . GLY A 1 198 ? 21.391 -5.016 -20 1 95.94 198 GLY A N 1
ATOM 1624 C CA . GLY A 1 198 ? 20.062 -4.773 -20.531 1 95.94 198 GLY A CA 1
ATOM 1625 C C . GLY A 1 198 ? 19.141 -5.973 -20.391 1 95.94 198 GLY A C 1
ATOM 1626 O O . GLY A 1 198 ? 19.438 -6.902 -19.641 1 95.94 198 GLY A O 1
ATOM 1627 N N . VAL A 1 199 ? 18.047 -5.914 -21.172 1 97.44 199 VAL A N 1
ATOM 1628 C CA . VAL A 1 199 ? 17.094 -7.016 -21.125 1 97.44 199 VAL A CA 1
ATOM 1629 C C . VAL A 1 199 ? 17.469 -8.062 -22.172 1 97.44 199 VAL A C 1
ATOM 1631 O O . VAL A 1 199 ? 18 -7.734 -23.234 1 97.44 199 VAL A O 1
ATOM 1634 N N . GLY A 1 200 ? 17.25 -9.266 -21.828 1 97.38 200 GLY A N 1
ATOM 1635 C CA . GLY A 1 200 ? 17.406 -10.344 -22.781 1 97.38 200 GLY A CA 1
ATOM 1636 C C . GLY A 1 200 ? 16.141 -10.641 -23.562 1 97.38 200 GLY A C 1
ATOM 1637 O O . GLY A 1 200 ? 15.523 -9.734 -24.125 1 97.38 200 GLY A O 1
ATOM 1638 N N . GLU A 1 201 ? 15.789 -11.961 -23.531 1 97.38 201 GLU A N 1
ATOM 1639 C CA . GLU A 1 201 ? 14.594 -12.375 -24.25 1 97.38 201 GLU A CA 1
ATOM 1640 C C . GLU A 1 201 ? 13.398 -12.539 -23.312 1 97.38 201 GLU A C 1
ATOM 1642 O O . GLU A 1 201 ? 13.578 -12.836 -22.125 1 97.38 201 GLU A O 1
ATOM 1647 N N . LEU A 1 202 ? 12.297 -12.219 -23.844 1 97.94 202 LEU A N 1
ATOM 1648 C CA . LEU A 1 202 ? 11.008 -12.445 -23.203 1 97.94 202 LEU A CA 1
ATOM 1649 C C . LEU A 1 202 ? 10.188 -13.484 -23.969 1 97.94 202 LEU A C 1
ATOM 1651 O O . LEU A 1 202 ? 9.914 -13.305 -25.156 1 97.94 202 LEU A O 1
ATOM 1655 N N . THR A 1 203 ? 9.844 -14.555 -23.297 1 97.31 203 THR A N 1
ATOM 1656 C CA . THR A 1 203 ? 9.125 -15.617 -23.984 1 97.31 203 THR A CA 1
ATOM 1657 C C . THR A 1 203 ? 7.832 -15.961 -23.25 1 97.31 203 THR A C 1
ATOM 1659 O O . THR A 1 203 ? 7.758 -15.828 -22.031 1 97.31 203 THR A O 1
ATOM 1662 N N . GLU A 1 204 ? 6.867 -16.375 -24.016 1 96.56 204 GLU A N 1
ATOM 1663 C CA . GLU A 1 204 ? 5.57 -16.734 -23.453 1 96.56 204 GLU A CA 1
ATOM 1664 C C . GLU A 1 204 ? 5.613 -18.109 -22.797 1 96.56 204 GLU A C 1
ATOM 1666 O O . GLU A 1 204 ? 6.25 -19.031 -23.312 1 96.56 204 GLU A O 1
ATOM 1671 N N . ILE A 1 205 ? 5.039 -18.188 -21.625 1 95.06 205 ILE A N 1
ATOM 1672 C CA . ILE A 1 205 ? 4.766 -19.469 -21 1 95.06 205 ILE A CA 1
ATOM 1673 C C . ILE A 1 205 ? 3.326 -19.891 -21.281 1 95.06 205 ILE A C 1
ATOM 1675 O O . ILE A 1 205 ? 2.379 -19.203 -20.891 1 95.06 205 ILE A O 1
ATOM 1679 N N . ASN A 1 206 ? 3.242 -20.953 -21.984 1 87.06 206 ASN A N 1
ATOM 1680 C CA . ASN A 1 206 ? 1.913 -21.406 -22.375 1 87.06 206 ASN A CA 1
ATOM 1681 C C . ASN A 1 206 ? 1.291 -22.297 -21.312 1 87.06 206 ASN A C 1
ATOM 1683 O O . ASN A 1 206 ? 1.963 -23.172 -20.766 1 87.06 206 ASN A O 1
ATOM 1687 N N . GLU A 1 207 ? 0.12 -22.094 -21.062 1 83.25 207 GLU A N 1
ATOM 1688 C CA . GLU A 1 207 ? -0.645 -22.922 -20.141 1 83.25 207 GLU A CA 1
ATOM 1689 C C . GLU A 1 207 ? 0.044 -23.016 -18.781 1 83.25 207 GLU A C 1
ATOM 1691 O O . GLU A 1 207 ? 0.543 -22.016 -18.266 1 83.25 207 GLU A O 1
ATOM 1696 N N . ARG A 1 208 ? 0.061 -24.297 -18.203 1 88.25 208 ARG A N 1
ATOM 1697 C CA . ARG A 1 208 ? 0.68 -24.516 -16.906 1 88.25 208 ARG A CA 1
ATOM 1698 C C . ARG A 1 208 ? 2.197 -24.625 -17.031 1 88.25 208 ARG A C 1
ATOM 1700 O O . ARG A 1 208 ? 2.707 -25.312 -17.906 1 88.25 208 ARG A O 1
ATOM 1707 N N . PHE A 1 209 ? 2.881 -23.891 -16.359 1 92 209 PHE A N 1
ATOM 1708 C CA . PHE A 1 209 ? 4.34 -23.875 -16.328 1 92 209 PHE A CA 1
ATOM 1709 C C . PHE A 1 209 ? 4.883 -25.188 -15.781 1 92 209 PHE A C 1
ATOM 1711 O O . PHE A 1 209 ? 4.629 -25.547 -14.625 1 92 209 PHE A O 1
ATOM 1718 N N . THR A 1 210 ? 5.543 -25.938 -16.609 1 95.62 210 THR A N 1
ATOM 1719 C CA . THR A 1 210 ? 6.07 -27.25 -16.219 1 95.62 210 THR A CA 1
ATOM 1720 C C . THR A 1 210 ? 7.594 -27.266 -16.297 1 95.62 210 THR A C 1
ATOM 1722 O O . THR A 1 210 ? 8.195 -26.375 -16.922 1 95.62 210 THR A O 1
ATOM 1725 N N . ALA A 1 211 ? 8.141 -28.266 -15.695 1 96.94 211 ALA A N 1
ATOM 1726 C CA . ALA A 1 211 ? 9.594 -28.438 -15.711 1 96.94 211 ALA A CA 1
ATOM 1727 C C . ALA A 1 211 ? 10.102 -28.625 -17.141 1 96.94 211 ALA A C 1
ATOM 1729 O O . ALA A 1 211 ? 11.156 -28.109 -17.5 1 96.94 211 ALA A O 1
ATOM 1730 N N . ASP A 1 212 ? 9.359 -29.375 -17.891 1 96.06 212 ASP A N 1
ATOM 1731 C CA . ASP A 1 212 ? 9.75 -29.625 -19.281 1 96.06 212 ASP A CA 1
ATOM 1732 C C . ASP A 1 212 ? 9.766 -28.328 -20.094 1 96.06 212 ASP A C 1
ATOM 1734 O O . ASP A 1 212 ? 10.688 -28.094 -20.875 1 96.06 212 ASP A O 1
ATOM 1738 N N . GLN A 1 213 ? 8.719 -27.578 -19.906 1 96.88 213 GLN A N 1
ATOM 1739 C CA . GLN A 1 213 ? 8.672 -26.297 -20.594 1 96.88 213 GLN A CA 1
ATOM 1740 C C . GLN A 1 213 ? 9.828 -25.406 -20.156 1 96.88 213 GLN A C 1
ATOM 1742 O O . GLN A 1 213 ? 10.375 -24.656 -20.969 1 96.88 213 GLN A O 1
ATOM 1747 N N . TYR A 1 214 ? 10.148 -25.453 -18.859 1 97.81 214 TYR A N 1
ATOM 1748 C CA . TYR A 1 214 ? 11.25 -24.656 -18.359 1 97.81 214 TYR A CA 1
ATOM 1749 C C . TYR A 1 214 ? 12.57 -25.062 -19 1 97.81 214 TYR A C 1
ATOM 1751 O O . TYR A 1 214 ? 13.367 -24.203 -19.391 1 97.81 214 TYR A O 1
ATOM 1759 N N . ILE A 1 215 ? 12.828 -26.312 -19.172 1 97.94 215 ILE A N 1
ATOM 1760 C CA . ILE A 1 215 ? 14.047 -26.812 -19.812 1 97.94 215 ILE A CA 1
ATOM 1761 C C . ILE A 1 215 ? 14.102 -26.328 -21.25 1 97.94 215 ILE A C 1
ATOM 1763 O O . ILE A 1 215 ? 15.172 -25.969 -21.75 1 97.94 215 ILE A O 1
ATOM 1767 N N . GLU A 1 216 ? 12.945 -26.422 -21.875 1 97.69 216 GLU A N 1
ATOM 1768 C CA . GLU A 1 216 ? 12.883 -25.922 -23.234 1 97.69 216 GLU A CA 1
ATOM 1769 C C . GLU A 1 216 ? 13.281 -24.453 -23.312 1 97.69 216 GLU A C 1
ATOM 1771 O O . GLU A 1 216 ? 14.008 -24.031 -24.219 1 97.69 216 GLU A O 1
ATOM 1776 N N . ILE A 1 217 ? 12.812 -23.656 -22.375 1 97.69 217 ILE A N 1
ATOM 1777 C CA . ILE A 1 217 ? 13.133 -22.234 -22.312 1 97.69 217 ILE A CA 1
ATOM 1778 C C . ILE A 1 217 ? 14.633 -22.062 -22.078 1 97.69 217 ILE A C 1
ATOM 1780 O O . ILE A 1 217 ? 15.273 -21.234 -22.734 1 97.69 217 ILE A O 1
ATOM 1784 N N . LEU A 1 218 ? 15.211 -22.812 -21.203 1 97.88 218 LEU A N 1
ATOM 1785 C CA . LEU A 1 218 ? 16.641 -22.719 -20.906 1 97.88 218 LEU A CA 1
ATOM 1786 C C . LEU A 1 218 ? 17.469 -23.078 -22.125 1 97.88 218 LEU A C 1
ATOM 1788 O O . LEU A 1 218 ? 18.438 -22.391 -22.453 1 97.88 218 LEU A O 1
ATOM 1792 N N . GLU A 1 219 ? 17.047 -24.109 -22.797 1 97.5 219 GLU A N 1
ATOM 1793 C CA . GLU A 1 219 ? 17.812 -24.656 -23.922 1 97.5 219 GLU A CA 1
ATOM 1794 C C . GLU A 1 219 ? 17.656 -23.812 -25.172 1 97.5 219 GLU A C 1
ATOM 1796 O O . GLU A 1 219 ? 18.609 -23.609 -25.922 1 97.5 219 GLU A O 1
ATOM 1801 N N . GLU A 1 220 ? 16.453 -23.406 -25.391 1 97.75 220 GLU A N 1
ATOM 1802 C CA . GLU A 1 220 ? 16.156 -22.828 -26.703 1 97.75 220 GLU A CA 1
ATOM 1803 C C . GLU A 1 220 ? 16.141 -21.297 -26.641 1 97.75 220 GLU A C 1
ATOM 1805 O O . GLU A 1 220 ? 16.234 -20.625 -27.672 1 97.75 220 GLU A O 1
ATOM 1810 N N . VAL A 1 221 ? 15.992 -20.781 -25.469 1 97.56 221 VAL A N 1
ATOM 1811 C CA . VAL A 1 221 ? 15.859 -19.328 -25.391 1 97.56 221 VAL A CA 1
ATOM 1812 C C . VAL A 1 221 ? 17 -18.75 -24.547 1 97.56 221 VAL A C 1
ATOM 1814 O O . VAL A 1 221 ? 17.812 -17.969 -25.047 1 97.56 221 VAL A O 1
ATOM 1817 N N . MET A 1 222 ? 17.078 -19.172 -23.312 1 97.38 222 MET A N 1
ATOM 1818 C CA . MET A 1 222 ? 18.047 -18.578 -22.391 1 97.38 222 MET A CA 1
ATOM 1819 C C . MET A 1 222 ? 19.469 -18.75 -22.906 1 97.38 222 MET A C 1
ATOM 1821 O O . MET A 1 222 ? 20.188 -17.781 -23.125 1 97.38 222 MET A O 1
ATOM 1825 N N . LEU A 1 223 ? 19.938 -19.953 -23.109 1 96.44 223 LEU A N 1
ATOM 1826 C CA . LEU A 1 223 ? 21.328 -20.234 -23.453 1 96.44 223 LEU A CA 1
ATOM 1827 C C . LEU A 1 223 ? 21.703 -19.578 -24.766 1 96.44 223 LEU A C 1
ATOM 1829 O O . LEU A 1 223 ? 22.672 -18.812 -24.812 1 96.44 223 LEU A O 1
ATOM 1833 N N . PRO A 1 224 ? 20.906 -19.812 -25.859 1 96.62 224 PRO A N 1
ATOM 1834 C CA . PRO A 1 224 ? 21.312 -19.188 -27.109 1 96.62 224 PRO A CA 1
ATOM 1835 C C . PRO A 1 224 ? 21.312 -17.656 -27.031 1 96.62 224 PRO A C 1
ATOM 1837 O O . PRO A 1 224 ? 22.172 -17 -27.609 1 96.62 224 PRO A O 1
ATOM 1840 N N . SER A 1 225 ? 20.375 -17.109 -26.344 1 96.31 225 SER A N 1
ATOM 1841 C CA . SER A 1 225 ? 20.281 -15.656 -26.281 1 96.31 225 SER A CA 1
ATOM 1842 C C . SER A 1 225 ? 21.375 -15.062 -25.406 1 96.31 225 SER A C 1
ATOM 1844 O O . SER A 1 225 ? 21.969 -14.039 -25.75 1 96.31 225 SER A O 1
ATOM 1846 N N . VAL A 1 226 ? 21.672 -15.672 -24.328 1 96.31 226 VAL A N 1
ATOM 1847 C CA . VAL A 1 226 ? 22.75 -15.195 -23.469 1 96.31 226 VAL A CA 1
ATOM 1848 C C . VAL A 1 226 ? 24.094 -15.281 -24.203 1 96.31 226 VAL A C 1
ATOM 1850 O O . VAL A 1 226 ? 24.906 -14.352 -24.141 1 96.31 226 VAL A O 1
ATOM 1853 N N . ARG A 1 227 ? 24.328 -16.359 -24.922 1 94.94 227 ARG A N 1
ATOM 1854 C CA . ARG A 1 227 ? 25.578 -16.547 -25.656 1 94.94 227 ARG A CA 1
ATOM 1855 C C . ARG A 1 227 ? 25.719 -15.539 -26.781 1 94.94 227 ARG A C 1
ATOM 1857 O O . ARG A 1 227 ? 26.828 -15.078 -27.062 1 94.94 227 ARG A O 1
ATOM 1864 N N . SER A 1 228 ? 24.609 -15.211 -27.312 1 90.88 228 SER A N 1
ATOM 1865 C CA . SER A 1 228 ? 24.641 -14.289 -28.453 1 90.88 228 SER A CA 1
ATOM 1866 C C . SER A 1 228 ? 24.781 -12.844 -27.984 1 90.88 228 SER A C 1
ATOM 1868 O O . SER A 1 228 ? 25.469 -12.039 -28.609 1 90.88 228 SER A O 1
ATOM 1870 N N . TYR A 1 229 ? 24.203 -12.5 -26.859 1 83.44 229 TYR A N 1
ATOM 1871 C CA . TYR A 1 229 ? 24.062 -11.102 -26.484 1 83.44 229 TYR A CA 1
ATOM 1872 C C . TYR A 1 229 ? 25.109 -10.711 -25.438 1 83.44 229 TYR A C 1
ATOM 1874 O O . TYR A 1 229 ? 25.5 -9.547 -25.344 1 83.44 229 TYR A O 1
ATOM 1882 N N . LEU A 1 230 ? 25.609 -11.656 -24.703 1 80.94 230 LEU A N 1
ATOM 1883 C CA . LEU A 1 230 ? 26.297 -11.219 -23.484 1 80.94 230 LEU A CA 1
ATOM 1884 C C . LEU A 1 230 ? 27.625 -11.945 -23.312 1 80.94 230 LEU A C 1
ATOM 1886 O O . LEU A 1 230 ? 28.688 -11.32 -23.312 1 80.94 230 LEU A O 1
ATOM 1890 N N . LEU A 1 231 ? 27.5 -13.32 -23.219 1 85.06 231 LEU A N 1
ATOM 1891 C CA . LEU A 1 231 ? 28.656 -14.133 -22.844 1 85.06 231 LEU A CA 1
ATOM 1892 C C . LEU A 1 231 ? 28.906 -15.234 -23.859 1 85.06 231 LEU A C 1
ATOM 1894 O O . LEU A 1 231 ? 28.406 -16.344 -23.719 1 85.06 231 LEU A O 1
ATOM 1898 N N . PRO A 1 232 ? 29.781 -14.836 -24.828 1 83.81 232 PRO A N 1
ATOM 1899 C CA . PRO A 1 232 ? 30.062 -15.875 -25.812 1 83.81 232 PRO A CA 1
ATOM 1900 C C . PRO A 1 232 ? 30.75 -17.094 -25.203 1 83.81 232 PRO A C 1
ATOM 1902 O O . PRO A 1 232 ? 31.453 -16.969 -24.188 1 83.81 232 PRO A O 1
ATOM 1905 N N . TYR A 1 233 ? 30.422 -18.266 -25.75 1 81 233 TYR A N 1
ATOM 1906 C CA . TYR A 1 233 ? 31.109 -19.469 -25.312 1 81 233 TYR A CA 1
ATOM 1907 C C . TYR A 1 233 ? 32.625 -19.312 -25.438 1 81 233 TYR A C 1
ATOM 1909 O O . TYR A 1 233 ? 33.125 -18.734 -26.406 1 81 233 TYR A O 1
ATOM 1917 N N . PRO A 1 234 ? 33.281 -19.75 -24.359 1 80.31 234 PRO A N 1
ATOM 1918 C CA . PRO A 1 234 ? 32.938 -20.625 -23.234 1 80.31 234 PRO A CA 1
ATOM 1919 C C . PRO A 1 234 ? 32.812 -19.875 -21.906 1 80.31 234 PRO A C 1
ATOM 1921 O O . PRO A 1 234 ? 33.125 -20.422 -20.859 1 80.31 234 PRO A O 1
ATOM 1924 N N . GLU A 1 235 ? 32.531 -18.656 -22.016 1 86.62 235 GLU A N 1
ATOM 1925 C CA . GLU A 1 235 ? 32.438 -17.875 -20.797 1 86.62 235 GLU A CA 1
ATOM 1926 C C . GLU A 1 235 ? 31.391 -18.453 -19.844 1 86.62 235 GLU A C 1
ATOM 1928 O O . GLU A 1 235 ? 30.344 -18.953 -20.281 1 86.62 235 GLU A O 1
ATOM 1933 N N . ARG A 1 236 ? 31.672 -18.297 -18.672 1 90.88 236 ARG A N 1
ATOM 1934 C CA . ARG A 1 236 ? 30.797 -18.859 -17.656 1 90.88 236 ARG A CA 1
ATOM 1935 C C . ARG A 1 236 ? 29.609 -17.938 -17.391 1 90.88 236 ARG A C 1
ATOM 1937 O O . ARG A 1 236 ? 29.781 -16.719 -17.312 1 90.88 236 ARG A O 1
ATOM 1944 N N . ILE A 1 237 ? 28.531 -18.5 -17.297 1 93.88 237 ILE A N 1
ATOM 1945 C CA . ILE A 1 237 ? 27.297 -17.766 -17.031 1 93.88 237 ILE A CA 1
ATOM 1946 C C . ILE A 1 237 ? 26.891 -18 -15.57 1 93.88 237 ILE A C 1
ATOM 1948 O O . ILE A 1 237 ? 26.844 -19.125 -15.094 1 93.88 237 ILE A O 1
ATOM 1952 N N . VAL A 1 238 ? 26.656 -16.953 -14.867 1 95.31 238 VAL A N 1
ATOM 1953 C CA . VAL A 1 238 ? 26.031 -17.047 -13.555 1 95.31 238 VAL A CA 1
ATOM 1954 C C . VAL A 1 238 ? 24.531 -16.812 -13.664 1 95.31 238 VAL A C 1
ATOM 1956 O O . VAL A 1 238 ? 24.094 -15.742 -14.109 1 95.31 238 VAL A O 1
ATOM 1959 N N . PHE A 1 239 ? 23.719 -17.812 -13.312 1 97.12 239 PHE A N 1
ATOM 1960 C CA . PHE A 1 239 ? 22.281 -17.781 -13.602 1 97.12 239 PHE A CA 1
ATOM 1961 C C . PHE A 1 239 ? 21.484 -17.75 -12.305 1 97.12 239 PHE A C 1
ATOM 1963 O O . PHE A 1 239 ? 21.781 -18.5 -11.367 1 97.12 239 PHE A O 1
ATOM 1970 N N . VAL A 1 240 ? 20.438 -16.828 -12.273 1 97.38 240 VAL A N 1
ATOM 1971 C CA . VAL A 1 240 ? 19.578 -16.672 -11.109 1 97.38 240 VAL A CA 1
ATOM 1972 C C . VAL A 1 240 ? 18.156 -17.109 -11.453 1 97.38 240 VAL A C 1
ATOM 1974 O O . VAL A 1 240 ? 17.578 -16.656 -12.445 1 97.38 240 VAL A O 1
ATOM 1977 N N . GLN A 1 241 ? 17.641 -18.016 -10.688 1 96.75 241 GLN A N 1
ATOM 1978 C CA . GLN A 1 241 ? 16.25 -18.453 -10.703 1 96.75 241 GLN A CA 1
ATOM 1979 C C . GLN A 1 241 ? 15.711 -18.609 -9.289 1 96.75 241 GLN A C 1
ATOM 1981 O O . GLN A 1 241 ? 16.484 -18.797 -8.344 1 96.75 241 GLN A O 1
ATOM 1986 N N . ASP A 1 242 ? 14.438 -18.406 -9.094 1 93.31 242 ASP A N 1
ATOM 1987 C CA . ASP A 1 242 ? 13.883 -18.625 -7.762 1 93.31 242 ASP A CA 1
ATOM 1988 C C . ASP A 1 242 ? 13.742 -20.109 -7.461 1 93.31 242 ASP A C 1
ATOM 1990 O O . ASP A 1 242 ? 14.164 -20.953 -8.266 1 93.31 242 ASP A O 1
ATOM 1994 N N . ARG A 1 243 ? 13.195 -20.438 -6.277 1 91.19 243 ARG A N 1
ATOM 1995 C CA . ARG A 1 243 ? 13.156 -21.828 -5.801 1 91.19 243 ARG A CA 1
ATOM 1996 C C . ARG A 1 243 ? 11.766 -22.422 -5.965 1 91.19 243 ARG A C 1
ATOM 1998 O O . ARG A 1 243 ? 11.312 -23.203 -5.117 1 91.19 243 ARG A O 1
ATOM 2005 N N . CYS A 1 244 ? 11.109 -22.016 -7 1 91 244 CYS A N 1
ATOM 2006 C CA . CYS A 1 244 ? 9.805 -22.609 -7.242 1 91 244 CYS A CA 1
ATOM 2007 C C . CYS A 1 244 ? 9.945 -24.094 -7.582 1 91 244 CYS A C 1
ATOM 2009 O O . CYS A 1 244 ? 10.938 -24.516 -8.18 1 91 244 CYS A O 1
ATOM 2011 N N . PRO A 1 245 ? 9.023 -24.906 -7.301 1 91.31 245 PRO A N 1
ATOM 2012 C CA . PRO A 1 245 ? 9.117 -26.359 -7.504 1 91.31 245 PRO A CA 1
ATOM 2013 C C . PRO A 1 245 ? 9.484 -26.734 -8.938 1 91.31 245 PRO A C 1
ATOM 2015 O O . PRO A 1 245 ? 10.203 -27.719 -9.156 1 91.31 245 PRO A O 1
ATOM 2018 N N . VAL A 1 246 ? 9.039 -25.938 -9.891 1 94.94 246 VAL A N 1
ATOM 2019 C CA . VAL A 1 246 ? 9.352 -26.203 -11.289 1 94.94 246 VAL A CA 1
ATOM 2020 C C . VAL A 1 246 ? 10.859 -26.062 -11.516 1 94.94 246 VAL A C 1
ATOM 2022 O O . VAL A 1 246 ? 11.461 -26.891 -12.203 1 94.94 246 VAL A O 1
ATOM 2025 N N . HIS A 1 247 ? 11.531 -25.109 -10.883 1 95.75 247 HIS A N 1
ATOM 2026 C CA . HIS A 1 247 ? 12.945 -24.812 -11.086 1 95.75 247 HIS A CA 1
ATOM 2027 C C . HIS A 1 247 ? 13.828 -25.812 -10.359 1 95.75 247 HIS A C 1
ATOM 2029 O O . HIS A 1 247 ? 15 -26 -10.711 1 95.75 247 HIS A O 1
ATOM 2035 N N . THR A 1 248 ? 13.227 -26.469 -9.367 1 94.19 248 THR A N 1
ATOM 2036 C CA . THR A 1 248 ? 14.039 -27.359 -8.547 1 94.19 248 THR A CA 1
ATOM 2037 C C . THR A 1 248 ? 13.719 -28.812 -8.852 1 94.19 248 THR A C 1
ATOM 2039 O O . THR A 1 248 ? 14.211 -29.719 -8.172 1 94.19 248 THR A O 1
ATOM 2042 N N . ALA A 1 249 ? 12.914 -29 -9.828 1 96.94 249 ALA A N 1
ATOM 2043 C CA . ALA A 1 249 ? 12.578 -30.359 -10.242 1 96.94 249 ALA A CA 1
ATOM 2044 C C . ALA A 1 249 ? 13.828 -31.141 -10.617 1 96.94 249 ALA A C 1
ATOM 2046 O O . ALA A 1 249 ? 14.828 -30.562 -11.062 1 96.94 249 ALA A O 1
ATOM 2047 N N . ARG A 1 250 ? 13.789 -32.406 -10.492 1 96.94 250 ARG A N 1
ATOM 2048 C CA . ARG A 1 250 ? 14.93 -33.281 -10.742 1 96.94 250 ARG A CA 1
ATOM 2049 C C . ARG A 1 250 ? 15.445 -33.125 -12.164 1 96.94 250 ARG A C 1
ATOM 2051 O O . ARG A 1 250 ? 16.656 -33.031 -12.391 1 96.94 250 ARG A O 1
ATOM 2058 N N . VAL A 1 251 ? 14.5 -33.125 -13.07 1 97.38 251 VAL A N 1
ATOM 2059 C CA . VAL A 1 251 ? 14.859 -33.062 -14.484 1 97.38 251 VAL A CA 1
ATOM 2060 C C . VAL A 1 251 ? 15.578 -31.75 -14.773 1 97.38 251 VAL A C 1
ATOM 2062 O O . VAL A 1 251 ? 16.469 -31.688 -15.625 1 97.38 251 VAL A O 1
ATOM 2065 N N . VAL A 1 252 ? 15.203 -30.688 -14.094 1 97.81 252 VAL A N 1
ATOM 2066 C CA . VAL A 1 252 ? 15.82 -29.375 -14.273 1 97.81 252 VAL A CA 1
ATOM 2067 C C . VAL A 1 252 ? 17.234 -29.391 -13.68 1 97.81 252 VAL A C 1
ATOM 2069 O O . VAL A 1 252 ? 18.172 -28.875 -14.281 1 97.81 252 VAL A O 1
ATOM 2072 N N . ARG A 1 253 ? 17.344 -29.969 -12.555 1 96.5 253 ARG A N 1
ATOM 2073 C CA . ARG A 1 253 ? 18.656 -30.094 -11.93 1 96.5 253 ARG A CA 1
ATOM 2074 C C . ARG A 1 253 ? 19.609 -30.875 -12.812 1 96.5 253 ARG A C 1
ATOM 2076 O O . ARG A 1 253 ? 20.797 -30.531 -12.914 1 96.5 253 ARG A O 1
ATOM 2083 N N . GLN A 1 254 ? 19.125 -31.906 -13.336 1 97.5 254 GLN A N 1
ATOM 2084 C CA . GLN A 1 254 ? 19.938 -32.719 -14.234 1 97.5 254 GLN A CA 1
ATOM 2085 C C . GLN A 1 254 ? 20.406 -31.906 -15.438 1 97.5 254 GLN A C 1
ATOM 2087 O O . GLN A 1 254 ? 21.547 -32.031 -15.883 1 97.5 254 GLN A O 1
ATOM 2092 N N . TRP A 1 255 ? 19.484 -31.141 -15.945 1 97.75 255 TRP A N 1
ATOM 2093 C CA . TRP A 1 255 ? 19.844 -30.297 -17.078 1 97.75 255 TRP A CA 1
ATOM 2094 C C . TRP A 1 255 ? 21 -29.375 -16.734 1 97.75 255 TRP A C 1
ATOM 2096 O O . TRP A 1 255 ? 21.953 -29.234 -17.516 1 97.75 255 TRP A O 1
ATOM 2106 N N . PHE A 1 256 ? 20.969 -28.75 -15.578 1 97 256 PHE A N 1
ATOM 2107 C CA . PHE A 1 256 ? 22.031 -27.844 -15.156 1 97 256 PHE A CA 1
ATOM 2108 C C . PHE A 1 256 ? 23.328 -28.609 -14.969 1 97 256 PHE A C 1
ATOM 2110 O O . PHE A 1 256 ? 24.406 -28.078 -15.25 1 97 256 PHE A O 1
ATOM 2117 N N . ASN A 1 257 ? 23.297 -29.75 -14.469 1 96.31 257 ASN A N 1
ATOM 2118 C CA . ASN A 1 257 ? 24.5 -30.578 -14.273 1 96.31 257 ASN A CA 1
ATOM 2119 C C . ASN A 1 257 ? 25.172 -30.891 -15.602 1 96.31 257 ASN A C 1
ATOM 2121 O O . ASN A 1 257 ? 26.391 -31.078 -15.648 1 96.31 257 ASN A O 1
ATOM 2125 N N . GLU A 1 258 ? 24.359 -31 -16.625 1 96.62 258 GLU A N 1
ATOM 2126 C CA . GLU A 1 258 ? 24.875 -31.297 -17.953 1 96.62 258 GLU A CA 1
ATOM 2127 C C . GLU A 1 258 ? 25.438 -30.031 -18.609 1 96.62 258 GLU A C 1
ATOM 2129 O O . GLU A 1 258 ? 26.109 -30.109 -19.641 1 96.62 258 GLU A O 1
ATOM 2134 N N . HIS A 1 259 ? 25.172 -28.922 -18.078 1 95.88 259 HIS A N 1
ATOM 2135 C CA . HIS A 1 259 ? 25.641 -27.656 -18.609 1 95.88 259 HIS A CA 1
ATOM 2136 C C . HIS A 1 259 ? 26.547 -26.938 -17.594 1 95.88 259 HIS A C 1
ATOM 2138 O O . HIS A 1 259 ? 26.156 -25.922 -17.016 1 95.88 259 HIS A O 1
ATOM 2144 N N . GLN A 1 260 ? 27.766 -27.328 -17.5 1 92.25 260 GLN A N 1
ATOM 2145 C CA . GLN A 1 260 ? 28.703 -26.891 -16.484 1 92.25 260 GLN A CA 1
ATOM 2146 C C . GLN A 1 260 ? 29.172 -25.453 -16.734 1 92.25 260 GLN A C 1
ATOM 2148 O O . GLN A 1 260 ? 29.75 -24.812 -15.844 1 92.25 260 GLN A O 1
ATOM 2153 N N . GLU A 1 261 ? 28.875 -24.984 -17.922 1 92.56 261 GLU A N 1
ATOM 2154 C CA . GLU A 1 261 ? 29.219 -23.594 -18.25 1 92.56 261 GLU A CA 1
ATOM 2155 C C . GLU A 1 261 ? 28.312 -22.625 -17.516 1 92.56 261 GLU A C 1
ATOM 2157 O O . GLU A 1 261 ? 28.594 -21.422 -17.453 1 92.56 261 GLU A O 1
ATOM 2162 N N . ILE A 1 262 ? 27.219 -23.156 -16.938 1 95.19 262 ILE A N 1
ATOM 2163 C CA . ILE A 1 262 ? 26.281 -22.328 -16.188 1 95.19 262 ILE A CA 1
ATOM 2164 C C . ILE A 1 262 ? 26.438 -22.578 -14.695 1 95.19 262 ILE A C 1
ATOM 2166 O O . ILE A 1 262 ? 26.312 -23.719 -14.227 1 95.19 262 ILE A O 1
ATOM 2170 N N . GLN A 1 263 ? 26.734 -21.594 -14.078 1 94.88 263 GLN A N 1
ATOM 2171 C CA . GLN A 1 263 ? 26.75 -21.656 -12.625 1 94.88 263 GLN A CA 1
ATOM 2172 C C . GLN A 1 263 ? 25.438 -21.156 -12.031 1 94.88 263 GLN A C 1
ATOM 2174 O O . GLN A 1 263 ? 25.141 -19.969 -12.086 1 94.88 263 GLN A O 1
ATOM 2179 N N . LEU A 1 264 ? 24.766 -22.062 -11.484 1 95.44 264 LEU A N 1
ATOM 2180 C CA . LEU A 1 264 ? 23.5 -21.703 -10.844 1 95.44 264 LEU A CA 1
ATOM 2181 C C . LEU A 1 264 ? 23.75 -21.109 -9.461 1 95.44 264 LEU A C 1
ATOM 2183 O O . LEU A 1 264 ? 24.344 -21.75 -8.594 1 95.44 264 LEU A O 1
ATOM 2187 N N . LEU A 1 265 ? 23.312 -19.875 -9.258 1 94.25 265 LEU A N 1
ATOM 2188 C CA . LEU A 1 265 ? 23.438 -19.25 -7.945 1 94.25 265 LEU A CA 1
ATOM 2189 C C . LEU A 1 265 ? 22.438 -19.828 -6.965 1 94.25 265 LEU A C 1
ATOM 2191 O O . LEU A 1 265 ? 21.266 -20.062 -7.32 1 94.25 265 LEU A O 1
ATOM 2195 N N . ASP A 1 266 ? 22.828 -20.156 -5.828 1 93.81 266 ASP A N 1
ATOM 2196 C CA . ASP A 1 266 ? 21.938 -20.703 -4.797 1 93.81 266 ASP A CA 1
ATOM 2197 C C . ASP A 1 266 ? 21.062 -19.609 -4.199 1 93.81 266 ASP A C 1
ATOM 2199 O O . ASP A 1 266 ? 21.234 -19.234 -3.039 1 93.81 266 ASP A O 1
ATOM 2203 N N . TRP A 1 267 ? 20.141 -19.188 -4.969 1 95.69 267 TRP A N 1
ATOM 2204 C CA . TRP A 1 267 ? 19.234 -18.094 -4.59 1 95.69 267 TRP A CA 1
ATOM 2205 C C . TRP A 1 267 ? 18.422 -18.484 -3.363 1 95.69 267 TRP A C 1
ATOM 2207 O O . TRP A 1 267 ? 17.953 -19.625 -3.246 1 95.69 267 TRP A O 1
ATOM 2217 N N . PRO A 1 268 ? 18.297 -17.562 -2.463 1 95.69 268 PRO A N 1
ATOM 2218 C CA . PRO A 1 268 ? 17.578 -17.891 -1.228 1 95.69 268 PRO A CA 1
ATOM 2219 C C . PRO A 1 268 ? 16.062 -17.984 -1.423 1 95.69 268 PRO A C 1
ATOM 2221 O O . PRO A 1 268 ? 15.531 -17.422 -2.379 1 95.69 268 PRO A O 1
ATOM 2224 N N . PRO A 1 269 ? 15.492 -18.797 -0.545 1 92.19 269 PRO A N 1
ATOM 2225 C CA . PRO A 1 269 ? 14.023 -18.766 -0.559 1 92.19 269 PRO A CA 1
ATOM 2226 C C . PRO A 1 269 ? 13.461 -17.391 -0.257 1 92.19 269 PRO A C 1
ATOM 2228 O O . PRO A 1 269 ? 14.016 -16.656 0.563 1 92.19 269 PRO A O 1
ATOM 2231 N N . LYS A 1 270 ? 12.375 -17.062 -0.861 1 92.06 270 LYS A N 1
ATOM 2232 C CA . LYS A 1 270 ? 11.734 -15.773 -0.652 1 92.06 270 LYS A CA 1
ATOM 2233 C C . LYS A 1 270 ? 12.711 -14.633 -0.89 1 92.06 270 LYS A C 1
ATOM 2235 O O . LYS A 1 270 ? 12.844 -13.734 -0.054 1 92.06 270 LYS A O 1
ATOM 2240 N N . GLY A 1 271 ? 13.398 -14.688 -2.002 1 94.69 271 GLY A N 1
ATOM 2241 C CA . GLY A 1 271 ? 14.438 -13.719 -2.322 1 94.69 271 GLY A CA 1
ATOM 2242 C C . GLY A 1 271 ? 14.008 -12.711 -3.375 1 94.69 271 GLY A C 1
ATOM 2243 O O . GLY A 1 271 ? 14.852 -12.109 -4.043 1 94.69 271 GLY A O 1
ATOM 2244 N N . CYS A 1 272 ? 12.68 -12.492 -3.463 1 92.5 272 CYS A N 1
ATOM 2245 C CA . CYS A 1 272 ? 12.156 -11.625 -4.512 1 92.5 272 CYS A CA 1
ATOM 2246 C C . CYS A 1 272 ? 12.664 -10.195 -4.348 1 92.5 272 CYS A C 1
ATOM 2248 O O . CYS A 1 272 ? 12.891 -9.492 -5.336 1 92.5 272 CYS A O 1
ATOM 2250 N N . ASP A 1 273 ? 12.883 -9.742 -3.1 1 94.31 273 ASP A N 1
ATOM 2251 C CA . ASP A 1 273 ? 13.289 -8.359 -2.85 1 94.31 273 ASP A CA 1
ATOM 2252 C C . ASP A 1 273 ? 14.75 -8.141 -3.26 1 94.31 273 ASP A C 1
ATOM 2254 O O . ASP A 1 273 ? 15.188 -7 -3.406 1 94.31 273 ASP A O 1
ATOM 2258 N N . MET A 1 274 ? 15.461 -9.203 -3.471 1 96.06 274 MET A N 1
ATOM 2259 C CA . MET A 1 274 ? 16.859 -9.086 -3.873 1 96.06 274 MET A CA 1
ATOM 2260 C C . MET A 1 274 ? 17 -9.148 -5.391 1 96.06 274 MET A C 1
ATOM 2262 O O . MET A 1 274 ? 18.047 -8.812 -5.938 1 96.06 274 MET A O 1
ATOM 2266 N N . ASN A 1 275 ? 15.93 -9.586 -6.082 1 96.31 275 ASN A N 1
ATOM 2267 C CA . ASN A 1 275 ? 15.984 -9.805 -7.523 1 96.31 275 ASN A CA 1
ATOM 2268 C C . ASN A 1 275 ? 15.664 -8.523 -8.297 1 96.31 275 ASN A C 1
ATOM 2270 O O . ASN A 1 275 ? 14.516 -8.078 -8.32 1 96.31 275 ASN A O 1
ATOM 2274 N N . PRO A 1 276 ? 16.594 -7.988 -9 1 96.88 276 PRO A N 1
ATOM 2275 C CA . PRO A 1 276 ? 16.406 -6.707 -9.688 1 96.88 276 PRO A CA 1
ATOM 2276 C C . PRO A 1 276 ? 15.352 -6.785 -10.797 1 96.88 276 PRO A C 1
ATOM 2278 O O . PRO A 1 276 ? 14.844 -5.75 -11.234 1 96.88 276 PRO A O 1
ATOM 2281 N N . ILE A 1 277 ? 15.078 -8 -11.305 1 97.62 277 ILE A N 1
ATOM 2282 C CA . ILE A 1 277 ? 14.141 -8.117 -12.422 1 97.62 277 ILE A CA 1
ATOM 2283 C C . ILE A 1 277 ? 12.75 -7.66 -11.977 1 97.62 277 ILE A C 1
ATOM 2285 O O . ILE A 1 277 ? 11.914 -7.312 -12.812 1 97.62 277 ILE A O 1
ATOM 2289 N N . GLU A 1 278 ? 12.492 -7.684 -10.617 1 95.88 278 GLU A N 1
ATOM 2290 C CA . GLU A 1 278 ? 11.219 -7.203 -10.086 1 95.88 278 GLU A CA 1
ATOM 2291 C C . GLU A 1 278 ? 11.008 -5.73 -10.422 1 95.88 278 GLU A C 1
ATOM 2293 O O . GLU A 1 278 ? 9.875 -5.305 -10.672 1 95.88 278 GLU A O 1
ATOM 2298 N N . ASP A 1 279 ? 12.062 -4.98 -10.484 1 95.5 279 ASP A N 1
ATOM 2299 C CA . ASP A 1 279 ? 11.992 -3.572 -10.867 1 95.5 279 ASP A CA 1
ATOM 2300 C C . ASP A 1 279 ? 11.617 -3.42 -12.336 1 95.5 279 ASP A C 1
ATOM 2302 O O . ASP A 1 279 ? 10.922 -2.473 -12.711 1 95.5 279 ASP A O 1
ATOM 2306 N N . VAL A 1 280 ? 12.133 -4.293 -13.023 1 96.25 280 VAL A N 1
ATOM 2307 C CA . VAL A 1 280 ? 11.914 -4.203 -14.469 1 96.25 280 VAL A CA 1
ATOM 2308 C C . VAL A 1 280 ? 10.453 -4.496 -14.789 1 96.25 280 VAL A C 1
ATOM 2310 O O . VAL A 1 280 ? 9.852 -3.834 -15.633 1 96.25 280 VAL A O 1
ATOM 2313 N N . TRP A 1 281 ? 9.883 -5.539 -14.086 1 95.94 281 TRP A N 1
ATOM 2314 C CA . TRP A 1 281 ? 8.461 -5.801 -14.242 1 95.94 281 TRP A CA 1
ATOM 2315 C C . TRP A 1 281 ? 7.637 -4.559 -13.914 1 95.94 281 TRP A C 1
ATOM 2317 O O . TRP A 1 281 ? 6.68 -4.234 -14.617 1 95.94 281 TRP A O 1
ATOM 2327 N N . ALA A 1 282 ? 8.031 -3.855 -12.859 1 93.69 282 ALA A N 1
ATOM 2328 C CA . ALA A 1 282 ? 7.348 -2.635 -12.438 1 93.69 282 ALA A CA 1
ATOM 2329 C C . ALA A 1 282 ? 7.461 -1.547 -13.5 1 93.69 282 ALA A C 1
ATOM 2331 O O . ALA A 1 282 ? 6.496 -0.825 -13.766 1 93.69 282 ALA A O 1
ATOM 2332 N N . LEU A 1 283 ? 8.633 -1.464 -14.086 1 93.44 283 LEU A N 1
ATOM 2333 C CA . LEU A 1 283 ? 8.859 -0.481 -15.141 1 93.44 283 LEU A CA 1
ATOM 2334 C C . LEU A 1 283 ? 7.953 -0.75 -16.344 1 93.44 283 LEU A C 1
ATOM 2336 O O . LEU A 1 283 ? 7.418 0.183 -16.938 1 93.44 283 LEU A O 1
ATOM 2340 N N . MET A 1 284 ? 7.773 -1.985 -16.625 1 93.12 284 MET A N 1
ATOM 2341 C CA . MET A 1 284 ? 6.922 -2.371 -17.75 1 93.12 284 MET A CA 1
ATOM 2342 C C . MET A 1 284 ? 5.484 -1.919 -17.516 1 93.12 284 MET A C 1
ATOM 2344 O O . MET A 1 284 ? 4.879 -1.302 -18.391 1 93.12 284 MET A O 1
ATOM 2348 N N . VAL A 1 285 ? 5.027 -2.18 -16.312 1 89.62 285 VAL A N 1
ATOM 2349 C CA . VAL A 1 285 ? 3.627 -1.899 -16.016 1 89.62 285 VAL A CA 1
ATOM 2350 C C . VAL A 1 285 ? 3.412 -0.391 -15.906 1 89.62 285 VAL A C 1
ATOM 2352 O O . VAL A 1 285 ? 2.369 0.123 -16.312 1 89.62 285 VAL A O 1
ATOM 2355 N N . ASN A 1 286 ? 4.359 0.287 -15.391 1 85.75 286 ASN A N 1
ATOM 2356 C CA . ASN A 1 286 ? 4.258 1.736 -15.25 1 85.75 286 ASN A CA 1
ATOM 2357 C C . ASN A 1 286 ? 4.258 2.432 -16.609 1 85.75 286 ASN A C 1
ATOM 2359 O O . ASN A 1 286 ? 3.691 3.518 -16.75 1 85.75 286 ASN A O 1
ATOM 2363 N N . GLY A 1 287 ? 4.883 1.836 -17.5 1 78.06 287 GLY A N 1
ATOM 2364 C CA . GLY A 1 287 ? 4.949 2.408 -18.844 1 78.06 287 GLY A CA 1
ATOM 2365 C C . GLY A 1 287 ? 3.775 2.016 -19.719 1 78.06 287 GLY A C 1
ATOM 2366 O O . GLY A 1 287 ? 3.65 2.494 -20.844 1 78.06 287 GLY A O 1
ATOM 2367 N N . TRP A 1 288 ? 2.846 1.196 -19.047 1 78.75 288 TRP A N 1
ATOM 2368 C CA . TRP A 1 288 ? 1.709 0.646 -19.766 1 78.75 288 TRP A CA 1
ATOM 2369 C C . TRP A 1 288 ? 0.702 1.737 -20.109 1 78.75 288 TRP A C 1
ATOM 2371 O O . TRP A 1 288 ? 0.305 2.52 -19.25 1 78.75 288 TRP A O 1
ATOM 2381 N N . GLU A 1 289 ? 0.507 1.973 -21.359 1 70.31 289 GLU A N 1
ATOM 2382 C CA . GLU A 1 289 ? -0.63 2.803 -21.734 1 70.31 289 GLU A CA 1
ATOM 2383 C C . GLU A 1 289 ? -1.947 2.053 -21.562 1 70.31 289 GLU A C 1
ATOM 2385 O O . GLU A 1 289 ? -2.037 0.865 -21.891 1 70.31 289 GLU A O 1
ATOM 2390 N N . PRO A 1 290 ? -2.789 2.754 -20.938 1 63.44 290 PRO A N 1
ATOM 2391 C CA . PRO A 1 290 ? -4.078 2.084 -20.766 1 63.44 290 PRO A CA 1
ATOM 2392 C C . PRO A 1 290 ? -4.645 1.546 -22.078 1 63.44 290 PRO A C 1
ATOM 2394 O O . PRO A 1 290 ? -4.68 2.264 -23.094 1 63.44 290 PRO A O 1
ATOM 2397 N N . SER A 1 291 ? -4.438 0.311 -22.375 1 65 291 SER A N 1
ATOM 2398 C CA . SER A 1 291 ? -5.035 -0.329 -23.531 1 65 291 SER A CA 1
ATOM 2399 C C . SER A 1 291 ? -6.027 -1.411 -23.125 1 65 291 SER A C 1
ATOM 2401 O O . SER A 1 291 ? -5.902 -1.998 -22.047 1 65 291 SER A O 1
ATOM 2403 N N . GLU A 1 292 ? -7.07 -1.365 -23.797 1 67.88 292 GLU A N 1
ATOM 2404 C CA . GLU A 1 292 ? -8.062 -2.4 -23.531 1 67.88 292 GLU A CA 1
ATOM 2405 C C . GLU A 1 292 ? -7.785 -3.658 -24.344 1 67.88 292 GLU A C 1
ATOM 2407 O O . GLU A 1 292 ? -8.242 -3.779 -25.484 1 67.88 292 GLU A O 1
ATOM 2412 N N . GLU A 1 293 ? -6.867 -4.434 -23.766 1 79.81 293 GLU A N 1
ATOM 2413 C CA . GLU A 1 293 ? -6.629 -5.707 -24.438 1 79.81 293 GLU A CA 1
ATOM 2414 C C . GLU A 1 293 ? -7.688 -6.738 -24.047 1 79.81 293 GLU A C 1
ATOM 2416 O O . GLU A 1 293 ? -7.969 -6.938 -22.875 1 79.81 293 GLU A O 1
ATOM 2421 N N . ARG A 1 294 ? -8.227 -7.324 -25.172 1 81.12 294 ARG A N 1
ATOM 2422 C CA . ARG A 1 294 ? -9.312 -8.258 -24.906 1 81.12 294 ARG A CA 1
ATOM 2423 C C . ARG A 1 294 ? -8.898 -9.695 -25.234 1 81.12 294 ARG A C 1
ATOM 2425 O O . ARG A 1 294 ? -9.648 -10.633 -24.984 1 81.12 294 ARG A O 1
ATOM 2432 N N . THR A 1 295 ? -7.715 -9.805 -25.844 1 90.31 295 THR A N 1
ATOM 2433 C CA . THR A 1 295 ? -7.234 -11.148 -26.156 1 90.31 295 THR A CA 1
ATOM 2434 C C . THR A 1 295 ? -5.852 -11.383 -25.547 1 90.31 295 THR A C 1
ATOM 2436 O O . THR A 1 295 ? -5.09 -10.438 -25.344 1 90.31 295 THR A O 1
ATOM 2439 N N . ARG A 1 296 ? -5.633 -12.586 -25.359 1 91.88 296 ARG A N 1
ATOM 2440 C CA . ARG A 1 296 ? -4.34 -12.984 -24.828 1 91.88 296 ARG A CA 1
ATOM 2441 C C . ARG A 1 296 ? -3.205 -12.57 -25.75 1 91.88 296 ARG A C 1
ATOM 2443 O O . ARG A 1 296 ? -2.158 -12.109 -25.297 1 91.88 296 ARG A O 1
ATOM 2450 N N . GLN A 1 297 ? -3.406 -12.727 -27.031 1 92.88 297 GLN A N 1
ATOM 2451 C CA . GLN A 1 297 ? -2.387 -12.398 -28.031 1 92.88 297 GLN A CA 1
ATOM 2452 C C . GLN A 1 297 ? -2.084 -10.906 -28.031 1 92.88 297 GLN A C 1
ATOM 2454 O O . GLN A 1 297 ? -0.926 -10.5 -28.156 1 92.88 297 GLN A O 1
ATOM 2459 N N . ALA A 1 298 ? -3.143 -10.188 -27.953 1 92.44 298 ALA A N 1
ATOM 2460 C CA . ALA A 1 298 ? -2.959 -8.742 -27.906 1 92.44 298 ALA A CA 1
ATOM 2461 C C . ALA A 1 298 ? -2.174 -8.32 -26.672 1 92.44 298 ALA A C 1
ATOM 2463 O O . ALA A 1 298 ? -1.321 -7.43 -26.75 1 92.44 298 ALA A O 1
ATOM 2464 N N . LEU A 1 299 ? -2.465 -8.945 -25.562 1 92.94 299 LEU A N 1
ATOM 2465 C CA . LEU A 1 299 ? -1.759 -8.641 -24.328 1 92.94 299 LEU A CA 1
ATOM 2466 C C . LEU A 1 299 ? -0.289 -9.039 -24.438 1 92.94 299 LEU A C 1
ATOM 2468 O O . LEU A 1 299 ? 0.59 -8.289 -24 1 92.94 299 LEU A O 1
ATOM 2472 N N . LEU A 1 300 ? -0.09 -10.125 -24.969 1 94.12 300 LEU A N 1
ATOM 2473 C CA . LEU A 1 300 ? 1.281 -10.586 -25.156 1 94.12 300 LEU A CA 1
ATOM 2474 C C . LEU A 1 300 ? 2.07 -9.617 -26.031 1 94.12 300 LEU A C 1
ATOM 2476 O O . LEU A 1 300 ? 3.227 -9.312 -25.734 1 94.12 300 LEU A O 1
ATOM 2480 N N . HIS A 1 301 ? 1.485 -9.258 -27.109 1 94 301 HIS A N 1
ATOM 2481 C CA . HIS A 1 301 ? 2.125 -8.297 -28 1 94 301 HIS A CA 1
ATOM 2482 C C . HIS A 1 301 ? 2.465 -7.004 -27.266 1 94 301 HIS A C 1
ATOM 2484 O O . HIS A 1 301 ? 3.541 -6.434 -27.453 1 94 301 HIS A O 1
ATOM 2490 N N . HIS A 1 302 ? 1.51 -6.621 -26.438 1 92.25 302 HIS A N 1
ATOM 2491 C CA . HIS A 1 302 ? 1.734 -5.422 -25.641 1 92.25 302 HIS A CA 1
ATOM 2492 C C . HIS A 1 302 ? 2.93 -5.598 -24.703 1 92.25 302 HIS A C 1
ATOM 2494 O O . HIS A 1 302 ? 3.756 -4.695 -24.578 1 92.25 302 HIS A O 1
ATOM 2500 N N . THR A 1 303 ? 3.014 -6.695 -24.062 1 94.12 303 THR A N 1
ATOM 2501 C CA . THR A 1 303 ? 4.129 -6.984 -23.156 1 94.12 303 THR A CA 1
ATOM 2502 C C . THR A 1 303 ? 5.449 -7 -23.922 1 94.12 303 THR A C 1
ATOM 2504 O O . THR A 1 303 ? 6.457 -6.477 -23.453 1 94.12 303 THR A O 1
ATOM 2507 N N . GLN A 1 304 ? 5.418 -7.559 -25.109 1 95.12 304 GLN A N 1
ATOM 2508 C CA . GLN A 1 304 ? 6.617 -7.629 -25.938 1 95.12 304 GLN A CA 1
ATOM 2509 C C . GLN A 1 304 ? 7.066 -6.238 -26.375 1 95.12 304 GLN A C 1
ATOM 2511 O O . GLN A 1 304 ? 8.266 -5.957 -26.422 1 95.12 304 GLN A O 1
ATOM 2516 N N . GLN A 1 305 ? 6.125 -5.465 -26.672 1 94.25 305 GLN A N 1
ATOM 2517 C CA . GLN A 1 305 ? 6.441 -4.098 -27.062 1 94.25 305 GLN A CA 1
ATOM 2518 C C . GLN A 1 305 ? 7.105 -3.334 -25.922 1 94.25 305 GLN A C 1
ATOM 2520 O O . GLN A 1 305 ? 8.078 -2.615 -26.141 1 94.25 305 GLN A O 1
ATOM 2525 N N . GLU A 1 306 ? 6.551 -3.5 -24.781 1 93.62 306 GLU A N 1
ATOM 2526 C CA . GLU A 1 306 ? 7.133 -2.83 -23.625 1 93.62 306 GLU A CA 1
ATOM 2527 C C . GLU A 1 306 ? 8.547 -3.34 -23.344 1 93.62 306 GLU A C 1
ATOM 2529 O O . GLU A 1 306 ? 9.422 -2.568 -22.953 1 93.62 306 GLU A O 1
ATOM 2534 N N . TRP A 1 307 ? 8.719 -4.609 -23.484 1 96.69 307 TRP A N 1
ATOM 2535 C CA . TRP A 1 307 ? 10.039 -5.211 -23.281 1 96.69 307 TRP A CA 1
ATOM 2536 C C . TRP A 1 307 ? 11.047 -4.645 -24.281 1 96.69 307 TRP A C 1
ATOM 2538 O O . TRP A 1 307 ? 12.188 -4.352 -23.906 1 96.69 307 TRP A O 1
ATOM 2548 N N . GLU A 1 308 ? 10.625 -4.465 -25.516 1 96.38 308 GLU A N 1
ATOM 2549 C CA . GLU A 1 308 ? 11.484 -3.912 -26.547 1 96.38 308 GLU A CA 1
ATOM 2550 C C . GLU A 1 308 ? 11.82 -2.451 -26.266 1 96.38 308 GLU A C 1
ATOM 2552 O O . GLU A 1 308 ? 12.922 -1.992 -26.578 1 96.38 308 GLU A O 1
ATOM 2557 N N . LEU A 1 309 ? 10.883 -1.794 -25.734 1 94.81 309 LEU A N 1
ATOM 2558 C CA . LEU A 1 309 ? 11.156 -0.415 -25.359 1 94.81 309 LEU A CA 1
ATOM 2559 C C . LEU A 1 309 ? 12.25 -0.355 -24.281 1 94.81 309 LEU A C 1
ATOM 2561 O O . LEU A 1 309 ? 13.102 0.533 -24.312 1 94.81 309 LEU A O 1
ATOM 2565 N N . LEU A 1 310 ? 12.227 -1.283 -23.391 1 96 310 LEU A N 1
ATOM 2566 C CA . LEU A 1 310 ? 13.234 -1.327 -22.328 1 96 310 LEU A CA 1
ATOM 2567 C C . LEU A 1 310 ? 14.594 -1.717 -22.891 1 96 310 LEU A C 1
ATOM 2569 O O . LEU A 1 310 ? 15.625 -1.312 -22.359 1 96 310 LEU A O 1
ATOM 2573 N N . ARG A 1 311 ? 14.562 -2.486 -23.969 1 96.25 311 ARG A N 1
ATOM 2574 C CA . ARG A 1 311 ? 15.805 -2.861 -24.641 1 96.25 311 ARG A CA 1
ATOM 2575 C C . ARG A 1 311 ? 16.547 -1.628 -25.141 1 96.25 311 ARG A C 1
ATOM 2577 O O . ARG A 1 311 ? 17.781 -1.613 -25.172 1 96.25 311 ARG A O 1
ATOM 2584 N N . ARG A 1 312 ? 15.836 -0.622 -25.375 1 95.69 312 ARG A N 1
ATOM 2585 C CA . ARG A 1 312 ? 16.422 0.611 -25.891 1 95.69 312 ARG A CA 1
ATOM 2586 C C . ARG A 1 312 ? 16.906 1.505 -24.766 1 95.69 312 ARG A C 1
ATOM 2588 O O . ARG A 1 312 ? 17.547 2.535 -25.016 1 95.69 312 ARG A O 1
ATOM 2595 N N . LYS A 1 313 ? 16.688 1.09 -23.578 1 95.56 313 LYS A N 1
ATOM 2596 C CA . LYS A 1 313 ? 17.109 1.869 -22.422 1 95.56 313 LYS A CA 1
ATOM 2597 C C . LYS A 1 313 ? 17.953 1.021 -21.469 1 95.56 313 LYS A C 1
ATOM 2599 O O . LYS A 1 313 ? 17.625 0.899 -20.297 1 95.56 313 LYS A O 1
ATOM 2604 N N . PRO A 1 314 ? 19.094 0.63 -21.906 1 95.5 314 PRO A N 1
ATOM 2605 C CA . PRO A 1 314 ? 19.906 -0.279 -21.094 1 95.5 314 PRO A CA 1
ATOM 2606 C C . PRO A 1 314 ? 20.391 0.363 -19.797 1 95.5 314 PRO A C 1
ATOM 2608 O O . PRO A 1 314 ? 20.641 -0.336 -18.812 1 95.5 314 PRO A O 1
ATOM 2611 N N . GLN A 1 315 ? 20.453 1.563 -19.797 1 96.06 315 GLN A N 1
ATOM 2612 C CA . GLN A 1 315 ? 20.938 2.246 -18.609 1 96.06 315 GLN A CA 1
ATOM 2613 C C . GLN A 1 315 ? 19.969 2.053 -17.438 1 96.06 315 GLN A C 1
ATOM 2615 O O . GLN A 1 315 ? 20.391 1.971 -16.281 1 96.06 315 GLN A O 1
ATOM 2620 N N . LEU A 1 316 ? 18.672 2.094 -17.703 1 95.56 316 LEU A N 1
ATOM 2621 C CA . LEU A 1 316 ? 17.672 1.871 -16.672 1 95.56 316 LEU A CA 1
ATOM 2622 C C . LEU A 1 316 ? 17.812 0.482 -16.062 1 95.56 316 LEU A C 1
ATOM 2624 O O . LEU A 1 316 ? 17.641 0.311 -14.859 1 95.56 316 LEU A O 1
ATOM 2628 N N . ILE A 1 317 ? 18.141 -0.485 -16.938 1 96.81 317 ILE A N 1
ATOM 2629 C CA . ILE A 1 317 ? 18.297 -1.861 -16.484 1 96.81 317 ILE A CA 1
ATOM 2630 C C . ILE A 1 317 ? 19.578 -1.987 -15.656 1 96.81 317 ILE A C 1
ATOM 2632 O O . ILE A 1 317 ? 19.578 -2.645 -14.617 1 96.81 317 ILE A O 1
ATOM 2636 N N . ALA A 1 318 ? 20.594 -1.314 -16.078 1 96.38 318 ALA A N 1
ATOM 2637 C CA . ALA A 1 318 ? 21.859 -1.335 -15.359 1 96.38 318 ALA A CA 1
ATOM 2638 C C . ALA A 1 318 ? 21.688 -0.792 -13.938 1 96.38 318 ALA A C 1
ATOM 2640 O O . ALA A 1 318 ? 22.234 -1.342 -12.984 1 96.38 318 ALA A O 1
ATOM 2641 N N . LYS A 1 319 ? 20.938 0.204 -13.867 1 95.88 319 LYS A N 1
ATOM 2642 C CA . LYS A 1 319 ? 20.672 0.795 -12.555 1 95.88 319 LYS A CA 1
ATOM 2643 C C . LYS A 1 319 ? 19.969 -0.195 -11.633 1 95.88 319 LYS A C 1
ATOM 2645 O O . LYS A 1 319 ? 20.281 -0.26 -10.438 1 95.88 319 LYS A O 1
ATOM 2650 N N . SER A 1 320 ? 19.016 -0.912 -12.156 1 95.81 320 SER A N 1
ATOM 2651 C CA . SER A 1 320 ? 18.297 -1.923 -11.383 1 95.81 320 SER A CA 1
ATOM 2652 C C . SER A 1 320 ? 19.25 -3.025 -10.914 1 95.81 320 SER A C 1
ATOM 2654 O O . SER A 1 320 ? 19.203 -3.441 -9.758 1 95.81 320 SER A O 1
ATOM 2656 N N . VAL A 1 321 ? 20.094 -3.455 -11.828 1 96.38 321 VAL A N 1
ATOM 2657 C CA . VAL A 1 321 ? 21.016 -4.535 -11.5 1 96.38 321 VAL A CA 1
ATOM 2658 C C . VAL A 1 321 ? 22.047 -4.043 -10.477 1 96.38 321 VAL A C 1
ATOM 2660 O O . VAL A 1 321 ? 22.406 -4.766 -9.547 1 96.38 321 VAL A O 1
ATOM 2663 N N . GLU A 1 322 ? 22.484 -2.838 -10.633 1 94.81 322 GLU A N 1
ATOM 2664 C CA . GLU A 1 322 ? 23.453 -2.25 -9.711 1 94.81 322 GLU A CA 1
ATOM 2665 C C . GLU A 1 322 ? 22.859 -2.105 -8.312 1 94.81 322 GLU A C 1
ATOM 2667 O O . GLU A 1 322 ? 23.594 -2.096 -7.324 1 94.81 322 GLU A O 1
ATOM 2672 N N . SER A 1 323 ? 21.609 -1.98 -8.266 1 94.75 323 SER A N 1
ATOM 2673 C CA . SER A 1 323 ? 20.953 -1.817 -6.969 1 94.75 323 SER A CA 1
ATOM 2674 C C . SER A 1 323 ? 21.031 -3.1 -6.148 1 94.75 323 SER A C 1
ATOM 2676 O O . SER A 1 323 ? 20.75 -3.094 -4.949 1 94.75 323 SER A O 1
ATOM 2678 N N . MET A 1 324 ? 21.391 -4.211 -6.754 1 94.5 324 MET A N 1
ATOM 2679 C CA . MET A 1 324 ? 21.469 -5.48 -6.035 1 94.5 324 MET A CA 1
ATOM 2680 C C . MET A 1 324 ? 22.375 -5.355 -4.809 1 94.5 324 MET A C 1
ATOM 2682 O O . MET A 1 324 ? 22.062 -5.898 -3.748 1 94.5 324 MET A O 1
ATOM 2686 N N . LYS A 1 325 ? 23.516 -4.676 -4.984 1 93.62 325 LYS A N 1
ATOM 2687 C CA . LYS A 1 325 ? 24.422 -4.492 -3.857 1 93.62 325 LYS A CA 1
ATOM 2688 C C . LYS A 1 325 ? 23.703 -3.834 -2.68 1 93.62 325 LYS A C 1
ATOM 2690 O O . LYS A 1 325 ? 23.828 -4.285 -1.54 1 93.62 325 LYS A O 1
ATOM 2695 N N . ARG A 1 326 ? 23.031 -2.811 -3 1 94.5 326 ARG A N 1
ATOM 2696 C CA . ARG A 1 326 ? 22.297 -2.107 -1.958 1 94.5 326 ARG A CA 1
ATOM 2697 C C . ARG A 1 326 ? 21.203 -2.998 -1.355 1 94.5 326 ARG A C 1
ATOM 2699 O O . ARG A 1 326 ? 20.953 -2.941 -0.152 1 94.5 326 ARG A O 1
ATOM 2706 N N . ARG A 1 327 ? 20.578 -3.783 -2.152 1 95.88 327 ARG A N 1
ATOM 2707 C CA . ARG A 1 327 ? 19.562 -4.719 -1.682 1 95.88 327 ARG A CA 1
ATOM 2708 C C . ARG A 1 327 ? 20.156 -5.711 -0.687 1 95.88 327 ARG A C 1
ATOM 2710 O O . ARG A 1 327 ? 19.578 -5.949 0.377 1 95.88 327 ARG A O 1
ATOM 2717 N N . LEU A 1 328 ? 21.25 -6.191 -1.103 1 96.75 328 LEU A N 1
ATOM 2718 C CA . LEU A 1 328 ? 21.906 -7.168 -0.24 1 96.75 328 LEU A CA 1
ATOM 2719 C C . LEU A 1 328 ? 22.359 -6.523 1.068 1 96.75 328 LEU A C 1
ATOM 2721 O O . LEU A 1 328 ? 22.25 -7.133 2.135 1 96.75 328 LEU A O 1
ATOM 2725 N N . GLN A 1 329 ? 22.844 -5.371 0.965 1 96.38 329 GLN A N 1
ATOM 2726 C CA . GLN A 1 329 ? 23.234 -4.645 2.17 1 96.38 329 GLN A CA 1
ATOM 2727 C C . GLN A 1 329 ? 22.047 -4.449 3.105 1 96.38 329 GLN A C 1
ATOM 2729 O O . GLN A 1 329 ? 22.188 -4.566 4.324 1 96.38 329 GLN A O 1
ATOM 2734 N N . GLU A 1 330 ? 20.953 -4.074 2.561 1 95.88 330 GLU A N 1
ATOM 2735 C CA . GLU A 1 330 ? 19.75 -3.889 3.369 1 95.88 330 GLU A CA 1
ATOM 2736 C C . GLU A 1 330 ? 19.328 -5.191 4.039 1 95.88 330 GLU A C 1
ATOM 2738 O O . GLU A 1 330 ? 18.891 -5.191 5.188 1 95.88 330 GLU A O 1
ATOM 2743 N N . VAL A 1 331 ? 19.453 -6.332 3.271 1 97 331 VAL A N 1
ATOM 2744 C CA . VAL A 1 331 ? 19.109 -7.637 3.834 1 97 331 VAL A CA 1
ATOM 2745 C C . VAL A 1 331 ? 20.031 -7.949 5.012 1 97 331 VAL A C 1
ATOM 2747 O O . VAL A 1 331 ? 19.578 -8.5 6.023 1 97 331 VAL A O 1
ATOM 2750 N N . ILE A 1 332 ? 21.234 -7.547 4.918 1 96.81 332 ILE A N 1
ATOM 2751 C CA . ILE A 1 332 ? 22.203 -7.758 6 1 96.81 332 ILE A CA 1
ATOM 2752 C C . ILE A 1 332 ? 21.828 -6.883 7.195 1 96.81 332 ILE A C 1
ATOM 2754 O O . ILE A 1 332 ? 21.797 -7.359 8.336 1 96.81 332 ILE A O 1
ATOM 2758 N N . LEU A 1 333 ? 21.531 -5.652 6.836 1 94.56 333 LEU A N 1
ATOM 2759 C CA . LEU A 1 333 ? 21.156 -4.715 7.887 1 94.56 333 LEU A CA 1
ATOM 2760 C C . LEU A 1 333 ? 19.906 -5.191 8.625 1 94.56 333 LEU A C 1
ATOM 2762 O O . LEU A 1 333 ? 19.797 -4.992 9.836 1 94.56 333 LEU A O 1
ATOM 2766 N N . MET A 1 334 ? 19.078 -5.816 7.953 1 94.94 334 MET A N 1
ATOM 2767 C CA . MET A 1 334 ? 17.812 -6.293 8.523 1 94.94 334 MET A CA 1
ATOM 2768 C C . MET A 1 334 ? 17.969 -7.715 9.062 1 94.94 334 MET A C 1
ATOM 2770 O O . MET A 1 334 ? 16.984 -8.383 9.344 1 94.94 334 MET A O 1
ATOM 2774 N N . GLU A 1 335 ? 19.172 -8.203 9.062 1 95.62 335 GLU A N 1
ATOM 2775 C CA . GLU A 1 335 ? 19.484 -9.516 9.617 1 95.62 335 GLU A CA 1
ATOM 2776 C C . GLU A 1 335 ? 18.688 -10.617 8.93 1 95.62 335 GLU A C 1
ATOM 2778 O O . GLU A 1 335 ? 18.047 -11.438 9.594 1 95.62 335 GLU A O 1
ATOM 2783 N N . GLY A 1 336 ? 18.641 -10.508 7.66 1 96.19 336 GLY A N 1
ATOM 2784 C CA . GLY A 1 336 ? 17.984 -11.523 6.852 1 96.19 336 GLY A CA 1
ATOM 2785 C C . GLY A 1 336 ? 16.516 -11.258 6.633 1 96.19 336 GLY A C 1
ATOM 2786 O O . GLY A 1 336 ? 15.805 -12.086 6.055 1 96.19 336 GLY A O 1
ATOM 2787 N N . GLY A 1 337 ? 16.094 -10.109 7.094 1 94.56 337 GLY A N 1
ATOM 2788 C CA . GLY A 1 337 ? 14.695 -9.727 6.91 1 94.56 337 GLY A CA 1
ATOM 2789 C C . GLY A 1 337 ? 14.422 -9.078 5.566 1 94.56 337 GLY A C 1
ATOM 2790 O O . GLY A 1 337 ? 15.258 -9.156 4.656 1 94.56 337 GLY A O 1
ATOM 2791 N N . TRP A 1 338 ? 13.188 -8.531 5.48 1 93.56 338 TRP A N 1
ATOM 2792 C CA . TRP A 1 338 ? 12.773 -7.926 4.223 1 93.56 338 TRP A CA 1
ATOM 2793 C C . TRP A 1 338 ? 13.461 -6.578 4.016 1 93.56 338 TRP A C 1
ATOM 2795 O O . TRP A 1 338 ? 13.633 -5.812 4.969 1 93.56 338 TRP A O 1
ATOM 2805 N N . SER A 1 339 ? 13.859 -6.406 2.799 1 92 339 SER A N 1
ATOM 2806 C CA . SER A 1 339 ? 14.406 -5.105 2.426 1 92 339 SER A CA 1
ATOM 2807 C C . SER A 1 339 ? 13.297 -4.148 1.99 1 92 339 SER A C 1
ATOM 2809 O O . SER A 1 339 ? 12.133 -4.539 1.906 1 92 339 SER A O 1
ATOM 2811 N N . SER A 1 340 ? 13.688 -2.867 1.726 1 88.81 340 SER A N 1
ATOM 2812 C CA . SER A 1 340 ? 12.742 -1.84 1.305 1 88.81 340 SER A CA 1
ATOM 2813 C C . SER A 1 340 ? 12.391 -1.98 -0.173 1 88.81 340 SER A C 1
ATOM 2815 O O . SER A 1 340 ? 11.562 -1.235 -0.693 1 88.81 340 SER A O 1
ATOM 2817 N N . TYR A 1 341 ? 13.102 -3.002 -0.736 1 88.94 341 TYR A N 1
ATOM 2818 C CA . TYR A 1 341 ? 12.836 -3.189 -2.158 1 88.94 341 TYR A CA 1
ATOM 2819 C C . TYR A 1 341 ? 11.664 -4.133 -2.379 1 88.94 341 TYR A C 1
ATOM 2821 O O . TYR A 1 341 ? 11.445 -5.059 -1.592 1 88.94 341 TYR A O 1
ATOM 2829 N N . MET B 1 1 ? 21.438 46.406 19.312 1 43.12 1 MET B N 1
ATOM 2830 C CA . MET B 1 1 ? 20.156 46.656 18.641 1 43.12 1 MET B CA 1
ATOM 2831 C C . MET B 1 1 ? 19.312 45.406 18.625 1 43.12 1 MET B C 1
ATOM 2833 O O . MET B 1 1 ? 19.766 44.344 18.188 1 43.12 1 MET B O 1
ATOM 2837 N N . LEU B 1 2 ? 18.375 45.375 19.562 1 51.81 2 LEU B N 1
ATOM 2838 C CA . LEU B 1 2 ? 17.625 44.156 19.859 1 51.81 2 LEU B CA 1
ATOM 2839 C C . LEU B 1 2 ? 17.031 43.562 18.594 1 51.81 2 LEU B C 1
ATOM 2841 O O . LEU B 1 2 ? 16.484 44.281 17.766 1 51.81 2 LEU B O 1
ATOM 2845 N N . ARG B 1 3 ? 17.375 42.5 18.141 1 64.69 3 ARG B N 1
ATOM 2846 C CA . ARG B 1 3 ? 17.031 41.594 17.031 1 64.69 3 ARG B CA 1
ATOM 2847 C C . ARG B 1 3 ? 15.586 41.125 17.125 1 64.69 3 ARG B C 1
ATOM 2849 O O . ARG B 1 3 ? 15.016 41.062 18.219 1 64.69 3 ARG B O 1
ATOM 2856 N N . GLY B 1 4 ? 14.75 41.281 16.156 1 75.56 4 GLY B N 1
ATOM 2857 C CA . GLY B 1 4 ? 13.391 40.781 15.961 1 75.56 4 GLY B CA 1
ATOM 2858 C C . GLY B 1 4 ? 12.406 41.875 15.617 1 75.56 4 GLY B C 1
ATOM 2859 O O . GLY B 1 4 ? 12.594 43.031 16 1 75.56 4 GLY B O 1
ATOM 2860 N N . GLU B 1 5 ? 11.531 41.594 14.914 1 81.69 5 GLU B N 1
ATOM 2861 C CA . GLU B 1 5 ? 10.547 42.562 14.445 1 81.69 5 GLU B CA 1
ATOM 2862 C C . GLU B 1 5 ? 9.883 43.281 15.617 1 81.69 5 GLU B C 1
ATOM 2864 O O . GLU B 1 5 ? 9.641 44.5 15.562 1 81.69 5 GLU B O 1
ATOM 2869 N N . LYS B 1 6 ? 9.586 42.656 16.688 1 84.44 6 LYS B N 1
ATOM 2870 C CA . LYS B 1 6 ? 8.906 43.25 17.828 1 84.44 6 LYS B CA 1
ATOM 2871 C C . LYS B 1 6 ? 9.781 44.281 18.516 1 84.44 6 LYS B C 1
ATOM 2873 O O . LYS B 1 6 ? 9.297 45.344 18.938 1 84.44 6 LYS B O 1
ATOM 2878 N N . ASN B 1 7 ? 10.984 43.969 18.625 1 82.94 7 ASN B N 1
ATOM 2879 C CA . ASN B 1 7 ? 11.93 44.938 19.203 1 82.94 7 ASN B CA 1
ATOM 2880 C C . ASN B 1 7 ? 12.062 46.188 18.344 1 82.94 7 ASN B C 1
ATOM 2882 O O . ASN B 1 7 ? 12.195 47.281 18.875 1 82.94 7 ASN B O 1
ATOM 2886 N N . ARG B 1 8 ? 12.016 45.875 17.109 1 88.88 8 ARG B N 1
ATOM 2887 C CA . ARG B 1 8 ? 12.102 47.031 16.203 1 88.88 8 ARG B CA 1
ATOM 2888 C C . ARG B 1 8 ? 10.883 47.938 16.359 1 88.88 8 ARG B C 1
ATOM 2890 O O . ARG B 1 8 ? 11.016 49.156 16.375 1 88.88 8 ARG B O 1
ATOM 2897 N N . ILE B 1 9 ? 9.805 47.281 16.484 1 90.25 9 ILE B N 1
ATOM 2898 C CA . ILE B 1 9 ? 8.578 48.062 16.625 1 90.25 9 ILE B CA 1
ATOM 2899 C C . ILE B 1 9 ? 8.609 48.844 17.953 1 90.25 9 ILE B C 1
ATOM 2901 O O . ILE B 1 9 ? 8.195 50 18.016 1 90.25 9 ILE B O 1
ATOM 2905 N N . ALA B 1 10 ? 9.133 48.219 18.953 1 89.88 10 ALA B N 1
ATOM 2906 C CA . ALA B 1 10 ? 9.273 48.875 20.25 1 89.88 10 ALA B CA 1
ATOM 2907 C C . ALA B 1 10 ? 10.172 50.094 20.156 1 89.88 10 ALA B C 1
ATOM 2909 O O . ALA B 1 10 ? 9.859 51.156 20.703 1 89.88 10 ALA B O 1
ATOM 2910 N N . LEU B 1 11 ? 11.211 49.875 19.516 1 90.56 11 LEU B N 1
ATOM 2911 C CA . LEU B 1 11 ? 12.148 50.969 19.328 1 90.56 11 LEU B CA 1
ATOM 2912 C C . LEU B 1 11 ? 11.5 52.125 18.531 1 90.56 11 LEU B C 1
ATOM 2914 O O . LEU B 1 11 ? 11.672 53.281 18.859 1 90.56 11 LEU B O 1
ATOM 2918 N N . ARG B 1 12 ? 10.812 51.75 17.562 1 92.56 12 ARG B N 1
ATOM 2919 C CA . ARG B 1 12 ? 10.117 52.75 16.75 1 92.56 12 ARG B CA 1
ATOM 2920 C C . ARG B 1 12 ? 9.055 53.469 17.578 1 92.56 12 ARG B C 1
ATOM 2922 O O . ARG B 1 12 ? 8.852 54.688 17.406 1 92.56 12 ARG B O 1
ATOM 2929 N N . GLY B 1 13 ? 8.43 52.75 18.375 1 92.5 13 GLY B N 1
ATOM 2930 C CA . GLY B 1 13 ? 7.516 53.375 19.312 1 92.5 13 GLY B CA 1
ATOM 2931 C C . GLY B 1 13 ? 8.195 54.406 20.203 1 92.5 13 GLY B C 1
ATOM 2932 O O . GLY B 1 13 ? 7.645 55.469 20.469 1 92.5 13 GLY B O 1
ATOM 2933 N N . ARG B 1 14 ? 9.352 54.062 20.656 1 93 14 ARG B N 1
ATOM 2934 C CA . ARG B 1 14 ? 10.117 54.969 21.5 1 93 14 ARG B CA 1
ATOM 2935 C C . ARG B 1 14 ? 10.445 56.281 20.75 1 93 14 ARG B C 1
ATOM 2937 O O . ARG B 1 14 ? 10.438 57.344 21.344 1 93 14 ARG B O 1
ATOM 2944 N N . ILE B 1 15 ? 10.742 56.062 19.531 1 93.81 15 ILE B N 1
ATOM 2945 C CA . ILE B 1 15 ? 11.008 57.25 18.703 1 93.81 15 ILE B CA 1
ATOM 2946 C C . ILE B 1 15 ? 9.805 58.188 18.719 1 93.81 15 ILE B C 1
ATOM 2948 O O . ILE B 1 15 ? 9.953 59.375 18.953 1 93.81 15 ILE B O 1
ATOM 2952 N N . ILE B 1 16 ? 8.68 57.625 18.516 1 93.75 16 ILE B N 1
ATOM 2953 C CA . ILE B 1 16 ? 7.457 58.406 18.469 1 93.75 16 ILE B CA 1
ATOM 2954 C C . ILE B 1 16 ? 7.188 59.031 19.844 1 93.75 16 ILE B C 1
ATOM 2956 O O . ILE B 1 16 ? 6.805 60.188 19.938 1 93.75 16 ILE B O 1
ATOM 2960 N N . GLY B 1 17 ? 7.395 58.344 20.859 1 93.06 17 GLY B N 1
ATOM 2961 C CA . GLY B 1 17 ? 7.207 58.844 22.203 1 93.06 17 GLY B CA 1
ATOM 2962 C C . GLY B 1 17 ? 8.109 60.031 22.5 1 93.06 17 GLY B C 1
ATOM 2963 O O . GLY B 1 17 ? 7.656 61.031 23.078 1 93.06 17 GLY B O 1
ATOM 2964 N N . LEU B 1 18 ? 9.344 59.906 22.172 1 94.25 18 LEU B N 1
ATOM 2965 C CA . LEU B 1 18 ? 10.289 61 22.375 1 94.25 18 LEU B CA 1
ATOM 2966 C C . LEU B 1 18 ? 9.867 62.25 21.594 1 94.25 18 LEU B C 1
ATOM 2968 O O . LEU B 1 18 ? 9.93 63.375 22.125 1 94.25 18 LEU B O 1
ATOM 2972 N N . HIS B 1 19 ? 9.414 62 20.453 1 93.62 19 HIS B N 1
ATOM 2973 C CA . HIS B 1 19 ? 8.953 63.125 19.641 1 93.62 19 HIS B CA 1
ATOM 2974 C C . HIS B 1 19 ? 7.699 63.75 20.219 1 93.62 19 HIS B C 1
ATOM 2976 O O . HIS B 1 19 ? 7.578 65 20.25 1 93.62 19 HIS B O 1
ATOM 2982 N N . ASP B 1 20 ? 6.883 62.938 20.656 1 91.81 20 ASP B N 1
ATOM 2983 C CA . ASP B 1 20 ? 5.652 63.438 21.266 1 91.81 20 ASP B CA 1
ATOM 2984 C C . ASP B 1 20 ? 5.949 64.312 22.5 1 91.81 20 ASP B C 1
ATOM 2986 O O . ASP B 1 20 ? 5.199 65.25 22.812 1 91.81 20 ASP B O 1
ATOM 2990 N N . ALA B 1 21 ? 6.984 63.938 23.141 1 91.69 21 ALA B N 1
ATOM 2991 C CA . ALA B 1 21 ? 7.359 64.625 24.359 1 91.69 21 ALA B CA 1
ATOM 2992 C C . ALA B 1 21 ? 8.102 65.938 24.047 1 91.69 21 ALA B C 1
ATOM 2994 O O . ALA B 1 21 ? 8.516 66.688 24.953 1 91.69 21 ALA B O 1
ATOM 2995 N N . GLY B 1 22 ? 8.43 66.188 22.75 1 89.06 22 GLY B N 1
ATOM 2996 C CA . GLY B 1 22 ? 8.969 67.5 22.359 1 89.06 22 GLY B CA 1
ATOM 2997 C C . GLY B 1 22 ? 10.406 67.438 21.875 1 89.06 22 GLY B C 1
ATOM 2998 O O . GLY B 1 22 ? 11.008 68.438 21.531 1 89.06 22 GLY B O 1
ATOM 2999 N N . LYS B 1 23 ? 10.906 66.25 21.844 1 92.75 23 LYS B N 1
ATOM 3000 C CA . LYS B 1 23 ? 12.273 66.125 21.344 1 92.75 23 LYS B CA 1
ATOM 3001 C C . LYS B 1 23 ? 12.312 66.312 19.828 1 92.75 23 LYS B C 1
ATOM 3003 O O . LYS B 1 23 ? 11.43 65.812 19.125 1 92.75 23 LYS B O 1
ATOM 3008 N N . THR B 1 24 ? 13.391 66.938 19.438 1 92.44 24 THR B N 1
ATOM 3009 C CA . THR B 1 24 ? 13.508 67.188 18.016 1 92.44 24 THR B CA 1
ATOM 3010 C C . THR B 1 24 ? 14.094 66 17.297 1 92.44 24 THR B C 1
ATOM 3012 O O . THR B 1 24 ? 14.789 65.188 17.922 1 92.44 24 THR B O 1
ATOM 3015 N N . PRO B 1 25 ? 13.781 65.812 16.078 1 92.38 25 PRO B N 1
ATOM 3016 C CA . PRO B 1 25 ? 14.289 64.688 15.312 1 92.38 25 PRO B CA 1
ATOM 3017 C C . PRO B 1 25 ? 15.82 64.625 15.273 1 92.38 25 PRO B C 1
ATOM 3019 O O . PRO B 1 25 ? 16.391 63.594 14.984 1 92.38 25 PRO B O 1
ATOM 3022 N N . SER B 1 26 ? 16.469 65.688 15.578 1 91.81 26 SER B N 1
ATOM 3023 C CA . SER B 1 26 ? 17.922 65.75 15.602 1 91.81 26 SER B CA 1
ATOM 3024 C C . SER B 1 26 ? 18.469 65.188 16.938 1 91.81 26 SER B C 1
ATOM 3026 O O . SER B 1 26 ? 19.594 64.688 17 1 91.81 26 SER B O 1
ATOM 3028 N N . GLU B 1 27 ? 17.672 65.375 17.938 1 93.06 27 GLU B N 1
ATOM 3029 C CA . GLU B 1 27 ? 18.078 64.938 19.281 1 93.06 27 GLU B CA 1
ATOM 3030 C C . GLU B 1 27 ? 17.812 63.469 19.516 1 93.06 27 GLU B C 1
ATOM 3032 O O . GLU B 1 27 ? 18.531 62.812 20.266 1 93.06 27 GLU B O 1
ATOM 3037 N N . ILE B 1 28 ? 16.844 63.031 18.844 1 93.56 28 ILE B N 1
ATOM 3038 C CA . ILE B 1 28 ? 16.344 61.688 19.094 1 93.56 28 ILE B CA 1
ATOM 3039 C C . ILE B 1 28 ? 17.391 60.656 18.703 1 93.56 28 ILE B C 1
ATOM 3041 O O . ILE B 1 28 ? 17.625 59.656 19.422 1 93.56 28 ILE B O 1
ATOM 3045 N N . PRO B 1 29 ? 18.094 60.75 17.609 1 92.62 29 PRO B N 1
ATOM 3046 C CA . PRO B 1 29 ? 19.109 59.781 17.234 1 92.62 29 PRO B CA 1
ATOM 3047 C C . PRO B 1 29 ? 20.203 59.625 18.281 1 92.62 29 PRO B C 1
ATOM 3049 O O . PRO B 1 29 ? 20.672 58.5 18.531 1 92.62 29 PRO B O 1
ATOM 3052 N N . HIS B 1 30 ? 20.562 60.688 18.969 1 90.62 30 HIS B N 1
ATOM 3053 C CA . HIS B 1 30 ? 21.609 60.656 19.984 1 90.62 30 HIS B CA 1
ATOM 3054 C C . HIS B 1 30 ? 21.141 59.906 21.234 1 90.62 30 HIS B C 1
ATOM 3056 O O . HIS B 1 30 ? 21.906 59.156 21.844 1 90.62 30 HIS B O 1
ATOM 3062 N N . GLU B 1 31 ? 19.922 60.094 21.484 1 88.31 31 GLU B N 1
ATOM 3063 C CA . GLU B 1 31 ? 19.359 59.5 22.688 1 88.31 31 GLU B CA 1
ATOM 3064 C C . GLU B 1 31 ? 19.203 57.969 22.5 1 88.31 31 GLU B C 1
ATOM 3066 O O . GLU B 1 31 ? 19.422 57.219 23.453 1 88.31 31 GLU B O 1
ATOM 3071 N N . LEU B 1 32 ? 18.844 57.594 21.344 1 91 32 LEU B N 1
ATOM 3072 C CA . LEU B 1 32 ? 18.516 56.188 21.125 1 91 32 LEU B CA 1
ATOM 3073 C C . LEU B 1 32 ? 19.625 55.469 20.359 1 91 32 LEU B C 1
ATOM 3075 O O . LEU B 1 32 ? 19.578 54.25 20.188 1 91 32 LEU B O 1
ATOM 3079 N N . GLY B 1 33 ? 20.641 56.125 19.906 1 89.19 33 GLY B N 1
ATOM 3080 C CA . GLY B 1 33 ? 21.719 55.531 19.141 1 89.19 33 GLY B CA 1
ATOM 3081 C C . GLY B 1 33 ? 21.297 55.094 17.75 1 89.19 33 GLY B C 1
ATOM 3082 O O . GLY B 1 33 ? 21.656 54 17.312 1 89.19 33 GLY B O 1
ATOM 3083 N N . LEU B 1 34 ? 20.453 55.969 17.172 1 92.38 34 LEU B N 1
ATOM 3084 C CA . LEU B 1 34 ? 19.953 55.656 15.836 1 92.38 34 LEU B CA 1
ATOM 3085 C C . LEU B 1 34 ? 20.453 56.656 14.812 1 92.38 34 LEU B C 1
ATOM 3087 O O . LEU B 1 34 ? 20.969 57.719 15.188 1 92.38 34 LEU B O 1
ATOM 3091 N N . LYS B 1 35 ? 20.328 56.281 13.625 1 93.75 35 LYS B N 1
ATOM 3092 C CA . LYS B 1 35 ? 20.641 57.188 12.531 1 93.75 35 LYS B CA 1
ATOM 3093 C C . LYS B 1 35 ? 19.5 58.188 12.32 1 93.75 35 LYS B C 1
ATOM 3095 O O . LYS B 1 35 ? 18.328 57.844 12.453 1 93.75 35 LYS B O 1
ATOM 3100 N N . LYS B 1 36 ? 19.906 59.406 11.875 1 93.5 36 LYS B N 1
ATOM 3101 C CA . LYS B 1 36 ? 18.938 60.469 11.648 1 93.5 36 LYS B CA 1
ATOM 3102 C C . LYS B 1 36 ? 17.906 60.062 10.594 1 93.5 36 LYS B C 1
ATOM 3104 O O . LYS B 1 36 ? 16.719 60.312 10.75 1 93.5 36 LYS B O 1
ATOM 3109 N N . ASP B 1 37 ? 18.438 59.406 9.68 1 94.25 37 ASP B N 1
ATOM 3110 C CA . ASP B 1 37 ? 17.562 59.031 8.57 1 94.25 37 ASP B CA 1
ATOM 3111 C C . ASP B 1 37 ? 16.5 58.031 9.023 1 94.25 37 ASP B C 1
ATOM 3113 O O . ASP B 1 37 ? 15.359 58.062 8.547 1 94.25 37 ASP B O 1
ATOM 3117 N N . THR B 1 38 ? 16.812 57.25 9.93 1 93.12 38 THR B N 1
ATOM 3118 C CA . THR B 1 38 ? 15.875 56.25 10.445 1 93.12 38 THR B CA 1
ATOM 3119 C C . THR B 1 38 ? 14.766 56.938 11.25 1 93.12 38 THR B C 1
ATOM 3121 O O . THR B 1 38 ? 13.602 56.531 11.141 1 93.12 38 THR B O 1
ATOM 3124 N N . VAL B 1 39 ? 15.148 57.906 11.992 1 94 39 VAL B N 1
ATOM 3125 C CA . VAL B 1 39 ? 14.18 58.625 12.805 1 94 39 VAL B CA 1
ATOM 3126 C C . VAL B 1 39 ? 13.195 59.375 11.898 1 94 39 VAL B C 1
ATOM 3128 O O . VAL B 1 39 ? 11.977 59.25 12.086 1 94 39 VAL B O 1
ATOM 3131 N N . TYR B 1 40 ? 13.734 59.969 10.898 1 94.75 40 TYR B N 1
ATOM 3132 C CA . TYR B 1 40 ? 12.867 60.688 9.992 1 94.75 40 TYR B CA 1
ATOM 3133 C C . TYR B 1 40 ? 11.922 59.75 9.258 1 94.75 40 TYR B C 1
ATOM 3135 O O . TYR B 1 40 ? 10.75 60.094 9.047 1 94.75 40 TYR B O 1
ATOM 3143 N N . LEU B 1 41 ? 12.492 58.719 8.914 1 93.56 41 LEU B N 1
ATOM 3144 C CA . LEU B 1 41 ? 11.695 57.719 8.188 1 93.56 41 LEU B CA 1
ATOM 3145 C C . LEU B 1 41 ? 10.477 57.312 9 1 93.56 41 LEU B C 1
ATOM 3147 O O . LEU B 1 41 ? 9.352 57.344 8.5 1 93.56 41 LEU B O 1
ATOM 3151 N N . TRP B 1 42 ? 10.633 57 10.164 1 93 42 TRP B N 1
ATOM 3152 C CA . TRP B 1 42 ? 9.547 56.406 10.945 1 93 42 TRP B CA 1
ATOM 3153 C C . TRP B 1 42 ? 8.617 57.5 11.5 1 93 42 TRP B C 1
ATOM 3155 O O . TRP B 1 42 ? 7.434 57.25 11.719 1 93 42 TRP B O 1
ATOM 3165 N N . LEU B 1 43 ? 9.133 58.656 11.672 1 93.38 43 LEU B N 1
ATOM 3166 C CA . LEU B 1 43 ? 8.242 59.781 12 1 93.38 43 LEU B CA 1
ATOM 3167 C C . LEU B 1 43 ? 7.293 60.062 10.844 1 93.38 43 LEU B C 1
ATOM 3169 O O . LEU B 1 43 ? 6.098 60.281 11.055 1 93.38 43 LEU B O 1
ATOM 3173 N N . ARG B 1 44 ? 7.875 59.969 9.711 1 93.12 44 ARG B N 1
ATOM 3174 C CA . ARG B 1 44 ? 7.051 60.188 8.531 1 93.12 44 ARG B CA 1
ATOM 3175 C C . ARG B 1 44 ? 6.012 59.094 8.375 1 93.12 44 ARG B C 1
ATOM 3177 O O . ARG B 1 44 ? 4.828 59.375 8.156 1 93.12 44 ARG B O 1
ATOM 3184 N N . ARG B 1 45 ? 6.445 57.906 8.445 1 91.19 45 ARG B N 1
ATOM 3185 C CA . ARG B 1 45 ? 5.547 56.75 8.297 1 91.19 45 ARG B CA 1
ATOM 3186 C C . ARG B 1 45 ? 4.438 56.812 9.344 1 91.19 45 ARG B C 1
ATOM 3188 O O . ARG B 1 45 ? 3.287 56.469 9.047 1 91.19 45 ARG B O 1
ATOM 3195 N N . TRP B 1 46 ? 4.801 57.25 10.531 1 91.81 46 TRP B N 1
ATOM 3196 C CA . TRP B 1 46 ? 3.822 57.344 11.609 1 91.81 46 TRP B CA 1
ATOM 3197 C C . TRP B 1 46 ? 2.801 58.438 11.328 1 91.81 46 TRP B C 1
ATOM 3199 O O . TRP B 1 46 ? 1.599 58.25 11.523 1 91.81 46 TRP B O 1
ATOM 3209 N N . ASN B 1 47 ? 3.277 59.469 10.828 1 91.25 47 ASN B N 1
ATOM 3210 C CA . ASN B 1 47 ? 2.395 60.594 10.547 1 91.25 47 ASN B CA 1
ATOM 3211 C C . ASN B 1 47 ? 1.462 60.312 9.375 1 91.25 47 ASN B C 1
ATOM 3213 O O . ASN B 1 47 ? 0.294 60.719 9.391 1 91.25 47 ASN B O 1
ATOM 3217 N N . GLU B 1 48 ? 1.998 59.531 8.469 1 91.81 48 GLU B N 1
ATOM 3218 C CA . GLU B 1 48 ? 1.236 59.281 7.25 1 91.81 48 GLU B CA 1
ATOM 3219 C C . GLU B 1 48 ? 0.336 58.062 7.406 1 91.81 48 GLU B C 1
ATOM 3221 O O . GLU B 1 48 ? -0.814 58.062 6.961 1 91.81 48 GLU B O 1
ATOM 3226 N N . GLU B 1 49 ? 0.789 57 7.988 1 88.19 49 GLU B N 1
ATOM 3227 C CA . GLU B 1 49 ? 0.069 55.75 7.961 1 88.19 49 GLU B CA 1
ATOM 3228 C C . GLU B 1 49 ? -0.4 55.344 9.359 1 88.19 49 GLU B C 1
ATOM 3230 O O . GLU B 1 49 ? -1.308 54.531 9.508 1 88.19 49 GLU B O 1
ATOM 3235 N N . GLY B 1 50 ? 0.227 55.906 10.367 1 84.06 50 GLY B N 1
ATOM 3236 C CA . GLY B 1 50 ? -0.133 55.594 11.734 1 84.06 50 GLY B CA 1
ATOM 3237 C C . GLY B 1 50 ? 0.283 54.188 12.133 1 84.06 50 GLY B C 1
ATOM 3238 O O . GLY B 1 50 ? -0.315 53.562 13.023 1 84.06 50 GLY B O 1
ATOM 3239 N N . LYS B 1 51 ? 1.145 53.562 11.289 1 85.06 51 LYS B N 1
ATOM 3240 C CA . LYS B 1 51 ? 1.617 52.219 11.586 1 85.06 51 LYS B CA 1
ATOM 3241 C C . LYS B 1 51 ? 3.143 52.156 11.602 1 85.06 51 LYS B C 1
ATOM 3243 O O . LYS B 1 51 ? 3.805 52.938 10.898 1 85.06 51 LYS B O 1
ATOM 3248 N N . LEU B 1 52 ? 3.67 51.375 12.492 1 89.44 52 LEU B N 1
ATOM 3249 C CA . LEU B 1 52 ? 5.117 51.281 12.633 1 89.44 52 LEU B CA 1
ATOM 3250 C C . LEU B 1 52 ? 5.613 49.906 12.164 1 89.44 52 LEU B C 1
ATOM 3252 O O . LEU B 1 52 ? 6.73 49.5 12.492 1 89.44 52 LEU B O 1
ATOM 3256 N N . GLU B 1 53 ? 4.762 49.125 11.328 1 87.25 53 GLU B N 1
ATOM 3257 C CA . GLU B 1 53 ? 5.145 47.844 10.781 1 87.25 53 GLU B CA 1
ATOM 3258 C C . GLU B 1 53 ? 5.816 48 9.414 1 87.25 53 GLU B C 1
ATOM 3260 O O . GLU B 1 53 ? 5.613 49 8.727 1 87.25 53 GLU B O 1
ATOM 3265 N N . ASP B 1 54 ? 6.621 47 9.078 1 85.06 54 ASP B N 1
ATOM 3266 C CA . ASP B 1 54 ? 7.242 46.969 7.758 1 85.06 54 ASP B CA 1
ATOM 3267 C C . ASP B 1 54 ? 6.195 46.781 6.664 1 85.06 54 ASP B C 1
ATOM 3269 O O . ASP B 1 54 ? 5.195 46.094 6.871 1 85.06 54 ASP B O 1
ATOM 3273 N N . HIS B 1 55 ? 6.359 47.406 5.484 1 80.69 55 HIS B N 1
ATOM 3274 C CA . HIS B 1 55 ? 5.496 47.188 4.332 1 80.69 55 HIS B CA 1
ATOM 3275 C C . HIS B 1 55 ? 5.637 45.75 3.807 1 80.69 55 HIS B C 1
ATOM 3277 O O . HIS B 1 55 ? 6.715 45.156 3.887 1 80.69 55 HIS B O 1
ATOM 3283 N N . LYS B 1 56 ? 4.516 45.188 3.377 1 79 56 LYS B N 1
ATOM 3284 C CA . LYS B 1 56 ? 4.523 43.812 2.822 1 79 56 LYS B CA 1
ATOM 3285 C C . LYS B 1 56 ? 5.355 43.75 1.546 1 79 56 LYS B C 1
ATOM 3287 O O . LYS B 1 56 ? 5.277 44.656 0.699 1 79 56 LYS B O 1
ATOM 3292 N N . ARG B 1 57 ? 6.422 43 1.563 1 77.88 57 ARG B N 1
ATOM 3293 C CA . ARG B 1 57 ? 7.234 42.781 0.374 1 77.88 57 ARG B CA 1
ATOM 3294 C C . ARG B 1 57 ? 6.488 41.906 -0.639 1 77.88 57 ARG B C 1
ATOM 3296 O O . ARG B 1 57 ? 5.711 41.031 -0.26 1 77.88 57 ARG B O 1
ATOM 3303 N N . THR B 1 58 ? 6.465 42.375 -2.018 1 74.38 58 THR B N 1
ATOM 3304 C CA . THR B 1 58 ? 5.859 41.562 -3.068 1 74.38 58 THR B CA 1
ATOM 3305 C C . THR B 1 58 ? 6.785 40.438 -3.477 1 74.38 58 THR B C 1
ATOM 3307 O O . THR B 1 58 ? 8 40.594 -3.557 1 74.38 58 THR B O 1
ATOM 3310 N N . GLY B 1 59 ? 6.637 39.281 -3.068 1 66.25 59 GLY B N 1
ATOM 3311 C CA . GLY B 1 59 ? 7.441 38.156 -3.463 1 66.25 59 GLY B CA 1
ATOM 3312 C C . GLY B 1 59 ? 7.742 38.094 -4.949 1 66.25 59 GLY B C 1
ATOM 3313 O O . GLY B 1 59 ? 7.328 39 -5.691 1 66.25 59 GLY B O 1
ATOM 3314 N N . ARG B 1 60 ? 8.734 37.312 -5.449 1 74.69 60 ARG B N 1
ATOM 3315 C CA . ARG B 1 60 ? 9.094 37.094 -6.848 1 74.69 60 ARG B CA 1
ATOM 3316 C C . ARG B 1 60 ? 7.852 36.906 -7.707 1 74.69 60 ARG B C 1
ATOM 3318 O O . ARG B 1 60 ? 6.891 36.25 -7.285 1 74.69 60 ARG B O 1
ATOM 3325 N N . ARG B 1 61 ? 7.84 37.75 -8.922 1 77.06 61 ARG B N 1
ATOM 3326 C CA . ARG B 1 61 ? 6.719 37.656 -9.852 1 77.06 61 ARG B CA 1
ATOM 3327 C C . ARG B 1 61 ? 6.523 36.219 -10.312 1 77.06 61 ARG B C 1
ATOM 3329 O O . ARG B 1 61 ? 7.492 35.5 -10.586 1 77.06 61 ARG B O 1
ATOM 3336 N N . ARG B 1 62 ? 5.375 35.75 -10.445 1 83.88 62 ARG B N 1
ATOM 3337 C CA . ARG B 1 62 ? 5.004 34.438 -10.922 1 83.88 62 ARG B CA 1
ATOM 3338 C C . ARG B 1 62 ? 5.324 34.25 -12.406 1 83.88 62 ARG B C 1
ATOM 3340 O O . ARG B 1 62 ? 5.211 35.219 -13.18 1 83.88 62 ARG B O 1
ATOM 3347 N N . VAL B 1 63 ? 5.754 33.062 -12.766 1 84.81 63 VAL B N 1
ATOM 3348 C CA . VAL B 1 63 ? 6.16 32.781 -14.141 1 84.81 63 VAL B CA 1
ATOM 3349 C C . VAL B 1 63 ? 4.926 32.625 -15.016 1 84.81 63 VAL B C 1
ATOM 3351 O O . VAL B 1 63 ? 4.977 32.875 -16.219 1 84.81 63 VAL B O 1
ATOM 3354 N N . THR B 1 64 ? 3.795 32.188 -14.516 1 89.56 64 THR B N 1
ATOM 3355 C CA . THR B 1 64 ? 2.592 31.938 -15.312 1 89.56 64 THR B CA 1
ATOM 3356 C C . THR B 1 64 ? 1.539 33 -15.023 1 89.56 64 THR B C 1
ATOM 3358 O O . THR B 1 64 ? 1.519 33.594 -13.938 1 89.56 64 THR B O 1
ATOM 3361 N N . ASP B 1 65 ? 0.676 33.281 -15.992 1 90.88 65 ASP B N 1
ATOM 3362 C CA . ASP B 1 65 ? -0.437 34.219 -15.789 1 90.88 65 ASP B CA 1
ATOM 3363 C C . ASP B 1 65 ? -1.742 33.438 -15.555 1 90.88 65 ASP B C 1
ATOM 3365 O O . ASP B 1 65 ? -1.761 32.219 -15.547 1 90.88 65 ASP B O 1
ATOM 3369 N N . ALA B 1 66 ? -2.744 34.219 -15.328 1 91.12 66 ALA B N 1
ATOM 3370 C CA . ALA B 1 66 ? -4.031 33.625 -14.945 1 91.12 66 ALA B CA 1
ATOM 3371 C C . ALA B 1 66 ? -4.59 32.75 -16.062 1 91.12 66 ALA B C 1
ATOM 3373 O O . ALA B 1 66 ? -5.191 31.719 -15.797 1 91.12 66 ALA B O 1
ATOM 3374 N N . ASN B 1 67 ? -4.391 33.219 -17.219 1 92.94 67 ASN B N 1
ATOM 3375 C CA . ASN B 1 67 ? -4.895 32.438 -18.359 1 92.94 67 ASN B CA 1
ATOM 3376 C C . ASN B 1 67 ? -4.156 31.109 -18.5 1 92.94 67 ASN B C 1
ATOM 3378 O O . ASN B 1 67 ? -4.777 30.078 -18.734 1 92.94 67 ASN B O 1
ATOM 3382 N N . GLN B 1 68 ? -2.93 31.188 -18.359 1 92.81 68 GLN B N 1
ATOM 3383 C CA . GLN B 1 68 ? -2.115 29.984 -18.422 1 92.81 68 GLN B CA 1
ATOM 3384 C C . GLN B 1 68 ? -2.463 29.031 -17.297 1 92.81 68 GLN B C 1
ATOM 3386 O O . GLN B 1 68 ? -2.502 27.812 -17.5 1 92.81 68 GLN B O 1
ATOM 3391 N N . ASP B 1 69 ? -2.729 29.562 -16.188 1 94.19 69 ASP B N 1
ATOM 3392 C CA . ASP B 1 69 ? -3.119 28.734 -15.047 1 94.19 69 ASP B CA 1
ATOM 3393 C C . ASP B 1 69 ? -4.438 28.016 -15.312 1 94.19 69 ASP B C 1
ATOM 3395 O O . ASP B 1 69 ? -4.598 26.844 -14.961 1 94.19 69 ASP B O 1
ATOM 3399 N N . ARG B 1 70 ? -5.305 28.719 -15.93 1 93.81 70 ARG B N 1
ATOM 3400 C CA . ARG B 1 70 ? -6.59 28.125 -16.281 1 93.81 70 ARG B CA 1
ATOM 3401 C C . ARG B 1 70 ? -6.422 27.016 -17.328 1 93.81 70 ARG B C 1
ATOM 3403 O O . ARG B 1 70 ? -7.121 26 -17.281 1 93.81 70 ARG B O 1
ATOM 3410 N N . MET B 1 71 ? -5.562 27.266 -18.172 1 94.25 71 MET B N 1
ATOM 3411 C CA . MET B 1 71 ? -5.277 26.281 -19.203 1 94.25 71 MET B CA 1
ATOM 3412 C C . MET B 1 71 ? -4.738 24.984 -18.594 1 94.25 71 MET B C 1
ATOM 3414 O O . MET B 1 71 ? -5.113 23.891 -19 1 94.25 71 MET B O 1
ATOM 3418 N N . LEU B 1 72 ? -3.918 25.188 -17.672 1 94.75 72 LEU B N 1
ATOM 3419 C CA . LEU B 1 72 ? -3.355 24.016 -16.984 1 94.75 72 LEU B CA 1
ATOM 3420 C C . LEU B 1 72 ? -4.441 23.25 -16.25 1 94.75 72 LEU B C 1
ATOM 3422 O O . LEU B 1 72 ? -4.441 22.016 -16.25 1 94.75 72 LEU B O 1
ATOM 3426 N N . ARG B 1 73 ? -5.27 23.953 -15.633 1 94.88 73 ARG B N 1
ATOM 3427 C CA . ARG B 1 73 ? -6.391 23.312 -14.945 1 94.88 73 ARG B CA 1
ATOM 3428 C C . ARG B 1 73 ? -7.254 22.516 -15.922 1 94.88 73 ARG B C 1
ATOM 3430 O O . ARG B 1 73 ? -7.613 21.375 -15.648 1 94.88 73 ARG B O 1
ATOM 3437 N N . ASN B 1 74 ? -7.578 23.125 -17.031 1 94.5 74 ASN B N 1
ATOM 3438 C CA . ASN B 1 74 ? -8.398 22.469 -18.031 1 94.5 74 ASN B CA 1
ATOM 3439 C C . ASN B 1 74 ? -7.73 21.203 -18.562 1 94.5 74 ASN B C 1
ATOM 3441 O O . ASN B 1 74 ? -8.398 20.188 -18.797 1 94.5 74 ASN B O 1
ATOM 3445 N N . ALA B 1 75 ? -6.465 21.297 -18.734 1 94.12 75 ALA B N 1
ATOM 3446 C CA . ALA B 1 75 ? -5.707 20.141 -19.219 1 94.12 75 ALA B CA 1
ATOM 3447 C C . ALA B 1 75 ? -5.758 19 -18.219 1 94.12 75 ALA B C 1
ATOM 3449 O O . ALA B 1 75 ? -5.953 17.844 -18.594 1 94.12 75 ALA B O 1
ATOM 3450 N N . ALA B 1 76 ? -5.605 19.312 -17 1 94.12 76 ALA B N 1
ATOM 3451 C CA . ALA B 1 76 ? -5.652 18.312 -15.938 1 94.12 76 ALA B CA 1
ATOM 3452 C C . ALA B 1 76 ? -7.039 17.688 -15.836 1 94.12 76 ALA B C 1
ATOM 3454 O O . ALA B 1 76 ? -7.168 16.484 -15.586 1 94.12 76 ALA B O 1
ATOM 3455 N N . GLU B 1 77 ? -8.016 18.469 -16.031 1 92.81 77 GLU B N 1
ATOM 3456 C CA . GLU B 1 77 ? -9.391 17.984 -15.961 1 92.81 77 GLU B CA 1
ATOM 3457 C C . GLU B 1 77 ? -9.727 17.109 -17.156 1 92.81 77 GLU B C 1
ATOM 3459 O O . GLU B 1 77 ? -10.492 16.141 -17.031 1 92.81 77 GLU B O 1
ATOM 3464 N N . ALA B 1 78 ? -9.156 17.453 -18.266 1 92.25 78 ALA B N 1
ATOM 3465 C CA . ALA B 1 78 ? -9.391 16.672 -19.484 1 92.25 78 ALA B CA 1
ATOM 3466 C C . ALA B 1 78 ? -8.656 15.336 -19.422 1 92.25 78 ALA B C 1
ATOM 3468 O O . ALA B 1 78 ? -9.117 14.352 -20 1 92.25 78 ALA B O 1
ATOM 3469 N N . SER B 1 79 ? -7.516 15.328 -18.75 1 91.31 79 SER B N 1
ATOM 3470 C CA . SER B 1 79 ? -6.715 14.117 -18.594 1 91.31 79 SER B CA 1
ATOM 3471 C C . SER B 1 79 ? -6.297 13.898 -17.156 1 91.31 79 SER B C 1
ATOM 3473 O O . SER B 1 79 ? -5.109 13.969 -16.828 1 91.31 79 SER B O 1
ATOM 3475 N N . PRO B 1 80 ? -7.305 13.477 -16.406 1 93.12 80 PRO B N 1
ATOM 3476 C CA . PRO B 1 80 ? -7.051 13.422 -14.969 1 93.12 80 PRO B CA 1
ATOM 3477 C C . PRO B 1 80 ? -5.977 12.398 -14.594 1 93.12 80 PRO B C 1
ATOM 3479 O O . PRO B 1 80 ? -5.348 12.516 -13.539 1 93.12 80 PRO B O 1
ATOM 3482 N N . PHE B 1 81 ? -5.684 11.477 -15.445 1 89.88 81 PHE B N 1
ATOM 3483 C CA . PHE B 1 81 ? -4.738 10.422 -15.102 1 89.88 81 PHE B CA 1
ATOM 3484 C C . PHE B 1 81 ? -3.363 10.711 -15.688 1 89.88 81 PHE B C 1
ATOM 3486 O O . PHE B 1 81 ? -2.463 9.867 -15.625 1 89.88 81 PHE B O 1
ATOM 3493 N N . SER B 1 82 ? -3.152 11.875 -16.203 1 89.06 82 SER B N 1
ATOM 3494 C CA . SER B 1 82 ? -1.86 12.258 -16.766 1 89.06 82 SER B CA 1
ATOM 3495 C C . SER B 1 82 ? -0.887 12.68 -15.664 1 89.06 82 SER B C 1
ATOM 3497 O O . SER B 1 82 ? -1.28 12.867 -14.516 1 89.06 82 SER B O 1
ATOM 3499 N N . THR B 1 83 ? 0.344 12.75 -16.031 1 89.19 83 THR B N 1
ATOM 3500 C CA . THR B 1 83 ? 1.375 13.195 -15.102 1 89.19 83 THR B CA 1
ATOM 3501 C C . THR B 1 83 ? 1.672 14.68 -15.289 1 89.19 83 THR B C 1
ATOM 3503 O O . THR B 1 83 ? 1.285 15.273 -16.297 1 89.19 83 THR B O 1
ATOM 3506 N N . SER B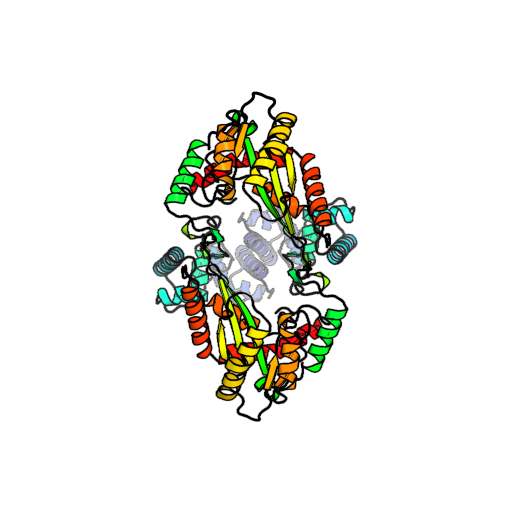 1 84 ? 2.316 15.258 -14.219 1 92.44 84 SER B N 1
ATOM 3507 C CA . SER B 1 84 ? 2.713 16.656 -14.344 1 92.44 84 SER B CA 1
ATOM 3508 C C . SER B 1 84 ? 3.664 16.859 -15.516 1 92.44 84 SER B C 1
ATOM 3510 O O . SER B 1 84 ? 3.621 17.906 -16.172 1 92.44 84 SER B O 1
ATOM 3512 N N . VAL B 1 85 ? 4.43 15.867 -15.781 1 90.19 85 VAL B N 1
ATOM 3513 C CA . VAL B 1 85 ? 5.359 15.938 -16.906 1 90.19 85 VAL B CA 1
ATOM 3514 C C . VAL B 1 85 ? 4.582 15.961 -18.219 1 90.19 85 VAL B C 1
ATOM 3516 O O . VAL B 1 85 ? 4.879 16.766 -19.109 1 90.19 85 VAL B O 1
ATOM 3519 N N . ALA B 1 86 ? 3.643 15.062 -18.312 1 88.75 86 ALA B N 1
ATOM 3520 C CA . ALA B 1 86 ? 2.82 15.008 -19.516 1 88.75 86 ALA B CA 1
ATOM 3521 C C . ALA B 1 86 ? 2.051 16.312 -19.719 1 88.75 86 ALA B C 1
ATOM 3523 O O . ALA B 1 86 ? 1.93 16.812 -20.844 1 88.75 86 ALA B O 1
ATOM 3524 N N . LEU B 1 87 ? 1.537 16.844 -18.641 1 92.56 87 LEU B N 1
ATOM 3525 C CA . LEU B 1 87 ? 0.795 18.094 -18.703 1 92.56 87 LEU B CA 1
ATOM 3526 C C . LEU B 1 87 ? 1.702 19.234 -19.156 1 92.56 87 LEU B C 1
ATOM 3528 O O . LEU B 1 87 ? 1.273 20.109 -19.906 1 92.56 87 LEU B O 1
ATOM 3532 N N . THR B 1 88 ? 2.92 19.219 -18.672 1 92.94 88 THR B N 1
ATOM 3533 C CA . THR B 1 88 ? 3.9 20.219 -19.078 1 92.94 88 THR B CA 1
ATOM 3534 C C . THR B 1 88 ? 4.141 20.156 -20.578 1 92.94 88 THR B C 1
ATOM 3536 O O . THR B 1 88 ? 4.133 21.188 -21.25 1 92.94 88 THR B O 1
ATOM 3539 N N . GLN B 1 89 ? 4.309 19 -21.062 1 91.5 89 GLN B N 1
ATOM 3540 C CA . GLN B 1 89 ? 4.559 18.812 -22.484 1 91.5 89 GLN B CA 1
ATOM 3541 C C . GLN B 1 89 ? 3.354 19.25 -23.312 1 91.5 89 GLN B C 1
ATOM 3543 O O . GLN B 1 89 ? 3.508 19.906 -24.344 1 91.5 89 GLN B O 1
ATOM 3548 N N . GLU B 1 90 ? 2.242 18.906 -22.891 1 90.44 90 GLU B N 1
ATOM 3549 C CA . GLU B 1 90 ? 1.008 19.219 -23.609 1 90.44 90 GLU B CA 1
ATOM 3550 C C . GLU B 1 90 ? 0.721 20.719 -23.594 1 90.44 90 GLU B C 1
ATOM 3552 O O . GLU B 1 90 ? 0.151 21.25 -24.547 1 90.44 90 GLU B O 1
ATOM 3557 N N . SER B 1 91 ? 1.018 21.375 -22.547 1 90.69 91 SER B N 1
ATOM 3558 C CA . SER B 1 91 ? 0.719 22.797 -22.406 1 90.69 91 SER B CA 1
ATOM 3559 C C . SER B 1 91 ? 1.595 23.625 -23.328 1 90.69 91 SER B C 1
ATOM 3561 O O . SER B 1 91 ? 1.197 24.719 -23.75 1 90.69 91 SER B O 1
ATOM 3563 N N . GLY B 1 92 ? 2.869 23.25 -23.547 1 89.38 92 GLY B N 1
ATOM 3564 C CA . GLY B 1 92 ? 3.799 24 -24.375 1 89.38 92 GLY B CA 1
ATOM 3565 C C . GLY B 1 92 ? 4.406 25.188 -23.656 1 89.38 92 GLY B C 1
ATOM 3566 O O . GLY B 1 92 ? 5.125 25.984 -24.266 1 89.38 92 GLY B O 1
ATOM 3567 N N . LEU B 1 93 ? 4.105 25.297 -22.469 1 90.62 93 LEU B N 1
ATOM 3568 C CA . LEU B 1 93 ? 4.633 26.406 -21.688 1 90.62 93 LEU B CA 1
ATOM 3569 C C . LEU B 1 93 ? 6.059 26.125 -21.234 1 90.62 93 LEU B C 1
ATOM 3571 O O . LEU B 1 93 ? 6.41 24.969 -20.969 1 90.62 93 LEU B O 1
ATOM 3575 N N . PRO B 1 94 ? 6.891 27.141 -21.188 1 91 94 PRO B N 1
ATOM 3576 C CA . PRO B 1 94 ? 8.266 26.953 -20.703 1 91 94 PRO B CA 1
ATOM 3577 C C . PRO B 1 94 ? 8.352 26.906 -19.172 1 91 94 PRO B C 1
ATOM 3579 O O . PRO B 1 94 ? 9 27.75 -18.562 1 91 94 PRO B O 1
ATOM 3582 N N . ILE B 1 95 ? 7.695 26.047 -18.625 1 93.44 95 ILE B N 1
ATOM 3583 C CA . ILE B 1 95 ? 7.684 25.891 -17.172 1 93.44 95 ILE B CA 1
ATOM 3584 C C . ILE B 1 95 ? 8.039 24.453 -16.812 1 93.44 95 ILE B C 1
ATOM 3586 O O . ILE B 1 95 ? 8.039 23.562 -17.672 1 93.44 95 ILE B O 1
ATOM 3590 N N . SER B 1 96 ? 8.406 24.312 -15.594 1 94.44 96 SER B N 1
ATOM 3591 C CA . SER B 1 96 ? 8.758 22.984 -15.102 1 94.44 96 SER B CA 1
ATOM 3592 C C . SER B 1 96 ? 7.52 22.234 -14.617 1 94.44 96 SER B C 1
ATOM 3594 O O . SER B 1 96 ? 6.48 22.844 -14.359 1 94.44 96 SER B O 1
ATOM 3596 N N . ALA B 1 97 ? 7.688 20.891 -14.453 1 95 97 ALA B N 1
ATOM 3597 C CA . ALA B 1 97 ? 6.617 20.062 -13.914 1 95 97 ALA B CA 1
ATOM 3598 C C . ALA B 1 97 ? 6.258 20.484 -12.492 1 95 97 ALA B C 1
ATOM 3600 O O . ALA B 1 97 ? 5.094 20.391 -12.086 1 95 97 ALA B O 1
ATOM 3601 N N . ARG B 1 98 ? 7.203 20.969 -11.82 1 95.38 98 ARG B N 1
ATOM 3602 C CA . ARG B 1 98 ? 6.977 21.438 -10.461 1 95.38 98 ARG B CA 1
ATOM 3603 C C . ARG B 1 98 ? 6.078 22.672 -10.445 1 95.38 98 ARG B C 1
ATOM 3605 O O . ARG B 1 98 ? 5.207 22.812 -9.578 1 95.38 98 ARG B O 1
ATOM 3612 N N . THR B 1 99 ? 6.359 23.5 -11.367 1 94.81 99 THR B N 1
ATOM 3613 C CA . THR B 1 99 ? 5.531 24.703 -11.477 1 94.81 99 THR B CA 1
ATOM 3614 C C . THR B 1 99 ? 4.09 24.344 -11.82 1 94.81 99 THR B C 1
ATOM 3616 O O . THR B 1 99 ? 3.15 24.922 -11.281 1 94.81 99 THR B O 1
ATOM 3619 N N . VAL B 1 100 ? 3.963 23.375 -12.742 1 94.81 100 VAL B N 1
ATOM 3620 C CA . VAL B 1 100 ? 2.633 22.891 -13.109 1 94.81 100 VAL B CA 1
ATOM 3621 C C . VAL B 1 100 ? 1.909 22.391 -11.859 1 94.81 100 VAL B C 1
ATOM 3623 O O . VAL B 1 100 ? 0.755 22.75 -11.617 1 94.81 100 VAL B O 1
ATOM 3626 N N . ARG B 1 101 ? 2.572 21.578 -11.086 1 95.94 101 ARG B N 1
ATOM 3627 C CA . ARG B 1 101 ? 1.988 21.031 -9.867 1 95.94 101 ARG B CA 1
ATOM 3628 C C . ARG B 1 101 ? 1.563 22.141 -8.914 1 95.94 101 ARG B C 1
ATOM 3630 O O . ARG B 1 101 ? 0.46 22.109 -8.367 1 95.94 101 ARG B O 1
ATOM 3637 N N . ARG B 1 102 ? 2.438 23.109 -8.781 1 95.38 102 ARG B N 1
ATOM 3638 C CA . ARG B 1 102 ? 2.162 24.219 -7.875 1 95.38 102 ARG B CA 1
ATOM 3639 C C . ARG B 1 102 ? 0.923 24.984 -8.32 1 95.38 102 ARG B C 1
ATOM 3641 O O . ARG B 1 102 ? 0.087 25.359 -7.492 1 95.38 102 ARG B O 1
ATOM 3648 N N . ARG B 1 103 ? 0.862 25.203 -9.562 1 94.88 103 ARG B N 1
ATOM 3649 C CA . ARG B 1 103 ? -0.274 25.938 -10.102 1 94.88 103 ARG B CA 1
ATOM 3650 C C . ARG B 1 103 ? -1.575 25.172 -9.891 1 94.88 103 ARG B C 1
ATOM 3652 O O . ARG B 1 103 ? -2.605 25.766 -9.562 1 94.88 103 ARG B O 1
ATOM 3659 N N . LEU B 1 104 ? -1.503 23.891 -10.078 1 95.75 104 LEU B N 1
ATOM 3660 C CA . LEU B 1 104 ? -2.688 23.062 -9.883 1 95.75 104 LEU B CA 1
ATOM 3661 C C . LEU B 1 104 ? -3.088 23.031 -8.414 1 95.75 104 LEU B C 1
ATOM 3663 O O . LEU B 1 104 ? -4.27 23.141 -8.078 1 95.75 104 LEU B O 1
ATOM 3667 N N . HIS B 1 105 ? -2.141 22.922 -7.551 1 96.5 105 HIS B N 1
ATOM 3668 C CA . HIS B 1 105 ? -2.402 22.922 -6.117 1 96.5 105 HIS B CA 1
ATOM 3669 C C . HIS B 1 105 ? -3.086 24.219 -5.676 1 96.5 105 HIS B C 1
ATOM 3671 O O . HIS B 1 105 ? -4.016 24.188 -4.867 1 96.5 105 HIS B O 1
ATOM 3677 N N . GLU B 1 106 ? -2.574 25.234 -6.184 1 94.94 106 GLU B N 1
ATOM 3678 C CA . GLU B 1 106 ? -3.146 26.547 -5.852 1 94.94 106 GLU B CA 1
ATOM 3679 C C . GLU B 1 106 ? -4.617 26.609 -6.254 1 94.94 106 GLU B C 1
ATOM 3681 O O . GLU B 1 106 ? -5.395 27.359 -5.648 1 94.94 106 GLU B O 1
ATOM 3686 N N . GLN B 1 107 ? -4.945 25.859 -7.266 1 94.94 107 GLN B N 1
ATOM 3687 C CA . GLN B 1 107 ? -6.316 25.859 -7.754 1 94.94 107 GLN B CA 1
ATOM 3688 C C . GLN B 1 107 ? -7.137 24.75 -7.105 1 94.94 107 GLN B C 1
ATOM 3690 O O . GLN B 1 107 ? -8.258 24.469 -7.539 1 94.94 107 GLN B O 1
ATOM 3695 N N . GLY B 1 108 ? -6.543 24.016 -6.168 1 94.44 108 GLY B N 1
ATOM 3696 C CA . GLY B 1 108 ? -7.273 23 -5.426 1 94.44 108 GLY B CA 1
ATOM 3697 C C . GLY B 1 108 ? -7.219 21.641 -6.078 1 94.44 108 GLY B C 1
ATOM 3698 O O . GLY B 1 108 ? -7.961 20.719 -5.695 1 94.44 108 GLY B O 1
ATOM 3699 N N . ILE B 1 109 ? -6.48 21.5 -7.086 1 95.69 109 ILE B N 1
ATOM 3700 C CA . ILE B 1 109 ? -6.324 20.234 -7.77 1 95.69 109 ILE B CA 1
ATOM 3701 C C . ILE B 1 109 ? -5.039 19.547 -7.305 1 95.69 109 ILE B C 1
ATOM 3703 O O . ILE B 1 109 ? -3.959 20.141 -7.363 1 95.69 109 ILE B O 1
ATOM 3707 N N . HIS B 1 110 ? -5.172 18.375 -6.867 1 95.81 110 HIS B N 1
ATOM 3708 C CA . HIS B 1 110 ? -4.027 17.656 -6.324 1 95.81 110 HIS B CA 1
ATOM 3709 C C . HIS B 1 110 ? -3.887 16.281 -6.969 1 95.81 110 HIS B C 1
ATOM 3711 O O . HIS B 1 110 ? -4.848 15.75 -7.535 1 95.81 110 HIS B O 1
ATOM 3717 N N . HIS B 1 111 ? -2.736 15.805 -6.883 1 90.88 111 HIS B N 1
ATOM 3718 C CA . HIS B 1 111 ? -2.408 14.469 -7.367 1 90.88 111 HIS B CA 1
ATOM 3719 C C . HIS B 1 111 ? -2.77 13.406 -6.34 1 90.88 111 HIS B C 1
ATOM 3721 O O . HIS B 1 111 ? -2.174 13.352 -5.262 1 90.88 111 HIS B O 1
ATOM 3727 N N . ARG B 1 112 ? -3.838 12.562 -6.672 1 92.19 112 ARG B N 1
ATOM 3728 C CA . ARG B 1 112 ? -4.316 11.555 -5.727 1 92.19 112 ARG B CA 1
ATOM 3729 C C . ARG B 1 112 ? -4.41 10.188 -6.383 1 92.19 112 ARG B C 1
ATOM 3731 O O . ARG B 1 112 ? -4.332 10.07 -7.609 1 92.19 112 ARG B O 1
ATOM 3738 N N . THR B 1 113 ? -4.48 9.18 -5.562 1 90.25 113 THR B N 1
ATOM 3739 C CA . THR B 1 113 ? -4.699 7.832 -6.07 1 90.25 113 THR B CA 1
ATOM 3740 C C . THR B 1 113 ? -6.145 7.66 -6.539 1 90.25 113 THR B C 1
ATOM 3742 O O . THR B 1 113 ? -7.082 7.969 -5.801 1 90.25 113 THR B O 1
ATOM 3745 N N . PRO B 1 114 ? -6.383 7.254 -7.742 1 90.44 114 PRO B N 1
ATOM 3746 C CA . PRO B 1 114 ? -7.75 7.121 -8.25 1 90.44 114 PRO B CA 1
ATOM 3747 C C . PRO B 1 114 ? -8.484 5.922 -7.656 1 90.44 114 PRO B C 1
ATOM 3749 O O . PRO B 1 114 ? -7.852 4.98 -7.172 1 90.44 114 PRO B O 1
ATOM 3752 N N . ALA B 1 115 ? -9.773 6 -7.688 1 90.81 115 ALA B N 1
ATOM 3753 C CA . ALA B 1 115 ? -10.578 4.812 -7.438 1 90.81 115 ALA B CA 1
ATOM 3754 C C . ALA B 1 115 ? -10.539 3.855 -8.625 1 90.81 115 ALA B C 1
ATOM 3756 O O . ALA B 1 115 ? -10.68 4.277 -9.773 1 90.81 115 ALA B O 1
ATOM 3757 N N . VAL B 1 116 ? -10.305 2.678 -8.391 1 88.56 116 VAL B N 1
ATOM 3758 C CA . VAL B 1 116 ? -10.281 1.662 -9.438 1 88.56 116 VAL B CA 1
ATOM 3759 C C . VAL B 1 116 ? -11.531 0.792 -9.344 1 88.56 116 VAL B C 1
ATOM 3761 O O . VAL B 1 116 ? -11.766 0.144 -8.32 1 88.56 116 VAL B O 1
ATOM 3764 N N . LYS B 1 117 ? -12.383 0.851 -10.367 1 90.5 117 LYS B N 1
ATOM 3765 C CA . LYS B 1 117 ? -13.641 0.115 -10.367 1 90.5 117 LYS B CA 1
ATOM 3766 C C . LYS B 1 117 ? -13.852 -0.62 -11.695 1 90.5 117 LYS B C 1
ATOM 3768 O O . LYS B 1 117 ? -13.156 -0.344 -12.68 1 90.5 117 LYS B O 1
ATOM 3773 N N . GLU B 1 118 ? -14.727 -1.545 -11.633 1 89.62 118 GLU B N 1
ATOM 3774 C CA . GLU B 1 118 ? -15.078 -2.275 -12.852 1 89.62 118 GLU B CA 1
ATOM 3775 C C . GLU B 1 118 ? -15.703 -1.35 -13.891 1 89.62 118 GLU B C 1
ATOM 3777 O O . GLU B 1 118 ? -16.5 -0.472 -13.547 1 89.62 118 GLU B O 1
ATOM 3782 N N . LYS B 1 119 ? -15.383 -1.613 -15.109 1 89.12 119 LYS B N 1
ATOM 3783 C CA . LYS B 1 119 ? -15.898 -0.786 -16.188 1 89.12 119 LYS B CA 1
ATOM 3784 C C . LYS B 1 119 ? -17.406 -0.931 -16.312 1 89.12 119 LYS B C 1
ATOM 3786 O O . LYS B 1 119 ? -17.938 -2.047 -16.312 1 89.12 119 LYS B O 1
ATOM 3791 N N . LEU B 1 120 ? -18.094 0.184 -16.406 1 92.38 120 LEU B N 1
ATOM 3792 C CA . LEU B 1 120 ? -19.547 0.213 -16.625 1 92.38 120 LEU B CA 1
ATOM 3793 C C . LEU B 1 120 ? -19.875 0.648 -18.047 1 92.38 120 LEU B C 1
ATOM 3795 O O . LEU B 1 120 ? -19.453 1.719 -18.484 1 92.38 120 LEU B O 1
ATOM 3799 N N . THR B 1 121 ? -20.562 -0.174 -18.734 1 91.94 121 THR B N 1
ATOM 3800 C CA . THR B 1 121 ? -21.078 0.227 -20.031 1 91.94 121 THR B CA 1
ATOM 3801 C C . THR B 1 121 ? -22.281 1.167 -19.859 1 91.94 121 THR B C 1
ATOM 3803 O O . THR B 1 121 ? -22.781 1.336 -18.766 1 91.94 121 THR B O 1
ATOM 3806 N N . GLU B 1 122 ? -22.609 1.764 -20.906 1 94.62 122 GLU B N 1
ATOM 3807 C CA . GLU B 1 122 ? -23.781 2.631 -20.844 1 94.62 122 GLU B CA 1
ATOM 3808 C C . GLU B 1 122 ? -25.031 1.849 -20.453 1 94.62 122 GLU B C 1
ATOM 3810 O O . GLU B 1 122 ? -25.891 2.361 -19.734 1 94.62 122 GLU B O 1
ATOM 3815 N N . ARG B 1 123 ? -25.047 0.696 -20.922 1 95.75 123 ARG B N 1
ATOM 3816 C CA . ARG B 1 123 ? -26.172 -0.164 -20.547 1 95.75 123 ARG B CA 1
ATOM 3817 C C . ARG B 1 123 ? -26.172 -0.454 -19.047 1 95.75 123 ARG B C 1
ATOM 3819 O O . ARG B 1 123 ? -27.219 -0.402 -18.406 1 95.75 123 ARG B O 1
ATOM 3826 N N . HIS B 1 124 ? -25.047 -0.7 -18.531 1 94.88 124 HIS B N 1
ATOM 3827 C CA . HIS B 1 124 ? -24.938 -0.91 -17.094 1 94.88 124 HIS B CA 1
ATOM 3828 C C . HIS B 1 124 ? -25.438 0.302 -16.312 1 94.88 124 HIS B C 1
ATOM 3830 O O . HIS B 1 124 ? -26.234 0.16 -15.383 1 94.88 124 HIS B O 1
ATOM 3836 N N . ARG B 1 125 ? -25.031 1.428 -16.75 1 96.06 125 ARG B N 1
ATOM 3837 C CA . ARG B 1 125 ? -25.375 2.666 -16.062 1 96.06 125 ARG B CA 1
ATOM 3838 C C . ARG B 1 125 ? -26.891 2.893 -16.094 1 96.06 125 ARG B C 1
ATOM 3840 O O . ARG B 1 125 ? -27.469 3.295 -15.078 1 96.06 125 ARG B O 1
ATOM 3847 N N . LYS B 1 126 ? -27.438 2.594 -17.188 1 97.62 126 LYS B N 1
ATOM 3848 C CA . LYS B 1 126 ? -28.875 2.777 -17.312 1 97.62 126 LYS B CA 1
ATOM 3849 C C . LYS B 1 126 ? -29.641 1.835 -16.391 1 97.62 126 LYS B C 1
ATOM 3851 O O . LYS B 1 126 ? -30.562 2.256 -15.695 1 97.62 126 LYS B O 1
ATOM 3856 N N . ILE B 1 127 ? -29.219 0.628 -16.375 1 97.5 127 ILE B N 1
ATOM 3857 C CA . ILE B 1 127 ? -29.891 -0.369 -15.547 1 97.5 127 ILE B CA 1
ATOM 3858 C C . ILE B 1 127 ? -29.703 -0.025 -14.07 1 97.5 127 ILE B C 1
ATOM 3860 O O . ILE B 1 127 ? -30.641 -0.096 -13.281 1 97.5 127 ILE B O 1
ATOM 3864 N N . ARG B 1 128 ? -28.547 0.382 -13.773 1 97.19 128 ARG B N 1
ATOM 3865 C CA . ARG B 1 128 ? -28.234 0.767 -12.398 1 97.19 128 ARG B CA 1
ATOM 3866 C C . ARG B 1 128 ? -29.062 1.974 -11.969 1 97.19 128 ARG B C 1
ATOM 3868 O O . ARG B 1 128 ? -29.609 1.997 -10.859 1 97.19 128 ARG B O 1
ATOM 3875 N N . LEU B 1 129 ? -29.109 2.916 -12.812 1 97.75 129 LEU B N 1
ATOM 3876 C CA . LEU B 1 129 ? -29.875 4.121 -12.531 1 97.75 129 LEU B CA 1
ATOM 3877 C C . LEU B 1 129 ? -31.359 3.789 -12.352 1 97.75 129 LEU B C 1
ATOM 3879 O O . LEU B 1 129 ? -32 4.277 -11.422 1 97.75 129 LEU B O 1
ATOM 3883 N N . GLN B 1 130 ? -31.859 2.965 -13.227 1 97.88 130 GLN B N 1
ATOM 3884 C CA . GLN B 1 130 ? -33.25 2.57 -13.148 1 97.88 130 GLN B CA 1
ATOM 3885 C C . GLN B 1 130 ? -33.531 1.812 -11.852 1 97.88 130 GLN B C 1
ATOM 3887 O O . GLN B 1 130 ? -34.531 2.082 -11.172 1 97.88 130 GLN B O 1
ATOM 3892 N N . PHE B 1 131 ? -32.75 0.917 -11.539 1 97.31 131 PHE B N 1
ATOM 3893 C CA . PHE B 1 131 ? -32.906 0.152 -10.312 1 97.31 131 PHE B CA 1
ATOM 3894 C C . PHE B 1 131 ? -32.906 1.073 -9.094 1 97.31 131 PHE B C 1
ATOM 3896 O O . PHE B 1 131 ? -33.781 0.974 -8.242 1 97.31 131 PHE B O 1
ATOM 3903 N N . ALA B 1 132 ? -31.859 1.956 -9.055 1 97.44 132 ALA B N 1
ATOM 3904 C CA . ALA B 1 132 ? -31.75 2.887 -7.938 1 97.44 132 ALA B CA 1
ATOM 3905 C C . ALA B 1 132 ? -32.969 3.779 -7.836 1 97.44 132 ALA B C 1
ATOM 3907 O O . ALA B 1 132 ? -33.5 3.994 -6.742 1 97.44 132 ALA B O 1
ATOM 3908 N N . SER B 1 133 ? -33.469 4.25 -8.938 1 97.19 133 SER B N 1
ATOM 3909 C CA . SER B 1 133 ? -34.625 5.125 -8.969 1 97.19 133 SER B CA 1
ATOM 3910 C C . SER B 1 133 ? -35.875 4.387 -8.5 1 97.19 133 SER B C 1
ATOM 3912 O O . SER B 1 133 ? -36.688 4.949 -7.773 1 97.19 133 SER B O 1
ATOM 3914 N N . ASP B 1 134 ? -35.969 3.145 -8.891 1 95.56 134 ASP B N 1
ATOM 3915 C CA . ASP B 1 134 ? -37.156 2.348 -8.578 1 95.56 134 ASP B CA 1
ATOM 3916 C C . ASP B 1 134 ? -37.188 1.999 -7.094 1 95.56 134 ASP B C 1
ATOM 3918 O O . ASP B 1 134 ? -38.281 1.811 -6.531 1 95.56 134 ASP B O 1
ATOM 3922 N N . HIS B 1 135 ? -36.094 1.99 -6.477 1 94.88 135 HIS B N 1
ATOM 3923 C CA . HIS B 1 135 ? -36.062 1.397 -5.141 1 94.88 135 HIS B CA 1
ATOM 3924 C C . HIS B 1 135 ? -35.594 2.4 -4.098 1 94.88 135 HIS B C 1
ATOM 3926 O O . HIS B 1 135 ? -35.531 2.082 -2.908 1 94.88 135 HIS B O 1
ATOM 3932 N N . VAL B 1 136 ? -35.281 3.617 -4.48 1 93.75 136 VAL B N 1
ATOM 3933 C CA . VAL B 1 136 ? -34.75 4.621 -3.568 1 93.75 136 VAL B CA 1
ATOM 3934 C C . VAL B 1 136 ? -35.781 4.977 -2.518 1 93.75 136 VAL B C 1
ATOM 3936 O O . VAL B 1 136 ? -35.438 5.355 -1.394 1 93.75 136 VAL B O 1
ATOM 3939 N N . ALA B 1 137 ? -37.031 4.781 -2.801 1 88.94 137 ALA B N 1
ATOM 3940 C CA . ALA B 1 137 ? -38.125 5.176 -1.912 1 88.94 137 ALA B CA 1
ATOM 3941 C C . ALA B 1 137 ? -38.5 4.031 -0.976 1 88.94 137 ALA B C 1
ATOM 3943 O O . ALA B 1 137 ? -39.5 4.117 -0.255 1 88.94 137 ALA B O 1
ATOM 3944 N N . TYR B 1 138 ? -37.688 2.969 -1.075 1 85.44 138 TYR B N 1
ATOM 3945 C CA . TYR B 1 138 ? -37.969 1.882 -0.144 1 85.44 138 TYR B CA 1
ATOM 3946 C C . TYR B 1 138 ? -38.031 2.395 1.29 1 85.44 138 TYR B C 1
ATOM 3948 O O . TYR B 1 138 ? -37.125 3.096 1.744 1 85.44 138 TYR B O 1
ATOM 3956 N N . ASP B 1 139 ? -39.156 2.139 1.939 1 84.56 139 ASP B N 1
ATOM 3957 C CA . ASP B 1 139 ? -39.25 2.494 3.352 1 84.56 139 ASP B CA 1
ATOM 3958 C C . ASP B 1 139 ? -38.781 1.349 4.242 1 84.56 139 ASP B C 1
ATOM 3960 O O . ASP B 1 139 ? -38.344 0.305 3.748 1 84.56 139 ASP B O 1
ATOM 3964 N N . MET B 1 140 ? -38.844 1.606 5.414 1 85.44 140 MET B N 1
ATOM 3965 C CA . MET B 1 140 ? -38.312 0.661 6.391 1 85.44 140 MET B CA 1
ATOM 3966 C C . MET B 1 140 ? -39.156 -0.62 6.418 1 85.44 140 MET B C 1
ATOM 3968 O O . MET B 1 140 ? -38.625 -1.696 6.707 1 85.44 140 MET B O 1
ATOM 3972 N N . ASP B 1 141 ? -40.375 -0.512 6.043 1 85.06 141 ASP B N 1
ATOM 3973 C CA . ASP B 1 141 ? -41.25 -1.684 6.035 1 85.06 141 ASP B CA 1
ATOM 3974 C C . ASP B 1 141 ? -40.844 -2.658 4.93 1 85.06 141 ASP B C 1
ATOM 3976 O O . ASP B 1 141 ? -40.75 -3.867 5.16 1 85.06 141 ASP B O 1
ATOM 3980 N N . ILE B 1 142 ? -40.531 -2.117 3.824 1 87 142 ILE B N 1
ATOM 3981 C CA . ILE B 1 142 ? -40.094 -2.949 2.701 1 87 142 ILE B CA 1
ATOM 3982 C C . ILE B 1 142 ? -38.688 -3.488 2.955 1 87 142 ILE B C 1
ATOM 3984 O O . ILE B 1 142 ? -38.438 -4.68 2.758 1 87 142 ILE B O 1
ATOM 3988 N N . LEU B 1 143 ? -37.875 -2.58 3.414 1 90.5 143 LEU B N 1
ATOM 3989 C CA . LEU B 1 143 ? -36.5 -2.977 3.682 1 90.5 143 LEU B CA 1
ATOM 3990 C C . LEU B 1 143 ? -36.438 -4.098 4.715 1 90.5 143 LEU B C 1
ATOM 3992 O O . LEU B 1 143 ? -35.531 -4.945 4.668 1 90.5 143 LEU B O 1
ATOM 3996 N N . GLY B 1 144 ? -37.406 -4.121 5.594 1 90.25 144 GLY B N 1
ATOM 3997 C CA . GLY B 1 144 ? -37.469 -5.145 6.625 1 90.25 144 GLY B CA 1
ATOM 3998 C C . GLY B 1 144 ? -37.719 -6.531 6.074 1 90.25 144 GLY B C 1
ATOM 3999 O O . GLY B 1 144 ? -37.5 -7.531 6.758 1 90.25 144 GLY B O 1
ATOM 4000 N N . ARG B 1 145 ? -38.188 -6.586 4.805 1 92.31 145 ARG B N 1
ATOM 4001 C CA . ARG B 1 145 ? -38.5 -7.871 4.203 1 92.31 145 ARG B CA 1
ATOM 4002 C C . ARG B 1 145 ? -37.469 -8.289 3.188 1 92.31 145 ARG B C 1
ATOM 4004 O O . ARG B 1 145 ? -37.562 -9.367 2.594 1 92.31 145 ARG B O 1
ATOM 4011 N N . VAL B 1 146 ? -36.469 -7.496 3.061 1 95.56 146 VAL B N 1
ATOM 4012 C CA . VAL B 1 146 ? -35.469 -7.777 2.053 1 95.56 146 VAL B CA 1
ATOM 4013 C C . VAL B 1 146 ? -34.344 -8.625 2.66 1 95.56 146 VAL B C 1
ATOM 4015 O O . VAL B 1 146 ? -33.844 -8.328 3.754 1 95.56 146 VAL B O 1
ATOM 4018 N N . VAL B 1 147 ? -34 -9.664 2.014 1 97.19 147 VAL B N 1
ATOM 4019 C CA . VAL B 1 147 ? -32.875 -10.547 2.377 1 97.19 147 VAL B CA 1
ATOM 4020 C C . VAL B 1 147 ? -31.734 -10.375 1.391 1 97.19 147 VAL B C 1
ATOM 4022 O O . VAL B 1 147 ? -31.875 -10.695 0.207 1 97.19 147 VAL B O 1
ATOM 4025 N N . PHE B 1 148 ? -30.625 -9.859 1.894 1 98 148 PHE B N 1
ATOM 4026 C CA . PHE B 1 148 ? -29.438 -9.656 1.069 1 98 148 PHE B CA 1
ATOM 4027 C C . PHE B 1 148 ? -28.5 -10.844 1.178 1 98 148 PHE B C 1
ATOM 4029 O O . PHE B 1 148 ? -28.078 -11.219 2.277 1 98 148 PHE B O 1
ATOM 4036 N N . SER B 1 149 ? -28.141 -11.43 0.067 1 98.06 149 SER B N 1
ATOM 4037 C CA . SER B 1 149 ? -27.266 -12.594 0.089 1 98.06 149 SER B CA 1
ATOM 4038 C C . SER B 1 149 ? -26.031 -12.367 -0.787 1 98.06 149 SER B C 1
ATOM 4040 O O . SER B 1 149 ? -26.047 -11.516 -1.673 1 98.06 149 SER B O 1
ATOM 4042 N N . ASP B 1 150 ? -24.984 -13.039 -0.535 1 97.44 150 ASP B N 1
ATOM 4043 C CA . ASP B 1 150 ? -23.766 -12.969 -1.323 1 97.44 150 ASP B CA 1
ATOM 4044 C C . ASP B 1 150 ? -22.812 -14.102 -0.952 1 97.44 150 ASP B C 1
ATOM 4046 O O . ASP B 1 150 ? -23 -14.781 0.056 1 97.44 150 ASP B O 1
ATOM 4050 N N . GLU B 1 151 ? -21.953 -14.305 -1.821 1 96.56 151 GLU B N 1
ATOM 4051 C CA . GLU B 1 151 ? -20.859 -15.234 -1.569 1 96.56 151 GLU B CA 1
ATOM 4052 C C . GLU B 1 151 ? -19.562 -14.492 -1.253 1 96.56 151 GLU B C 1
ATOM 4054 O O . GLU B 1 151 ? -19.328 -13.391 -1.749 1 96.56 151 GLU B O 1
ATOM 4059 N N . LYS B 1 152 ? -18.734 -15.133 -0.419 1 96.06 152 LYS B N 1
ATOM 4060 C CA . LYS B 1 152 ? -17.438 -14.531 -0.079 1 96.06 152 LYS B CA 1
ATOM 4061 C C . LYS B 1 152 ? -16.359 -15.602 0.077 1 96.06 152 LYS B C 1
ATOM 4063 O O . LYS B 1 152 ? -16.609 -16.672 0.653 1 96.06 152 LYS B O 1
ATOM 4068 N N . THR B 1 153 ? -15.242 -15.312 -0.48 1 94.62 153 THR B N 1
ATOM 4069 C CA . THR B 1 153 ? -14.062 -16.141 -0.265 1 94.62 153 THR B CA 1
ATOM 4070 C C . THR B 1 153 ? -13.141 -15.508 0.776 1 94.62 153 THR B C 1
ATOM 4072 O O . THR B 1 153 ? -12.75 -14.352 0.642 1 94.62 153 THR B O 1
ATOM 4075 N N . PHE B 1 154 ? -12.883 -16.281 1.813 1 92.81 154 PHE B N 1
ATOM 4076 C CA . PHE B 1 154 ? -11.93 -15.859 2.828 1 92.81 154 PHE B CA 1
ATOM 4077 C C . PHE B 1 154 ? -10.617 -16.625 2.695 1 92.81 154 PHE B C 1
ATOM 4079 O O . PHE B 1 154 ? -10.609 -17.812 2.363 1 92.81 154 PHE B O 1
ATOM 4086 N N . SER B 1 155 ? -9.633 -15.898 2.908 1 91.38 155 SER B N 1
ATOM 4087 C CA . SER B 1 155 ? -8.297 -16.5 2.922 1 91.38 155 SER B CA 1
ATOM 4088 C C . SER B 1 155 ? -7.652 -16.375 4.297 1 91.38 155 SER B C 1
ATOM 4090 O O . SER B 1 155 ? -7.969 -15.453 5.055 1 91.38 155 SER B O 1
ATOM 4092 N N . SER B 1 156 ? -6.789 -17.344 4.578 1 89.44 156 SER B N 1
ATOM 4093 C CA . SER B 1 156 ? -6.07 -17.297 5.848 1 89.44 156 SER B CA 1
ATOM 4094 C C . SER B 1 156 ? -5.148 -16.078 5.91 1 89.44 156 SER B C 1
ATOM 4096 O O . SER B 1 156 ? -4.676 -15.711 6.988 1 89.44 156 SER B O 1
ATOM 4098 N N . THR B 1 157 ? -4.957 -15.453 4.789 1 86.38 157 THR B N 1
ATOM 4099 C CA . THR B 1 157 ? -4.086 -14.289 4.754 1 86.38 157 THR B CA 1
ATOM 4100 C C . THR B 1 157 ? -4.902 -13 4.695 1 86.38 157 THR B C 1
ATOM 4102 O O . THR B 1 157 ? -4.344 -11.906 4.633 1 86.38 157 THR B O 1
ATOM 4105 N N . THR B 1 158 ? -6.164 -13.195 4.703 1 83.5 158 THR B N 1
ATOM 4106 C CA . THR B 1 158 ? -7.031 -12.023 4.656 1 83.5 158 THR B CA 1
ATOM 4107 C C . THR B 1 158 ? -6.906 -11.203 5.941 1 83.5 158 THR B C 1
ATOM 4109 O O . THR B 1 158 ? -6.844 -11.766 7.035 1 83.5 158 THR B O 1
ATOM 4112 N N . HIS B 1 159 ? -6.801 -9.922 5.727 1 81.69 159 HIS B N 1
ATOM 4113 C CA . HIS B 1 159 ? -6.773 -9.023 6.875 1 81.69 159 HIS B CA 1
ATOM 4114 C C . HIS B 1 159 ? -7.559 -7.746 6.59 1 81.69 159 HIS B C 1
ATOM 4116 O O . HIS B 1 159 ? -7.746 -7.371 5.43 1 81.69 159 HIS B O 1
ATOM 4122 N N . GLY B 1 160 ? -8.07 -7.223 7.629 1 81.81 160 GLY B N 1
ATOM 4123 C CA . GLY B 1 160 ? -8.734 -5.938 7.477 1 81.81 160 GLY B CA 1
ATOM 4124 C C . GLY B 1 160 ? -7.77 -4.773 7.363 1 81.81 160 GLY B C 1
ATOM 4125 O O . GLY B 1 160 ? -6.586 -4.969 7.09 1 81.81 160 GLY B O 1
ATOM 4126 N N . ARG B 1 161 ? -8.328 -3.627 7.414 1 81.75 161 ARG B N 1
ATOM 4127 C CA . ARG B 1 161 ? -7.484 -2.439 7.426 1 81.75 161 ARG B CA 1
ATOM 4128 C C . ARG B 1 161 ? -6.516 -2.471 8.602 1 81.75 161 ARG B C 1
ATOM 4130 O O . ARG B 1 161 ? -6.93 -2.635 9.75 1 81.75 161 ARG B O 1
ATOM 4137 N N . MET B 1 162 ? -5.246 -2.439 8.195 1 85.12 162 MET B N 1
ATOM 4138 C CA . MET B 1 162 ? -4.219 -2.525 9.227 1 85.12 162 MET B CA 1
ATOM 4139 C C . MET B 1 162 ? -3.48 -1.199 9.375 1 85.12 162 MET B C 1
ATOM 4141 O O . MET B 1 162 ? -3.344 -0.451 8.406 1 85.12 162 MET B O 1
ATOM 4145 N N . HIS B 1 163 ? -3.203 -0.98 10.648 1 88 163 HIS B N 1
ATOM 4146 C CA . HIS B 1 163 ? -2.361 0.168 10.969 1 88 163 HIS B CA 1
ATOM 4147 C C . HIS B 1 163 ? -1.173 -0.243 11.828 1 88 163 HIS B C 1
ATOM 4149 O O . HIS B 1 163 ? -1.197 -1.298 12.469 1 88 163 HIS B O 1
ATOM 4155 N N . CYS B 1 164 ? -0.152 0.518 11.797 1 93.62 164 CYS B N 1
ATOM 4156 C CA . CYS B 1 164 ? 1.075 0.245 12.531 1 93.62 164 CYS B CA 1
ATOM 4157 C C . CYS B 1 164 ? 1.62 1.517 13.172 1 93.62 164 CYS B C 1
ATOM 4159 O O . CYS B 1 164 ? 1.877 2.504 12.484 1 93.62 164 CYS B O 1
ATOM 4161 N N . TRP B 1 165 ? 1.707 1.438 14.461 1 95.31 165 TRP B N 1
ATOM 4162 C CA . TRP B 1 165 ? 2.395 2.518 15.156 1 95.31 165 TRP B CA 1
ATOM 4163 C C . TRP B 1 165 ? 3.9 2.445 14.93 1 95.31 165 TRP B C 1
ATOM 4165 O O . TRP B 1 165 ? 4.555 1.483 15.344 1 95.31 165 TRP B O 1
ATOM 4175 N N . ARG B 1 166 ? 4.402 3.49 14.281 1 94.62 166 ARG B N 1
ATOM 4176 C CA . ARG B 1 166 ? 5.836 3.434 14.008 1 94.62 166 ARG B CA 1
ATOM 4177 C C . ARG B 1 166 ? 6.406 4.832 13.797 1 94.62 166 ARG B C 1
ATOM 4179 O O . ARG B 1 166 ? 5.664 5.773 13.516 1 94.62 166 ARG B O 1
ATOM 4186 N N . GLU B 1 167 ? 7.711 4.844 13.945 1 94.5 167 GLU B N 1
ATOM 4187 C CA . GLU B 1 167 ? 8.453 6.059 13.609 1 94.5 167 GLU B CA 1
ATOM 4188 C C . GLU B 1 167 ? 8.703 6.152 12.109 1 94.5 167 GLU B C 1
ATOM 4190 O O . GLU B 1 167 ? 8.539 5.168 11.383 1 94.5 167 GLU B O 1
ATOM 4195 N N . ASN B 1 168 ? 9.086 7.316 11.789 1 91.5 168 ASN B N 1
ATOM 4196 C CA . ASN B 1 168 ? 9.414 7.516 10.383 1 91.5 168 ASN B CA 1
ATOM 4197 C C . ASN B 1 168 ? 10.609 6.664 9.961 1 91.5 168 ASN B C 1
ATOM 4199 O O . ASN B 1 168 ? 11.562 6.496 10.727 1 91.5 168 ASN B O 1
ATOM 4203 N N . ASN B 1 169 ? 10.57 6.098 8.773 1 88.75 169 ASN B N 1
ATOM 4204 C CA . ASN B 1 169 ? 11.664 5.379 8.141 1 88.75 169 ASN B CA 1
ATOM 4205 C C . ASN B 1 169 ? 11.898 4.02 8.789 1 88.75 169 ASN B C 1
ATOM 4207 O O . ASN B 1 169 ? 13.016 3.5 8.773 1 88.75 169 ASN B O 1
ATOM 4211 N N . THR B 1 170 ? 10.859 3.535 9.492 1 91.44 170 THR B N 1
ATOM 4212 C CA . THR B 1 170 ? 11 2.227 10.125 1 91.44 170 THR B CA 1
ATOM 4213 C C . THR B 1 170 ? 9.984 1.24 9.547 1 91.44 170 THR B C 1
ATOM 4215 O O . THR B 1 170 ? 9.617 0.263 10.203 1 91.44 170 THR B O 1
ATOM 4218 N N . ARG B 1 171 ? 9.523 1.429 8.375 1 90.94 171 ARG B N 1
ATOM 4219 C CA . ARG B 1 171 ? 8.469 0.641 7.75 1 90.94 171 ARG B CA 1
ATOM 4220 C C . ARG B 1 171 ? 8.883 -0.819 7.605 1 90.94 171 ARG B C 1
ATOM 4222 O O . ARG B 1 171 ? 8.062 -1.724 7.754 1 90.94 171 ARG B O 1
ATOM 4229 N N . TYR B 1 172 ? 10.156 -1.05 7.414 1 89.19 172 TYR B N 1
ATOM 4230 C CA . TYR B 1 172 ? 10.578 -2.408 7.086 1 89.19 172 TYR B CA 1
ATOM 4231 C C . TYR B 1 172 ? 11.336 -3.037 8.25 1 89.19 172 TYR B C 1
ATOM 4233 O O . TYR B 1 172 ? 11.969 -4.086 8.094 1 89.19 172 TYR B O 1
ATOM 4241 N N . ASP B 1 173 ? 11.281 -2.346 9.312 1 90.38 173 ASP B N 1
ATOM 4242 C CA . ASP B 1 173 ? 11.727 -3.02 10.531 1 90.38 173 ASP B CA 1
ATOM 4243 C C . ASP B 1 173 ? 10.898 -4.27 10.805 1 90.38 173 ASP B C 1
ATOM 4245 O O . ASP B 1 173 ? 9.695 -4.297 10.531 1 90.38 173 ASP B O 1
ATOM 4249 N N . ARG B 1 174 ? 11.555 -5.184 11.391 1 88.38 174 ARG B N 1
ATOM 4250 C CA . ARG B 1 174 ? 10.938 -6.484 11.625 1 88.38 174 ARG B CA 1
ATOM 4251 C C . ARG B 1 174 ? 9.625 -6.34 12.391 1 88.38 174 ARG B C 1
ATOM 4253 O O . ARG B 1 174 ? 8.633 -7 12.062 1 88.38 174 ARG B O 1
ATOM 4260 N N . ARG B 1 175 ? 9.617 -5.477 13.328 1 89.62 175 ARG B N 1
ATOM 4261 C CA . ARG B 1 175 ? 8.445 -5.336 14.195 1 89.62 175 ARG B CA 1
ATOM 4262 C C . ARG B 1 175 ? 7.324 -4.59 13.477 1 89.62 175 ARG B C 1
ATOM 4264 O O . ARG B 1 175 ? 6.18 -4.602 13.938 1 89.62 175 ARG B O 1
ATOM 4271 N N . HIS B 1 176 ? 7.605 -3.975 12.367 1 92.5 176 HIS B N 1
ATOM 4272 C CA . HIS B 1 176 ? 6.625 -3.133 11.688 1 92.5 176 HIS B CA 1
ATOM 4273 C C . HIS B 1 176 ? 6.082 -3.814 10.438 1 92.5 176 HIS B C 1
ATOM 4275 O O . HIS B 1 176 ? 5.266 -3.236 9.719 1 92.5 176 HIS B O 1
ATOM 4281 N N . ILE B 1 177 ? 6.543 -4.992 10.156 1 90.06 177 ILE B N 1
ATOM 4282 C CA . ILE B 1 177 ? 6.086 -5.742 8.992 1 90.06 177 ILE B CA 1
ATOM 4283 C C . ILE B 1 177 ? 4.988 -6.723 9.406 1 90.06 177 ILE B C 1
ATOM 4285 O O . ILE B 1 177 ? 5.148 -7.461 10.383 1 90.06 177 ILE B O 1
ATOM 4289 N N . TYR B 1 178 ? 3.914 -6.617 8.758 1 88.25 178 TYR B N 1
ATOM 4290 C CA . TYR B 1 178 ? 2.889 -7.637 8.922 1 88.25 178 TYR B CA 1
ATOM 4291 C C . TYR B 1 178 ? 3.178 -8.852 8.047 1 88.25 178 TYR B C 1
ATOM 4293 O O . TYR B 1 178 ? 3.084 -8.781 6.824 1 88.25 178 TYR B O 1
ATOM 4301 N N . GLU B 1 179 ? 3.537 -9.883 8.602 1 86.44 179 GLU B N 1
ATOM 4302 C CA . GLU B 1 179 ? 3.924 -11.086 7.875 1 86.44 179 GLU B CA 1
ATOM 4303 C C . GLU B 1 179 ? 2.725 -12.008 7.648 1 86.44 179 GLU B C 1
ATOM 4305 O O . GLU B 1 179 ? 1.935 -12.242 8.562 1 86.44 179 GLU B O 1
ATOM 4310 N N . ASN B 1 180 ? 2.541 -12.359 6.402 1 83.62 180 ASN B N 1
ATOM 4311 C CA . ASN B 1 180 ? 1.478 -13.297 6.047 1 83.62 180 ASN B CA 1
ATOM 4312 C C . ASN B 1 180 ? 2.033 -14.539 5.355 1 83.62 180 ASN B C 1
ATOM 4314 O O . ASN B 1 180 ? 2.982 -14.445 4.574 1 83.62 180 ASN B O 1
ATOM 4318 N N . ALA B 1 181 ? 1.532 -15.688 5.676 1 81.12 181 ALA B N 1
ATOM 4319 C CA . ALA B 1 181 ? 1.94 -16.938 5.055 1 81.12 181 ALA B CA 1
ATOM 4320 C C . ALA B 1 181 ? 1.257 -17.141 3.707 1 81.12 181 ALA B C 1
ATOM 4322 O O . ALA B 1 181 ? 0.225 -17.812 3.617 1 81.12 181 ALA B O 1
ATOM 4323 N N . LYS B 1 182 ? 1.784 -16.578 2.691 1 78.56 182 LYS B N 1
ATOM 4324 C CA . LYS B 1 182 ? 1.194 -16.719 1.364 1 78.56 182 LYS B CA 1
ATOM 4325 C C . LYS B 1 182 ? 1.335 -18.156 0.854 1 78.56 182 LYS B C 1
ATOM 4327 O O . LYS B 1 182 ? 0.398 -18.703 0.273 1 78.56 182 LYS B O 1
ATOM 4332 N N . SER B 1 183 ? 2.561 -18.594 1.219 1 77.5 183 SER B N 1
ATOM 4333 C CA . SER B 1 183 ? 2.738 -20 0.857 1 77.5 183 SER B CA 1
ATOM 4334 C C . SER B 1 183 ? 1.944 -20.922 1.783 1 77.5 183 SER B C 1
ATOM 4336 O O . SER B 1 183 ? 2.033 -20.797 3.008 1 77.5 183 SER B O 1
ATOM 4338 N N . GLY B 1 184 ? 1.023 -21.672 1.284 1 77.38 184 GLY B N 1
ATOM 4339 C CA . GLY B 1 184 ? 0.242 -22.594 2.082 1 77.38 184 GLY B CA 1
ATOM 4340 C C . GLY B 1 184 ? -1.048 -22 2.607 1 77.38 184 GLY B C 1
ATOM 4341 O O . GLY B 1 184 ? -1.64 -22.516 3.557 1 77.38 184 GLY B O 1
ATOM 4342 N N . HIS B 1 185 ? -1.335 -20.859 2.096 1 86.38 185 HIS B N 1
ATOM 4343 C CA . HIS B 1 185 ? -2.582 -20.25 2.541 1 86.38 185 HIS B CA 1
ATOM 4344 C C . HIS B 1 185 ? -3.781 -21.109 2.162 1 86.38 185 HIS B C 1
ATOM 4346 O O . HIS B 1 185 ? -3.686 -21.953 1.27 1 86.38 185 HIS B O 1
ATOM 4352 N N . VAL B 1 186 ? -4.789 -20.984 3 1 90.5 186 VAL B N 1
ATOM 4353 C CA . VAL B 1 186 ? -6.02 -21.734 2.742 1 90.5 186 VAL B CA 1
ATOM 4354 C C . VAL B 1 186 ? -7.176 -20.75 2.543 1 90.5 186 VAL B C 1
ATOM 4356 O O . VAL B 1 186 ? -7.121 -19.609 3.008 1 90.5 186 VAL B O 1
ATOM 4359 N N . THR B 1 187 ? -8.086 -21.172 1.768 1 92.69 187 THR B N 1
ATOM 4360 C CA . THR B 1 187 ? -9.266 -20.344 1.519 1 92.69 187 THR B CA 1
ATOM 4361 C C . THR B 1 187 ? -10.547 -21.109 1.822 1 92.69 187 THR B C 1
ATOM 4363 O O . THR B 1 187 ? -10.531 -22.344 1.869 1 92.69 187 THR B O 1
ATOM 4366 N N . CYS B 1 188 ? -11.539 -20.484 2.137 1 93.81 188 CYS B N 1
ATOM 4367 C CA . CYS B 1 188 ? -12.867 -21.062 2.242 1 93.81 188 CYS B CA 1
ATOM 4368 C C . CYS B 1 188 ? -13.914 -20.156 1.612 1 93.81 188 CYS B C 1
ATOM 4370 O O . CYS B 1 188 ? -13.758 -18.938 1.6 1 93.81 188 CYS B O 1
ATOM 4372 N N . ASN B 1 189 ? -14.852 -20.75 0.994 1 96.12 189 ASN B N 1
ATOM 4373 C CA . ASN B 1 189 ? -15.969 -20.031 0.377 1 96.12 189 ASN B CA 1
ATOM 4374 C C . ASN B 1 189 ? -17.25 -20.203 1.185 1 96.12 189 ASN B C 1
ATOM 4376 O O . ASN B 1 189 ? -17.594 -21.312 1.581 1 96.12 189 ASN B O 1
ATOM 4380 N N . VAL B 1 190 ? -17.859 -19.078 1.374 1 97.38 190 VAL B N 1
ATOM 4381 C CA . VAL B 1 190 ? -19.078 -19.156 2.166 1 97.38 190 VAL B CA 1
ATOM 4382 C C . VAL B 1 190 ? -20.188 -18.375 1.472 1 97.38 190 VAL B C 1
ATOM 4384 O O . VAL B 1 190 ? -19.922 -17.531 0.616 1 97.38 190 VAL B O 1
ATOM 4387 N N . TRP B 1 191 ? -21.391 -18.766 1.744 1 98 191 TRP B N 1
ATOM 4388 C CA . TRP B 1 191 ? -22.609 -18.047 1.389 1 98 191 TRP B CA 1
ATOM 4389 C C . TRP B 1 191 ? -23.344 -17.562 2.639 1 98 191 TRP B C 1
ATOM 4391 O O . TRP B 1 191 ? -23.469 -18.312 3.615 1 98 191 TRP B O 1
ATOM 4401 N N . GLY B 1 192 ? -23.734 -16.297 2.619 1 98.12 192 GLY B N 1
ATOM 4402 C CA . GLY B 1 192 ? -24.469 -15.758 3.756 1 98.12 192 GLY B CA 1
ATOM 4403 C C . GLY B 1 192 ? -25.531 -14.758 3.355 1 98.12 192 GLY B C 1
ATOM 4404 O O . GLY B 1 192 ? -25.578 -14.32 2.205 1 98.12 192 GLY B O 1
ATOM 4405 N N . TRP B 1 193 ? -26.422 -14.539 4.273 1 98.25 193 TRP B N 1
ATOM 4406 C CA . TRP B 1 193 ? -27.438 -13.516 4.027 1 98.25 193 TRP B CA 1
ATOM 4407 C C . TRP B 1 193 ? -27.641 -12.656 5.266 1 98.25 193 TRP B C 1
ATOM 4409 O O . TRP B 1 193 ? -27.328 -13.07 6.383 1 98.25 193 TRP B O 1
ATOM 4419 N N . ILE B 1 194 ? -28.062 -11.43 5.023 1 98.06 194 ILE B N 1
ATOM 4420 C CA . ILE B 1 194 ? -28.344 -10.484 6.098 1 98.06 194 ILE B CA 1
ATOM 4421 C C . ILE B 1 194 ? -29.703 -9.82 5.848 1 98.06 194 ILE B C 1
ATOM 4423 O O . ILE B 1 194 ? -30.25 -9.906 4.746 1 98.06 194 ILE B O 1
ATOM 4427 N N . SER B 1 195 ? -30.234 -9.266 6.828 1 97.06 195 SER B N 1
ATOM 4428 C CA . SER B 1 195 ? -31.453 -8.461 6.773 1 97.06 195 SER B CA 1
ATOM 4429 C C . SER B 1 195 ? -31.391 -7.297 7.758 1 97.06 195 SER B C 1
ATOM 4431 O O . SER B 1 195 ? -30.375 -7.109 8.438 1 97.06 195 SER B O 1
ATOM 4433 N N . LEU B 1 196 ? -32.375 -6.512 7.715 1 95.44 196 LEU B N 1
ATOM 4434 C CA . LEU B 1 196 ? -32.469 -5.379 8.633 1 95.44 196 LEU B CA 1
ATOM 4435 C C . LEU B 1 196 ? -32.375 -5.84 10.078 1 95.44 196 LEU B C 1
ATOM 4437 O O . LEU B 1 196 ? -31.969 -5.082 10.961 1 95.44 196 LEU B O 1
ATOM 4441 N N . HIS B 1 197 ? -32.719 -7.086 10.297 1 94.88 197 HIS B N 1
ATOM 4442 C CA . HIS B 1 197 ? -32.844 -7.602 11.656 1 94.88 197 HIS B CA 1
ATOM 4443 C C . HIS B 1 197 ? -31.578 -8.32 12.094 1 94.88 197 HIS B C 1
ATOM 4445 O O . HIS B 1 197 ? -31.5 -8.836 13.211 1 94.88 197 HIS B O 1
ATOM 4451 N N . GLY B 1 198 ? -30.594 -8.336 11.258 1 95.81 198 GLY B N 1
ATOM 4452 C CA . GLY B 1 198 ? -29.328 -8.969 11.625 1 95.81 198 GLY B CA 1
ATOM 4453 C C . GLY B 1 198 ? -28.828 -9.938 10.57 1 95.81 198 GLY B C 1
ATOM 4454 O O . GLY B 1 198 ? -29.297 -9.93 9.43 1 95.81 198 GLY B O 1
ATOM 4455 N N . VAL B 1 199 ? -27.859 -10.766 11.055 1 97.5 199 VAL B N 1
ATOM 4456 C CA . VAL B 1 199 ? -27.297 -11.75 10.125 1 97.5 199 VAL B CA 1
ATOM 4457 C C . VAL B 1 199 ? -28.125 -13.031 10.172 1 97.5 199 VAL B C 1
ATOM 4459 O O . VAL B 1 199 ? -28.656 -13.391 11.219 1 97.5 199 VAL B O 1
ATOM 4462 N N . GLY B 1 200 ? -28.266 -13.656 9.031 1 97.38 200 GLY B N 1
ATOM 4463 C CA . GLY B 1 200 ? -28.891 -14.969 8.977 1 97.38 200 GLY B CA 1
ATOM 4464 C C . GLY B 1 200 ? -27.906 -16.109 9.156 1 97.38 200 GLY B C 1
ATOM 4465 O O . GLY B 1 200 ? -27.125 -16.109 10.109 1 97.38 200 GLY B O 1
ATOM 4466 N N . GLU B 1 201 ? -27.953 -17 8.164 1 97.31 201 GLU B N 1
ATOM 4467 C CA . GLU B 1 201 ? -27.047 -18.141 8.242 1 97.31 201 GLU B CA 1
ATOM 4468 C C . GLU B 1 201 ? -25.859 -17.969 7.305 1 97.31 201 GLU B C 1
ATOM 4470 O O . GLU B 1 201 ? -25.953 -17.297 6.281 1 97.31 201 GLU B O 1
ATOM 4475 N N . LEU B 1 202 ? -24.797 -18.531 7.762 1 97.94 202 LEU B N 1
ATOM 4476 C CA . LEU B 1 202 ? -23.562 -18.625 6.977 1 97.94 202 LEU B CA 1
ATOM 4477 C C . LEU B 1 202 ? -23.234 -20.094 6.688 1 97.94 202 LEU B C 1
ATOM 4479 O O . LEU B 1 202 ? -23.094 -20.891 7.617 1 97.94 202 LEU B O 1
ATOM 4483 N N . THR B 1 203 ? -23.172 -20.406 5.418 1 97.25 203 THR B N 1
ATOM 4484 C CA . THR B 1 203 ? -22.922 -21.797 5.07 1 97.25 203 THR B CA 1
ATOM 4485 C C . THR B 1 203 ? -21.719 -21.906 4.137 1 97.25 203 THR B C 1
ATOM 4487 O O . THR B 1 203 ? -21.453 -21 3.352 1 97.25 203 THR B O 1
ATOM 4490 N N . GLU B 1 204 ? -21.031 -23.016 4.277 1 96.56 204 GLU B N 1
ATOM 4491 C CA . GLU B 1 204 ? -19.844 -23.266 3.461 1 96.56 204 GLU B CA 1
ATOM 4492 C C . GLU B 1 204 ? -20.234 -23.703 2.047 1 96.56 204 GLU B C 1
ATOM 4494 O O . GLU B 1 204 ? -21.172 -24.469 1.86 1 96.56 204 GLU B O 1
ATOM 4499 N N . ILE B 1 205 ? -19.578 -23.109 1.069 1 94.94 205 ILE B N 1
ATOM 4500 C CA . ILE B 1 205 ? -19.641 -23.578 -0.311 1 94.94 205 ILE B CA 1
ATOM 4501 C C . ILE B 1 205 ? -18.453 -24.5 -0.59 1 94.94 205 ILE B C 1
ATOM 4503 O O . ILE B 1 205 ? -17.297 -24.078 -0.525 1 94.94 205 ILE B O 1
ATOM 4507 N N . ASN B 1 206 ? -18.812 -25.688 -0.821 1 87.25 206 ASN B N 1
ATOM 4508 C CA . ASN B 1 206 ? -17.75 -26.672 -1.035 1 87.25 206 ASN B CA 1
ATOM 4509 C C . ASN B 1 206 ? -17.312 -26.703 -2.496 1 87.25 206 ASN B C 1
ATOM 4511 O O . ASN B 1 206 ? -18.141 -26.672 -3.402 1 87.25 206 ASN B O 1
ATOM 4515 N N . GLU B 1 207 ? -16.094 -26.797 -2.682 1 83.19 207 GLU B N 1
ATOM 4516 C CA . GLU B 1 207 ? -15.523 -26.922 -4.016 1 83.19 207 GLU B CA 1
ATOM 4517 C C . GLU B 1 207 ? -16.016 -25.828 -4.945 1 83.19 207 GLU B C 1
ATOM 4519 O O . GLU B 1 207 ? -16.078 -24.656 -4.547 1 83.19 207 GLU B O 1
ATOM 4524 N N . ARG B 1 208 ? -16.344 -26.219 -6.219 1 88.19 208 ARG B N 1
ATOM 4525 C CA . ARG B 1 208 ? -16.828 -25.266 -7.207 1 88.19 208 ARG B CA 1
ATOM 4526 C C . ARG B 1 208 ? -18.297 -24.938 -6.988 1 88.19 208 ARG B C 1
ATOM 4528 O O . ARG B 1 208 ? -19.109 -25.828 -6.773 1 88.19 208 ARG B O 1
ATOM 4535 N N . PHE B 1 209 ? -18.594 -23.781 -6.887 1 91.88 209 PHE B N 1
ATOM 4536 C CA . PHE B 1 209 ? -19.969 -23.297 -6.703 1 91.88 209 PHE B CA 1
ATOM 4537 C C . PHE B 1 209 ? -20.812 -23.594 -7.934 1 91.88 209 PHE B C 1
ATOM 4539 O O . PHE B 1 209 ? -20.516 -23.109 -9.031 1 91.88 209 PHE B O 1
ATOM 4546 N N . THR B 1 210 ? -21.797 -24.438 -7.789 1 95.5 210 THR B N 1
ATOM 4547 C CA . THR B 1 210 ? -22.656 -24.844 -8.898 1 95.5 210 THR B CA 1
ATOM 4548 C C . THR B 1 210 ? -24.109 -24.438 -8.648 1 95.5 210 THR B C 1
ATOM 4550 O O . THR B 1 210 ? -24.469 -24.109 -7.523 1 95.5 210 THR B O 1
ATOM 4553 N N . ALA B 1 211 ? -24.812 -24.5 -9.703 1 96.94 211 ALA B N 1
ATOM 4554 C CA . ALA B 1 211 ? -26.234 -24.156 -9.617 1 96.94 211 ALA B CA 1
ATOM 4555 C C . ALA B 1 211 ? -26.953 -25.109 -8.672 1 96.94 211 ALA B C 1
ATOM 4557 O O . ALA B 1 211 ? -27.828 -24.703 -7.898 1 96.94 211 ALA B O 1
ATOM 4558 N N . ASP B 1 212 ? -26.609 -26.359 -8.781 1 96.06 212 ASP B N 1
ATOM 4559 C CA . ASP B 1 212 ? -27.25 -27.359 -7.926 1 96.06 212 ASP B CA 1
ATOM 4560 C C . ASP B 1 212 ? -26.953 -27.078 -6.449 1 96.06 212 ASP B C 1
ATOM 4562 O O . ASP B 1 212 ? -27.859 -27.172 -5.613 1 96.06 212 ASP B O 1
ATOM 4566 N N . GLN B 1 213 ? -25.734 -26.812 -6.184 1 96.88 213 GLN B N 1
ATOM 4567 C CA . GLN B 1 213 ? -25.375 -26.469 -4.809 1 96.88 213 GLN B CA 1
ATOM 4568 C C . GLN B 1 213 ? -26.109 -25.219 -4.336 1 96.88 213 GLN B C 1
ATOM 4570 O O . GLN B 1 213 ? -26.531 -25.141 -3.176 1 96.88 213 GLN B O 1
ATOM 4575 N N . TYR B 1 214 ? -26.25 -24.25 -5.246 1 97.81 214 TYR B N 1
ATOM 4576 C CA . TYR B 1 214 ? -26.969 -23.031 -4.902 1 97.81 214 TYR B CA 1
ATOM 4577 C C . TYR B 1 214 ? -28.422 -23.328 -4.559 1 97.81 214 TYR B C 1
ATOM 4579 O O . TYR B 1 214 ? -28.953 -22.797 -3.574 1 97.81 214 TYR B O 1
ATOM 4587 N N . ILE B 1 215 ? -29.094 -24.172 -5.281 1 98 215 ILE B N 1
ATOM 4588 C CA . ILE B 1 215 ? -30.469 -24.562 -5.023 1 98 215 ILE B CA 1
ATOM 4589 C C . ILE B 1 215 ? -30.578 -25.25 -3.66 1 98 215 ILE B C 1
ATOM 4591 O O . ILE B 1 215 ? -31.531 -25 -2.908 1 98 215 ILE B O 1
ATOM 4595 N N . GLU B 1 216 ? -29.578 -26.062 -3.447 1 97.62 216 GLU B N 1
ATOM 4596 C CA . GLU B 1 216 ? -29.562 -26.719 -2.143 1 97.62 216 GLU B CA 1
ATOM 4597 C C . GLU B 1 216 ? -29.484 -25.703 -1.013 1 97.62 216 GLU B C 1
ATOM 4599 O O . GLU B 1 216 ? -30.172 -25.828 0.002 1 97.62 216 GLU B O 1
ATOM 4604 N N . ILE B 1 217 ? -28.656 -24.719 -1.161 1 97.69 217 ILE B N 1
ATOM 4605 C CA . ILE B 1 217 ? -28.5 -23.656 -0.166 1 97.69 217 ILE B CA 1
ATOM 4606 C C . ILE B 1 217 ? -29.828 -22.906 -0.005 1 97.69 217 ILE B C 1
ATOM 4608 O O . ILE B 1 217 ? -30.25 -22.625 1.116 1 97.69 217 ILE B O 1
ATOM 4612 N N . LEU B 1 218 ? -30.484 -22.578 -1.111 1 97.88 218 LEU B N 1
ATOM 4613 C CA . LEU B 1 218 ? -31.766 -21.859 -1.072 1 97.88 218 LEU B CA 1
ATOM 4614 C C . LEU B 1 218 ? -32.812 -22.672 -0.347 1 97.88 218 LEU B C 1
ATOM 4616 O O . LEU B 1 218 ? -33.562 -22.141 0.493 1 97.88 218 LEU B O 1
ATOM 4620 N N . GLU B 1 219 ? -32.812 -23.969 -0.609 1 97.5 219 GLU B N 1
ATOM 4621 C CA . GLU B 1 219 ? -33.875 -24.844 -0.114 1 97.5 219 GLU B CA 1
ATOM 4622 C C . GLU B 1 219 ? -33.625 -25.234 1.343 1 97.5 219 GLU B C 1
ATOM 4624 O O . GLU B 1 219 ? -34.562 -25.281 2.145 1 97.5 219 GLU B O 1
ATOM 4629 N N . GLU B 1 220 ? -32.406 -25.469 1.605 1 97.69 220 GLU B N 1
ATOM 4630 C CA . GLU B 1 220 ? -32.125 -26.109 2.891 1 97.69 220 GLU B CA 1
ATOM 4631 C C . GLU B 1 220 ? -31.625 -25.078 3.91 1 97.69 220 GLU B C 1
ATOM 4633 O O . GLU B 1 220 ? -31.609 -25.359 5.113 1 97.69 220 GLU B O 1
ATOM 4638 N N . VAL B 1 221 ? -31.156 -24 3.449 1 97.5 221 VAL B N 1
ATOM 4639 C CA . VAL B 1 221 ? -30.562 -23.047 4.383 1 97.5 221 VAL B CA 1
ATOM 4640 C C . VAL B 1 221 ? -31.344 -21.734 4.344 1 97.5 221 VAL B C 1
ATOM 4642 O O . VAL B 1 221 ? -31.938 -21.328 5.348 1 97.5 221 VAL B O 1
ATOM 4645 N N . MET B 1 222 ? -31.391 -21.109 3.18 1 97.38 222 MET B N 1
ATOM 4646 C CA . MET B 1 222 ? -31.984 -19.781 3.061 1 97.38 222 MET B CA 1
ATOM 4647 C C . MET B 1 222 ? -33.438 -19.797 3.484 1 97.38 222 MET B C 1
ATOM 4649 O O . MET B 1 222 ? -33.844 -19.094 4.418 1 97.38 222 MET B O 1
ATOM 4653 N N . LEU B 1 223 ? -34.281 -20.594 2.854 1 96.5 223 LEU B N 1
ATOM 4654 C CA . LEU B 1 223 ? -35.719 -20.578 3.074 1 96.5 223 LEU B CA 1
ATOM 4655 C C . LEU B 1 223 ? -36.062 -20.938 4.52 1 96.5 223 LEU B C 1
ATOM 4657 O O . LEU B 1 223 ? -36.719 -20.172 5.215 1 96.5 223 LEU B O 1
ATOM 4661 N N . PRO B 1 224 ? -35.531 -22.078 5.008 1 96.56 224 PRO B N 1
ATOM 4662 C CA . PRO B 1 224 ? -35.875 -22.422 6.387 1 96.56 224 PRO B CA 1
ATOM 4663 C C . PRO B 1 224 ? -35.375 -21.391 7.398 1 96.56 224 PRO B C 1
ATOM 4665 O O . PRO B 1 224 ? -36.062 -21.109 8.375 1 96.56 224 PRO B O 1
ATOM 4668 N N . SER B 1 225 ? -34.25 -20.875 7.188 1 96.25 225 SER B N 1
ATOM 4669 C CA . SER B 1 225 ? -33.688 -19.922 8.148 1 96.25 225 SER B CA 1
ATOM 4670 C C . SER B 1 225 ? -34.406 -18.578 8.086 1 96.25 225 SER B C 1
ATOM 4672 O O . SER B 1 225 ? -34.719 -17.984 9.125 1 96.25 225 SER B O 1
ATOM 4674 N N . VAL B 1 226 ? -34.75 -18.109 6.926 1 96.31 226 VAL B N 1
ATOM 4675 C CA . VAL B 1 226 ? -35.5 -16.875 6.801 1 96.31 226 VAL B CA 1
ATOM 4676 C C . VAL B 1 226 ? -36.875 -17.016 7.434 1 96.31 226 VAL B C 1
ATOM 4678 O O . VAL B 1 226 ? -37.344 -16.125 8.148 1 96.31 226 VAL B O 1
ATOM 4681 N N . ARG B 1 227 ? -37.562 -18.156 7.23 1 94.88 227 ARG B N 1
ATOM 4682 C CA . ARG B 1 227 ? -38.875 -18.406 7.77 1 94.88 227 ARG B CA 1
ATOM 4683 C C . ARG B 1 227 ? -38.844 -18.484 9.289 1 94.88 227 ARG B C 1
ATOM 4685 O O . ARG B 1 227 ? -39.781 -18.031 9.961 1 94.88 227 ARG B O 1
ATOM 4692 N N . SER B 1 228 ? -37.75 -18.969 9.742 1 90.94 228 SER B N 1
ATOM 4693 C CA . SER B 1 228 ? -37.656 -19.156 11.188 1 90.94 228 SER B CA 1
ATOM 4694 C C . SER B 1 228 ? -37.25 -17.859 11.883 1 90.94 228 SER B C 1
ATOM 4696 O O . SER B 1 228 ? -37.781 -17.531 12.953 1 90.94 228 SER B O 1
ATOM 4698 N N . TYR B 1 229 ? -36.438 -17.047 11.266 1 83.81 229 TYR B N 1
ATOM 4699 C CA . TYR B 1 229 ? -35.844 -15.922 11.961 1 83.81 229 TYR B CA 1
ATOM 4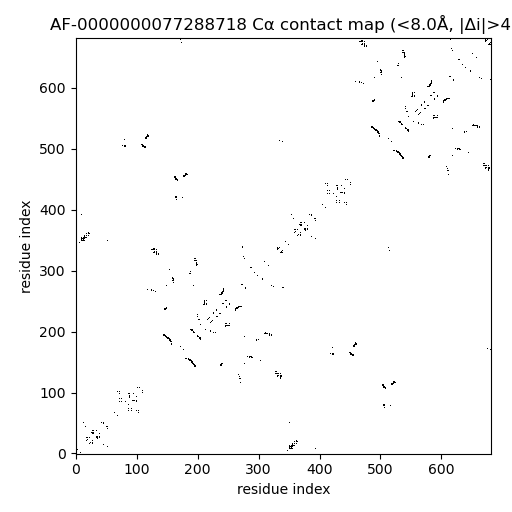700 C C . TYR B 1 229 ? -36.562 -14.617 11.625 1 83.81 229 TYR B C 1
ATOM 4702 O O . TYR B 1 229 ? -36.531 -13.672 12.422 1 83.81 229 TYR B O 1
ATOM 4710 N N . LEU B 1 230 ? -37.219 -14.555 10.484 1 81.25 230 LEU B N 1
ATOM 4711 C CA . LEU B 1 230 ? -37.562 -13.211 10.016 1 81.25 230 LEU B CA 1
ATOM 4712 C C . LEU B 1 230 ? -39 -13.148 9.57 1 81.25 230 LEU B C 1
ATOM 4714 O O . LEU B 1 230 ? -39.812 -12.414 10.156 1 81.25 230 LEU B O 1
ATOM 4718 N N . LEU B 1 231 ? -39.312 -13.992 8.539 1 84.81 231 LEU B N 1
ATOM 4719 C CA . LEU B 1 231 ? -40.625 -13.883 7.863 1 84.81 231 LEU B CA 1
ATOM 4720 C C . LEU B 1 231 ? -41.344 -15.234 7.852 1 84.81 231 LEU B C 1
ATOM 4722 O O . LEU B 1 231 ? -41.156 -16.016 6.918 1 84.81 231 LEU B O 1
ATOM 4726 N N . PRO B 1 232 ? -42.156 -15.391 8.898 1 84.19 232 PRO B N 1
ATOM 4727 C CA . PRO B 1 232 ? -42.875 -16.656 8.898 1 84.19 232 PRO B CA 1
ATOM 4728 C C . PRO B 1 232 ? -43.812 -16.812 7.707 1 84.19 232 PRO B C 1
ATOM 4730 O O . PRO B 1 232 ? -44.281 -15.812 7.164 1 84.19 232 PRO B O 1
ATOM 4733 N N . TYR B 1 233 ? -43.969 -18.047 7.258 1 81.94 233 TYR B N 1
ATOM 4734 C CA . TYR B 1 233 ? -44.938 -18.297 6.191 1 81.94 233 TYR B CA 1
ATOM 4735 C C . TYR B 1 233 ? -46.312 -17.797 6.582 1 81.94 233 TYR B C 1
ATOM 4737 O O . TYR B 1 233 ? -46.719 -17.938 7.738 1 81.94 233 TYR B O 1
ATOM 4745 N N . PRO B 1 234 ? -46.875 -17.141 5.574 1 79.88 234 PRO B N 1
ATOM 4746 C CA . PRO B 1 234 ? -46.688 -17.016 4.125 1 79.88 234 PRO B CA 1
ATOM 4747 C C . PRO B 1 234 ? -46.156 -15.648 3.709 1 79.88 234 PRO B C 1
ATOM 4749 O O . PRO B 1 234 ? -46.469 -15.172 2.615 1 79.88 234 PRO B O 1
ATOM 4752 N N . GLU B 1 235 ? -45.531 -15.062 4.621 1 86.88 235 GLU B N 1
ATOM 4753 C CA . GLU B 1 235 ? -45.062 -13.727 4.301 1 86.88 235 GLU B CA 1
ATOM 4754 C C . GLU B 1 235 ? -44.125 -13.766 3.096 1 86.88 235 GLU B C 1
ATOM 4756 O O . GLU B 1 235 ? -43.344 -14.711 2.922 1 86.88 235 GLU B O 1
ATOM 4761 N N . ARG B 1 236 ? -44.188 -12.727 2.389 1 90.94 236 ARG B N 1
ATOM 4762 C CA . ARG B 1 236 ? -43.375 -12.648 1.17 1 90.94 236 ARG B CA 1
ATOM 4763 C C . ARG B 1 236 ? -41.969 -12.242 1.479 1 90.94 236 ARG B C 1
ATOM 4765 O O . ARG B 1 236 ? -41.719 -11.352 2.297 1 90.94 236 ARG B O 1
ATOM 4772 N N . ILE B 1 237 ? -41.094 -12.914 0.885 1 93.81 237 ILE B N 1
ATOM 4773 C CA . ILE B 1 237 ? -39.688 -12.633 1.03 1 93.81 237 ILE B CA 1
ATOM 4774 C C . ILE B 1 237 ? -39.156 -11.891 -0.201 1 93.81 237 ILE B C 1
ATOM 4776 O O . ILE B 1 237 ? -39.438 -12.297 -1.335 1 93.81 237 ILE B O 1
ATOM 4780 N N . VAL B 1 238 ? -38.562 -10.773 0.008 1 95.31 238 VAL B N 1
ATOM 4781 C CA . VAL B 1 238 ? -37.812 -10.117 -1.07 1 95.31 238 VAL B CA 1
ATOM 4782 C C . VAL B 1 238 ? -36.344 -10.508 -1.015 1 95.31 238 VAL B C 1
ATOM 4784 O O . VAL B 1 238 ? -35.656 -10.273 -0.01 1 95.31 238 VAL B O 1
ATOM 4787 N N . PHE B 1 239 ? -35.844 -11.148 -2.051 1 97.19 239 PHE B N 1
ATOM 4788 C CA . PHE B 1 239 ? -34.531 -11.789 -2.025 1 97.19 239 PHE B CA 1
ATOM 4789 C C . PHE B 1 239 ? -33.594 -11.125 -3.02 1 97.19 239 PHE B C 1
ATOM 4791 O O . PHE B 1 239 ? -33.969 -10.844 -4.156 1 97.19 239 PHE B O 1
ATOM 4798 N N . VAL B 1 240 ? -32.344 -10.859 -2.559 1 97.31 240 VAL B N 1
ATOM 4799 C CA . VAL B 1 240 ? -31.328 -10.219 -3.381 1 97.31 240 VAL B CA 1
ATOM 4800 C C . VAL B 1 240 ? -30.172 -11.18 -3.633 1 97.31 240 VAL B C 1
ATOM 4802 O O . VAL B 1 240 ? -29.625 -11.766 -2.693 1 97.31 240 VAL B O 1
ATOM 4805 N N . GLN B 1 241 ? -29.875 -11.344 -4.836 1 96.75 241 GLN B N 1
ATOM 4806 C CA . GLN B 1 241 ? -28.688 -12.07 -5.301 1 96.75 241 GLN B CA 1
ATOM 4807 C C . GLN B 1 241 ? -28.047 -11.359 -6.484 1 96.75 241 GLN B C 1
ATOM 4809 O O . GLN B 1 241 ? -28.703 -10.594 -7.191 1 96.75 241 GLN B O 1
ATOM 4814 N N . ASP B 1 242 ? -26.75 -11.57 -6.668 1 93.31 242 ASP B N 1
ATOM 4815 C CA . ASP B 1 242 ? -26.109 -10.961 -7.832 1 93.31 242 ASP B CA 1
ATOM 4816 C C . ASP B 1 242 ? -26.406 -11.758 -9.102 1 93.31 242 ASP B C 1
ATOM 4818 O O . ASP B 1 242 ? -27.172 -12.719 -9.07 1 93.31 242 ASP B O 1
ATOM 4822 N N . ARG B 1 243 ? -25.891 -11.273 -10.242 1 91.12 243 ARG B N 1
ATOM 4823 C CA . ARG B 1 243 ? -26.219 -11.844 -11.547 1 91.12 243 ARG B CA 1
ATOM 4824 C C . ARG B 1 243 ? -25.125 -12.781 -12.031 1 91.12 243 ARG B C 1
ATOM 4826 O O . ARG B 1 243 ? -24.828 -12.836 -13.227 1 91.12 243 ARG B O 1
ATOM 4833 N N . CYS B 1 244 ? -24.484 -13.461 -11.086 1 91.06 244 CYS B N 1
ATOM 4834 C CA . CYS B 1 244 ? -23.469 -14.422 -11.516 1 91.06 244 CYS B CA 1
ATOM 4835 C C . CYS B 1 244 ? -24.109 -15.57 -12.289 1 91.06 244 CYS B C 1
ATOM 4837 O O . CYS B 1 244 ? -25.266 -15.93 -12.039 1 91.06 244 CYS B O 1
ATOM 4839 N N . PRO B 1 245 ? -23.484 -16.203 -13.148 1 91.31 245 PRO B N 1
ATOM 4840 C CA . PRO B 1 245 ? -24.047 -17.25 -14.008 1 91.31 245 PRO B CA 1
ATOM 4841 C C . PRO B 1 245 ? -24.703 -18.375 -13.211 1 91.31 245 PRO B C 1
ATOM 4843 O O . PRO B 1 245 ? -25.719 -18.938 -13.641 1 91.31 245 PRO B O 1
ATOM 4846 N N . VAL B 1 246 ? -24.172 -18.625 -12.078 1 94.88 246 VAL B N 1
ATOM 4847 C CA . VAL B 1 246 ? -24.734 -19.672 -11.234 1 94.88 246 VAL B CA 1
ATOM 4848 C C . VAL B 1 246 ? -26.141 -19.266 -10.781 1 94.88 246 VAL B C 1
ATOM 4850 O O . VAL B 1 246 ? -27.062 -20.078 -10.812 1 94.88 246 VAL B O 1
ATOM 4853 N N . HIS B 1 247 ? -26.359 -18.031 -10.453 1 95.69 247 HIS B N 1
ATOM 4854 C CA . HIS B 1 247 ? -27.625 -17.531 -9.922 1 95.69 247 HIS B CA 1
ATOM 4855 C C . HIS B 1 247 ? -28.672 -17.406 -11.023 1 95.69 247 HIS B C 1
ATOM 4857 O O . HIS B 1 247 ? -29.875 -17.375 -10.742 1 95.69 247 HIS B O 1
ATOM 4863 N N . THR B 1 248 ? -28.172 -17.312 -12.266 1 94.19 248 THR B N 1
ATOM 4864 C CA . THR B 1 248 ? -29.109 -17.047 -13.359 1 94.19 248 THR B CA 1
ATOM 4865 C C . THR B 1 248 ? -29.312 -18.312 -14.195 1 94.19 248 THR B C 1
ATOM 4867 O O . THR B 1 248 ? -29.969 -18.266 -15.242 1 94.19 248 THR B O 1
ATOM 4870 N N . ALA B 1 249 ? -28.734 -19.375 -13.719 1 96.88 249 ALA B N 1
ATOM 4871 C CA . ALA B 1 249 ? -28.906 -20.641 -14.422 1 96.88 249 ALA B CA 1
ATOM 4872 C C . ALA B 1 249 ? -30.375 -21.016 -14.539 1 96.88 249 ALA B C 1
ATOM 4874 O O . ALA B 1 249 ? -31.188 -20.641 -13.695 1 96.88 249 ALA B O 1
ATOM 4875 N N . ARG B 1 250 ? -30.688 -21.766 -15.523 1 96.94 250 ARG B N 1
ATOM 4876 C CA . ARG B 1 250 ? -32.062 -22.141 -15.805 1 96.94 250 ARG B CA 1
ATOM 4877 C C . ARG B 1 250 ? -32.688 -22.875 -14.617 1 96.94 250 ARG B C 1
ATOM 4879 O O . ARG B 1 250 ? -33.812 -22.578 -14.234 1 96.94 250 ARG B O 1
ATOM 4886 N N . VAL B 1 251 ? -31.938 -23.781 -14.109 1 97.38 251 VAL B N 1
ATOM 4887 C CA . VAL B 1 251 ? -32.438 -24.609 -13.023 1 97.38 251 VAL B CA 1
ATOM 4888 C C . VAL B 1 251 ? -32.75 -23.734 -11.812 1 97.38 251 VAL B C 1
ATOM 4890 O O . VAL B 1 251 ? -33.688 -23.984 -11.062 1 97.38 251 VAL B O 1
ATOM 4893 N N . VAL B 1 252 ? -31.969 -22.719 -11.586 1 97.81 252 VAL B N 1
ATOM 4894 C CA . VAL B 1 252 ? -32.188 -21.812 -10.461 1 97.81 252 VAL B CA 1
ATOM 4895 C C . VAL B 1 252 ? -33.406 -20.953 -10.711 1 97.81 252 VAL B C 1
ATOM 4897 O O . VAL B 1 252 ? -34.25 -20.766 -9.805 1 97.81 252 VAL B O 1
ATOM 4900 N N . ARG B 1 253 ? -33.531 -20.484 -11.906 1 96.56 253 ARG B N 1
ATOM 4901 C CA . ARG B 1 253 ? -34.719 -19.703 -12.273 1 96.56 253 ARG B CA 1
ATOM 4902 C C . ARG B 1 253 ? -36 -20.531 -12.07 1 96.56 253 ARG B C 1
ATOM 4904 O O . ARG B 1 253 ? -37 -20.016 -11.586 1 96.56 253 ARG B O 1
ATOM 4911 N N . GLN B 1 254 ? -35.938 -21.719 -12.477 1 97.44 254 GLN B N 1
ATOM 4912 C CA . GLN B 1 254 ? -37.062 -22.609 -12.305 1 97.44 254 GLN B CA 1
ATOM 4913 C C . GLN B 1 254 ? -37.406 -22.797 -10.828 1 97.44 254 GLN B C 1
ATOM 4915 O O . GLN B 1 254 ? -38.594 -22.812 -10.453 1 97.44 254 GLN B O 1
ATOM 4920 N N . TRP B 1 255 ? -36.375 -22.938 -10.055 1 97.69 255 TRP B N 1
ATOM 4921 C CA . TRP B 1 255 ? -36.594 -23.078 -8.625 1 97.69 255 TRP B CA 1
ATOM 4922 C C . TRP B 1 255 ? -37.344 -21.859 -8.07 1 97.69 255 TRP B C 1
ATOM 4924 O O . TRP B 1 255 ? -38.312 -22.016 -7.309 1 97.69 255 TRP B O 1
ATOM 4934 N N . PHE B 1 256 ? -36.969 -20.672 -8.453 1 96.94 256 PHE B N 1
ATOM 4935 C CA . PHE B 1 256 ? -37.625 -19.453 -7.988 1 96.94 256 PHE B CA 1
ATOM 4936 C C . PHE B 1 256 ? -39.062 -19.406 -8.477 1 96.94 256 PHE B C 1
ATOM 4938 O O . PHE B 1 256 ? -39.938 -18.922 -7.766 1 96.94 256 PHE B O 1
ATOM 4945 N N . ASN B 1 257 ? -39.312 -19.797 -9.648 1 96.31 257 ASN B N 1
ATOM 4946 C CA . ASN B 1 257 ? -40.688 -19.828 -10.203 1 96.31 257 ASN B CA 1
ATOM 4947 C C . ASN B 1 257 ? -41.594 -20.75 -9.391 1 96.31 257 ASN B C 1
ATOM 4949 O O . ASN B 1 257 ? -42.812 -20.516 -9.328 1 96.31 257 ASN B O 1
ATOM 4953 N N . GLU B 1 258 ? -41 -21.75 -8.867 1 96.56 258 GLU B N 1
ATOM 4954 C CA . GLU B 1 258 ? -41.781 -22.703 -8.062 1 96.56 258 GLU B CA 1
ATOM 4955 C C . GLU B 1 258 ? -42 -22.172 -6.648 1 96.56 258 GLU B C 1
ATOM 4957 O O . GLU B 1 258 ? -42.781 -22.75 -5.887 1 96.56 258 GLU B O 1
ATOM 4962 N N . HIS B 1 259 ? -41.281 -21.203 -6.289 1 95.81 259 HIS B N 1
ATOM 4963 C CA . HIS B 1 259 ? -41.406 -20.594 -4.969 1 95.81 259 HIS B CA 1
ATOM 4964 C C . HIS B 1 259 ? -41.875 -19.156 -5.07 1 95.81 259 HIS B C 1
ATOM 4966 O O . HIS B 1 259 ? -41.125 -18.219 -4.812 1 95.81 259 HIS B O 1
ATOM 4972 N N . GLN B 1 260 ? -43.156 -18.938 -5.227 1 92.19 260 GLN B N 1
ATOM 4973 C CA . GLN B 1 260 ? -43.75 -17.641 -5.52 1 92.19 260 GLN B CA 1
ATOM 4974 C C . GLN B 1 260 ? -43.781 -16.766 -4.277 1 92.19 260 GLN B C 1
ATOM 4976 O O . GLN B 1 260 ? -44.031 -15.555 -4.375 1 92.19 260 GLN B O 1
ATOM 4981 N N . GLU B 1 261 ? -43.531 -17.359 -3.201 1 92.44 261 GLU B N 1
ATOM 4982 C CA . GLU B 1 261 ? -43.469 -16.594 -1.963 1 92.44 261 GLU B CA 1
ATOM 4983 C C . GLU B 1 261 ? -42.188 -15.75 -1.901 1 92.44 261 GLU B C 1
ATOM 4985 O O . GLU B 1 261 ? -42.094 -14.859 -1.063 1 92.44 261 GLU B O 1
ATOM 4990 N N . ILE B 1 262 ? -41.25 -16.062 -2.795 1 95.12 262 ILE B N 1
ATOM 4991 C CA . ILE B 1 262 ? -40.031 -15.312 -2.857 1 95.12 262 ILE B CA 1
ATOM 4992 C C . ILE B 1 262 ? -40.031 -14.375 -4.062 1 95.12 262 ILE B C 1
ATOM 4994 O O . ILE B 1 262 ? -40.219 -14.82 -5.199 1 95.12 262 ILE B O 1
ATOM 4998 N N . GLN B 1 263 ? -39.969 -13.18 -3.789 1 94.81 263 GLN B N 1
ATOM 4999 C CA . GLN B 1 263 ? -39.812 -12.188 -4.852 1 94.81 263 GLN B CA 1
ATOM 5000 C C . GLN B 1 263 ? -38.344 -11.867 -5.094 1 94.81 263 GLN B C 1
ATOM 5002 O O . GLN B 1 263 ? -37.688 -11.227 -4.262 1 94.81 263 GLN B O 1
ATOM 5007 N N . LEU B 1 264 ? -37.875 -12.289 -6.191 1 95.5 264 LEU B N 1
ATOM 5008 C CA . LEU B 1 264 ? -36.5 -12.008 -6.555 1 95.5 264 LEU B CA 1
ATOM 5009 C C . LEU B 1 264 ? -36.344 -10.586 -7.078 1 95.5 264 LEU B C 1
ATOM 5011 O O . LEU B 1 264 ? -37 -10.211 -8.062 1 95.5 264 LEU B O 1
ATOM 5015 N N . LEU B 1 265 ? -35.562 -9.828 -6.41 1 94.19 265 LEU B N 1
ATOM 5016 C CA . LEU B 1 265 ? -35.312 -8.469 -6.871 1 94.19 265 LEU B CA 1
ATOM 5017 C C . LEU B 1 265 ? -34.406 -8.477 -8.102 1 94.19 265 LEU B C 1
ATOM 5019 O O . LEU B 1 265 ? -33.438 -9.227 -8.164 1 94.19 265 LEU B O 1
ATOM 5023 N N . ASP B 1 266 ? -34.719 -7.719 -9.086 1 93.81 266 ASP B N 1
ATOM 5024 C CA . ASP B 1 266 ? -33.938 -7.629 -10.305 1 93.81 266 ASP B CA 1
ATOM 5025 C C . ASP B 1 266 ? -32.688 -6.793 -10.086 1 93.81 266 ASP B C 1
ATOM 5027 O O . ASP B 1 266 ? -32.562 -5.684 -10.609 1 93.81 266 ASP B O 1
ATOM 5031 N N . TRP B 1 267 ? -31.781 -7.371 -9.359 1 95.62 267 TRP B N 1
ATOM 5032 C CA . TRP B 1 267 ? -30.547 -6.699 -8.984 1 95.62 267 TRP B CA 1
ATOM 5033 C C . TRP B 1 267 ? -29.719 -6.352 -10.219 1 95.62 267 TRP B C 1
ATOM 5035 O O . TRP B 1 267 ? -29.609 -7.16 -11.148 1 95.62 267 TRP B O 1
ATOM 5045 N N . PRO B 1 268 ? -29.25 -5.156 -10.227 1 95.56 268 PRO B N 1
ATOM 5046 C CA . PRO B 1 268 ? -28.516 -4.742 -11.43 1 95.56 268 PRO B CA 1
ATOM 5047 C C . PRO B 1 268 ? -27.156 -5.406 -11.539 1 95.56 268 PRO B C 1
ATOM 5049 O O . PRO B 1 268 ? -26.594 -5.867 -10.539 1 95.56 268 PRO B O 1
ATOM 5052 N N . PRO B 1 269 ? -26.734 -5.492 -12.828 1 91.94 269 PRO B N 1
ATOM 5053 C CA . PRO B 1 269 ? -25.344 -5.945 -12.992 1 91.94 269 PRO B CA 1
ATOM 5054 C C . PRO B 1 269 ? -24.344 -5.02 -12.312 1 91.94 269 PRO B C 1
ATOM 5056 O O . PRO B 1 269 ? -24.531 -3.803 -12.289 1 91.94 269 PRO B O 1
ATOM 5059 N N . LYS B 1 270 ? -23.297 -5.602 -11.789 1 92.12 270 LYS B N 1
ATOM 5060 C CA . LYS B 1 270 ? -22.266 -4.82 -11.117 1 92.12 270 LYS B CA 1
ATOM 5061 C C . LYS B 1 270 ? -22.859 -3.939 -10.023 1 92.12 270 LYS B C 1
ATOM 5063 O O . LYS B 1 270 ? -22.578 -2.74 -9.969 1 92.12 270 LYS B O 1
ATOM 5068 N N . GLY B 1 271 ? -23.688 -4.52 -9.203 1 94.69 271 GLY B N 1
ATOM 5069 C CA . GLY B 1 271 ? -24.406 -3.789 -8.164 1 94.69 271 GLY B CA 1
ATOM 5070 C C . GLY B 1 271 ? -23.828 -4.012 -6.781 1 94.69 271 GLY B C 1
ATOM 5071 O O . GLY B 1 271 ? -24.531 -3.832 -5.777 1 94.69 271 GLY B O 1
ATOM 5072 N N . CYS B 1 272 ? -22.5 -4.324 -6.727 1 92.81 272 CYS B N 1
ATOM 5073 C CA . CYS B 1 272 ? -21.891 -4.66 -5.449 1 92.81 272 CYS B CA 1
ATOM 5074 C C . CYS B 1 272 ? -21.891 -3.463 -4.508 1 92.81 272 CYS B C 1
ATOM 5076 O O . CYS B 1 272 ? -22.016 -3.623 -3.293 1 92.81 272 CYS B O 1
ATOM 5078 N N . ASP B 1 273 ? -21.797 -2.26 -5.043 1 94.38 273 ASP B N 1
ATOM 5079 C CA . ASP B 1 273 ? -21.719 -1.072 -4.199 1 94.38 273 ASP B CA 1
ATOM 5080 C C . ASP B 1 273 ? -23.062 -0.757 -3.562 1 94.38 273 ASP B C 1
ATOM 5082 O O . ASP B 1 273 ? -23.141 0.014 -2.604 1 94.38 273 ASP B O 1
ATOM 5086 N N . MET B 1 274 ? -24.109 -1.34 -4.07 1 96 274 MET B N 1
ATOM 5087 C CA . MET B 1 274 ? -25.438 -1.104 -3.521 1 96 274 MET B CA 1
ATOM 5088 C C . MET B 1 274 ? -25.797 -2.158 -2.477 1 96 274 MET B C 1
ATOM 5090 O O . MET B 1 274 ? -26.75 -1.993 -1.722 1 96 274 MET B O 1
ATOM 5094 N N . ASN B 1 275 ? -24.984 -3.266 -2.438 1 96.19 275 ASN B N 1
ATOM 5095 C CA . ASN B 1 275 ? -25.297 -4.398 -1.57 1 96.19 275 ASN B CA 1
ATOM 5096 C C . ASN B 1 275 ? -24.703 -4.215 -0.178 1 96.19 275 ASN B C 1
ATOM 5098 O O . ASN B 1 275 ? -23.484 -4.301 -0.005 1 96.19 275 ASN B O 1
ATOM 5102 N N . PRO B 1 276 ? -25.516 -4.07 0.815 1 96.81 276 PRO B N 1
ATOM 5103 C CA . PRO B 1 276 ? -25.031 -3.785 2.164 1 96.81 276 PRO B CA 1
ATOM 5104 C C . PRO B 1 276 ? -24.219 -4.938 2.754 1 96.81 276 PRO B C 1
ATOM 5106 O O . PRO B 1 276 ? -23.484 -4.75 3.725 1 96.81 276 PRO B O 1
ATOM 5109 N N . ILE B 1 277 ? -24.422 -6.148 2.221 1 97.56 277 ILE B N 1
ATOM 5110 C CA . ILE B 1 277 ? -23.719 -7.293 2.803 1 97.56 277 ILE B CA 1
ATOM 5111 C C . ILE B 1 277 ? -22.219 -7.129 2.623 1 97.56 277 ILE B C 1
ATOM 5113 O O . ILE B 1 277 ? -21.422 -7.754 3.34 1 97.56 277 ILE B O 1
ATOM 5117 N N . GLU B 1 278 ? -21.797 -6.324 1.639 1 95.88 278 GLU B N 1
ATOM 5118 C CA . GLU B 1 278 ? -20.375 -6.047 1.435 1 95.88 278 GLU B CA 1
ATOM 5119 C C . GLU B 1 278 ? -19.75 -5.398 2.67 1 95.88 278 GLU B C 1
ATOM 5121 O O . GLU B 1 278 ? -18.609 -5.672 3.008 1 95.88 278 GLU B O 1
ATOM 5126 N N . ASP B 1 279 ? -20.531 -4.574 3.348 1 95.56 279 ASP B N 1
ATOM 5127 C CA . ASP B 1 279 ? -20.078 -3.957 4.586 1 95.56 279 ASP B CA 1
ATOM 5128 C C . ASP B 1 279 ? -19.875 -5.004 5.68 1 95.56 279 ASP B C 1
ATOM 5130 O O . ASP B 1 279 ? -18.969 -4.883 6.504 1 95.56 279 ASP B O 1
ATOM 5134 N N . VAL B 1 280 ? -20.734 -5.914 5.664 1 96.25 280 VAL B N 1
ATOM 5135 C CA . VAL B 1 280 ? -20.703 -6.934 6.707 1 96.25 280 VAL B CA 1
ATOM 5136 C C . VAL B 1 280 ? -19.453 -7.805 6.531 1 96.25 280 VAL B C 1
ATOM 5138 O O . VAL B 1 280 ? -18.797 -8.148 7.512 1 96.25 280 VAL B O 1
ATOM 5141 N N . TRP B 1 281 ? -19.156 -8.133 5.234 1 95.94 281 TRP B N 1
ATOM 5142 C CA . TRP B 1 281 ? -17.906 -8.859 4.977 1 95.94 281 TRP B CA 1
ATOM 5143 C C . TRP B 1 281 ? -16.703 -8.086 5.508 1 95.94 281 TRP B C 1
ATOM 5145 O O . TRP B 1 281 ? -15.805 -8.672 6.113 1 95.94 281 TRP B O 1
ATOM 5155 N N . ALA B 1 282 ? -16.734 -6.816 5.289 1 93.81 282 ALA B N 1
ATOM 5156 C CA . ALA B 1 282 ? -15.641 -5.961 5.754 1 93.81 282 ALA B CA 1
ATOM 5157 C C . ALA B 1 282 ? -15.547 -5.973 7.277 1 93.81 282 ALA B C 1
ATOM 5159 O O . ALA B 1 282 ? -14.453 -6.016 7.84 1 93.81 282 ALA B O 1
ATOM 5160 N N . LEU B 1 283 ? -16.703 -5.906 7.914 1 93.44 283 LEU B N 1
ATOM 5161 C CA . LEU B 1 283 ? -16.75 -5.941 9.375 1 93.44 283 LEU B CA 1
ATOM 5162 C C . LEU B 1 283 ? -16.141 -7.238 9.906 1 93.44 283 LEU B C 1
ATOM 5164 O O . LEU B 1 283 ? -15.422 -7.227 10.906 1 93.44 283 LEU B O 1
ATOM 5168 N N . MET B 1 284 ? -16.406 -8.305 9.219 1 93.19 284 MET B N 1
ATOM 5169 C CA . MET B 1 284 ? -15.891 -9.602 9.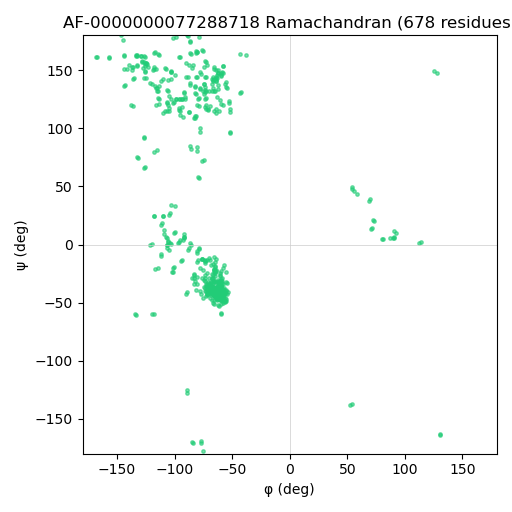633 1 93.19 284 MET B CA 1
ATOM 5170 C C . MET B 1 284 ? -14.359 -9.609 9.602 1 93.19 284 MET B C 1
ATOM 5172 O O . MET B 1 284 ? -13.719 -10.008 10.57 1 93.19 284 MET B O 1
ATOM 5176 N N . VAL B 1 285 ? -13.836 -9.078 8.5 1 89.62 285 VAL B N 1
ATOM 5177 C CA . VAL B 1 285 ? -12.391 -9.125 8.305 1 89.62 285 VAL B CA 1
ATOM 5178 C C . VAL B 1 285 ? -11.703 -8.156 9.258 1 89.62 285 VAL B C 1
ATOM 5180 O O . VAL B 1 285 ? -10.625 -8.453 9.781 1 89.62 285 VAL B O 1
ATOM 5183 N N . ASN B 1 286 ? -12.328 -7.055 9.469 1 85.69 286 ASN B N 1
ATOM 5184 C CA . ASN B 1 286 ? -11.758 -6.066 10.375 1 85.69 286 ASN B CA 1
ATOM 5185 C C . ASN B 1 286 ? -11.734 -6.57 11.82 1 85.69 286 ASN B C 1
ATOM 5187 O O . ASN B 1 286 ? -10.883 -6.156 12.609 1 85.69 286 ASN B O 1
ATOM 5191 N N . GLY B 1 287 ? -12.617 -7.375 12.117 1 77.94 287 GLY B N 1
ATOM 5192 C CA . GLY B 1 287 ? -12.688 -7.926 13.461 1 77.94 287 GLY B CA 1
ATOM 5193 C C . GLY B 1 287 ? -11.812 -9.148 13.656 1 77.94 287 GLY B C 1
ATOM 5194 O O . GLY B 1 287 ? -11.695 -9.664 14.766 1 77.94 287 GLY B O 1
ATOM 5195 N N . TRP B 1 288 ? -11.141 -9.492 12.508 1 78.5 288 TRP B N 1
ATOM 5196 C CA . TRP B 1 288 ? -10.32 -10.703 12.492 1 78.5 288 TRP B CA 1
ATOM 5197 C C . TRP B 1 288 ? -9.086 -10.539 13.375 1 78.5 288 TRP B C 1
ATOM 5199 O O . TRP B 1 288 ? -8.383 -9.531 13.273 1 78.5 288 TRP B O 1
ATOM 5209 N N . GLU B 1 289 ? -8.961 -11.336 14.344 1 69.94 289 GLU B N 1
ATOM 5210 C CA . GLU B 1 289 ? -7.684 -11.414 15.055 1 69.94 289 GLU B CA 1
ATOM 5211 C C . GLU B 1 289 ? -6.645 -12.18 14.234 1 69.94 289 GLU B C 1
ATOM 5213 O O . GLU B 1 289 ? -6.965 -13.195 13.617 1 69.94 289 GLU B O 1
ATOM 5218 N N . PRO B 1 290 ? -5.574 -11.555 14.188 1 63.38 290 PRO B N 1
ATOM 5219 C CA . PRO B 1 290 ? -4.539 -12.258 13.43 1 63.38 290 PRO B CA 1
ATOM 5220 C C . PRO B 1 290 ? -4.344 -13.703 13.898 1 63.38 290 PRO B C 1
ATOM 5222 O O . PRO B 1 290 ? -4.215 -13.953 15.094 1 63.38 290 PRO B O 1
ATOM 5225 N N . SER B 1 291 ? -4.945 -14.641 13.266 1 64.88 291 SER B N 1
ATOM 5226 C CA . SER B 1 291 ? -4.746 -16.047 13.555 1 64.88 291 SER B CA 1
ATOM 5227 C C . SER B 1 291 ? -4.141 -16.781 12.359 1 64.88 291 SER B C 1
ATOM 5229 O O . SER B 1 291 ? -4.328 -16.375 11.219 1 64.88 291 SER B O 1
ATOM 5231 N N . GLU B 1 292 ? -3.223 -17.562 12.719 1 67.75 292 GLU B N 1
ATOM 5232 C CA . GLU B 1 292 ? -2.611 -18.359 11.664 1 67.75 292 GLU B CA 1
ATOM 5233 C C . GLU B 1 292 ? -3.395 -19.656 11.422 1 67.75 292 GLU B C 1
ATOM 5235 O O . GLU B 1 292 ? -3.211 -20.641 12.133 1 67.75 292 GLU B O 1
ATOM 5240 N N . GLU B 1 293 ? -4.402 -19.469 10.602 1 79.81 293 GLU B N 1
ATOM 5241 C CA . GLU B 1 293 ? -5.117 -20.688 10.234 1 79.81 293 GLU B CA 1
ATOM 5242 C C . GLU B 1 293 ? -4.395 -21.422 9.102 1 79.81 293 GLU B C 1
ATOM 5244 O O . GLU B 1 293 ? -4.051 -20.812 8.086 1 79.81 293 GLU B O 1
ATOM 5249 N N . ARG B 1 294 ? -4.23 -22.734 9.391 1 81.25 294 ARG B N 1
ATOM 5250 C CA . ARG B 1 294 ? -3.461 -23.5 8.414 1 81.25 294 ARG B CA 1
ATOM 5251 C C . ARG B 1 294 ? -4.348 -24.516 7.691 1 81.25 294 ARG B C 1
ATOM 5253 O O . ARG B 1 294 ? -3.896 -25.188 6.766 1 81.25 294 ARG B O 1
ATOM 5260 N N . THR B 1 295 ? -5.559 -24.641 8.234 1 90.25 295 THR B N 1
ATOM 5261 C CA . THR B 1 295 ? -6.473 -25.578 7.586 1 90.25 295 THR B CA 1
ATOM 5262 C C . THR B 1 295 ? -7.762 -24.875 7.176 1 90.25 295 THR B C 1
ATOM 5264 O O . THR B 1 295 ? -8.156 -23.875 7.785 1 90.25 295 THR B O 1
ATOM 5267 N N . ARG B 1 296 ? -8.281 -25.453 6.203 1 91.88 296 ARG B N 1
ATOM 5268 C CA . ARG B 1 296 ? -9.555 -24.922 5.711 1 91.88 296 ARG B CA 1
ATOM 5269 C C . ARG B 1 296 ? -10.617 -24.953 6.805 1 91.88 296 ARG B C 1
ATOM 5271 O O . ARG B 1 296 ? -11.398 -24 6.945 1 91.88 296 ARG B O 1
ATOM 5278 N N . GLN B 1 297 ? -10.688 -26 7.59 1 93 297 GLN B N 1
ATOM 5279 C CA . GLN B 1 297 ? -11.68 -26.156 8.648 1 93 297 GLN B CA 1
ATOM 5280 C C . GLN B 1 297 ? -11.492 -25.109 9.742 1 93 297 GLN B C 1
ATOM 5282 O O . GLN B 1 297 ? -12.477 -24.562 10.258 1 93 297 GLN B O 1
ATOM 5287 N N . ALA B 1 298 ? -10.258 -24.922 10.047 1 92.38 298 ALA B N 1
ATOM 5288 C CA . ALA B 1 298 ? -9.969 -23.906 11.055 1 92.38 298 ALA B CA 1
ATOM 5289 C C . ALA B 1 298 ? -10.406 -22.516 10.578 1 92.38 298 ALA B C 1
ATOM 5291 O O . ALA B 1 298 ? -10.945 -21.734 11.352 1 92.38 298 ALA B O 1
ATOM 5292 N N . LEU B 1 299 ? -10.156 -22.25 9.32 1 92.81 299 LEU B N 1
ATOM 5293 C CA . LEU B 1 299 ? -10.555 -20.969 8.742 1 92.81 299 LEU B CA 1
ATOM 5294 C C . LEU B 1 299 ? -12.07 -20.828 8.734 1 92.81 299 LEU B C 1
ATOM 5296 O O . LEU B 1 299 ? -12.602 -19.766 9.07 1 92.81 299 LEU B O 1
ATOM 5300 N N . LEU B 1 300 ? -12.719 -21.875 8.375 1 93.81 300 LEU B N 1
ATOM 5301 C CA . LEU B 1 300 ? -14.172 -21.859 8.359 1 93.81 300 LEU B CA 1
ATOM 5302 C C . LEU B 1 300 ? -14.734 -21.609 9.75 1 93.81 300 LEU B C 1
ATOM 5304 O O . LEU B 1 300 ? -15.672 -20.828 9.914 1 93.81 300 LEU B O 1
ATOM 5308 N N . HIS B 1 301 ? -14.18 -22.266 10.703 1 93.88 301 HIS B N 1
ATOM 5309 C CA . HIS B 1 301 ? -14.602 -22.062 12.078 1 93.88 301 HIS B CA 1
ATOM 5310 C C . HIS B 1 301 ? -14.414 -20.609 12.508 1 93.88 301 HIS B C 1
ATOM 5312 O O . HIS B 1 301 ? -15.281 -20.031 13.172 1 93.88 301 HIS B O 1
ATOM 5318 N N . HIS B 1 302 ? -13.312 -20.125 12.062 1 92.19 302 HIS B N 1
ATOM 5319 C CA . HIS B 1 302 ? -13.039 -18.734 12.367 1 92.19 302 HIS B CA 1
ATOM 5320 C C . HIS B 1 302 ? -14.094 -17.812 11.75 1 92.19 302 HIS B C 1
ATOM 5322 O O . HIS B 1 302 ? -14.562 -16.875 12.391 1 92.19 302 HIS B O 1
ATOM 5328 N N . THR B 1 303 ? -14.391 -18.016 10.539 1 94.19 303 THR B N 1
ATOM 5329 C CA . THR B 1 303 ? -15.406 -17.219 9.852 1 94.19 303 THR B CA 1
ATOM 5330 C C . THR B 1 303 ? -16.75 -17.359 10.555 1 94.19 303 THR B C 1
ATOM 5332 O O . THR B 1 303 ? -17.469 -16.359 10.734 1 94.19 303 THR B O 1
ATOM 5335 N N . GLN B 1 304 ? -17.094 -18.547 10.984 1 95.06 304 GLN B N 1
ATOM 5336 C CA . GLN B 1 304 ? -18.359 -18.797 11.68 1 95.06 304 GLN B CA 1
ATOM 5337 C C . GLN B 1 304 ? -18.406 -18.078 13.023 1 95.06 304 GLN B C 1
ATOM 5339 O O . GLN B 1 304 ? -19.438 -17.547 13.414 1 95.06 304 GLN B O 1
ATOM 5344 N N . GLN B 1 305 ? -17.312 -18.062 13.641 1 94.19 305 GLN B N 1
ATOM 5345 C CA . GLN B 1 305 ? -17.234 -17.359 14.922 1 94.19 305 GLN B CA 1
ATOM 5346 C C . GLN B 1 305 ? -17.453 -15.867 14.734 1 94.19 305 GLN B C 1
ATOM 5348 O O . GLN B 1 305 ? -18.188 -15.242 15.516 1 94.19 305 GLN B O 1
ATOM 5353 N N . GLU B 1 306 ? -16.828 -15.359 13.742 1 93.62 306 GLU B N 1
ATOM 5354 C CA . GLU B 1 306 ? -17 -13.938 13.469 1 93.62 306 GLU B CA 1
ATOM 5355 C C . GLU B 1 306 ? -18.453 -13.625 13.102 1 93.62 306 GLU B C 1
ATOM 5357 O O . GLU B 1 306 ? -18.984 -12.578 13.492 1 93.62 306 GLU B O 1
ATOM 5362 N N . TRP B 1 307 ? -19.031 -14.477 12.344 1 96.62 307 TRP B N 1
ATOM 5363 C CA . TRP B 1 307 ? -20.438 -14.312 11.953 1 96.62 307 TRP B CA 1
ATOM 5364 C C . TRP B 1 307 ? -21.344 -14.328 13.18 1 96.62 307 TRP B C 1
ATOM 5366 O O . TRP B 1 307 ? -22.266 -13.508 13.289 1 96.62 307 TRP B O 1
ATOM 5376 N N . GLU B 1 308 ? -21.031 -15.195 14.133 1 96.38 308 GLU B N 1
ATOM 5377 C CA . GLU B 1 308 ? -21.812 -15.297 15.359 1 96.38 308 GLU B CA 1
ATOM 5378 C C . GLU B 1 308 ? -21.641 -14.055 16.234 1 96.38 308 GLU B C 1
ATOM 5380 O O . GLU B 1 308 ? -22.578 -13.609 16.891 1 96.38 308 GLU B O 1
ATOM 5385 N N . LEU B 1 309 ? -20.516 -13.562 16.172 1 94.81 309 LEU B N 1
ATOM 5386 C CA . LEU B 1 309 ? -20.281 -12.32 16.906 1 94.81 309 LEU B CA 1
ATOM 5387 C C . LEU B 1 309 ? -21.141 -11.195 16.344 1 94.81 309 LEU B C 1
ATOM 5389 O O . LEU B 1 309 ? -21.688 -10.383 17.094 1 94.81 309 LEU B O 1
ATOM 5393 N N . LEU B 1 310 ? -21.25 -11.148 15.062 1 96 310 LEU B N 1
ATOM 5394 C CA . LEU B 1 310 ? -22.078 -10.125 14.422 1 96 310 LEU B CA 1
ATOM 5395 C C . LEU B 1 310 ? -23.547 -10.344 14.727 1 96 310 LEU B C 1
ATOM 5397 O O . LEU B 1 310 ? -24.328 -9.383 14.773 1 96 310 LEU B O 1
ATOM 5401 N N . ARG B 1 311 ? -23.922 -11.617 14.945 1 96.19 311 ARG B N 1
ATOM 5402 C CA . ARG B 1 311 ? -25.297 -11.93 15.312 1 96.19 311 ARG B CA 1
ATOM 5403 C C . ARG B 1 311 ? -25.688 -11.258 16.625 1 96.19 311 ARG B C 1
ATOM 5405 O O . ARG B 1 311 ? -26.844 -10.883 16.812 1 96.19 311 ARG B O 1
ATOM 5412 N N . ARG B 1 312 ? -24.734 -10.984 17.391 1 95.69 312 ARG B N 1
ATOM 5413 C CA . ARG B 1 312 ? -24.969 -10.375 18.703 1 95.69 312 ARG B CA 1
ATOM 5414 C C . ARG B 1 312 ? -25 -8.852 18.594 1 95.69 312 ARG B C 1
ATOM 5416 O O . ARG B 1 312 ? -25.281 -8.164 19.578 1 95.69 312 ARG B O 1
ATOM 5423 N N . LYS B 1 313 ? -24.734 -8.375 17.422 1 95.62 313 LYS B N 1
ATOM 5424 C CA . LYS B 1 313 ? -24.75 -6.934 17.219 1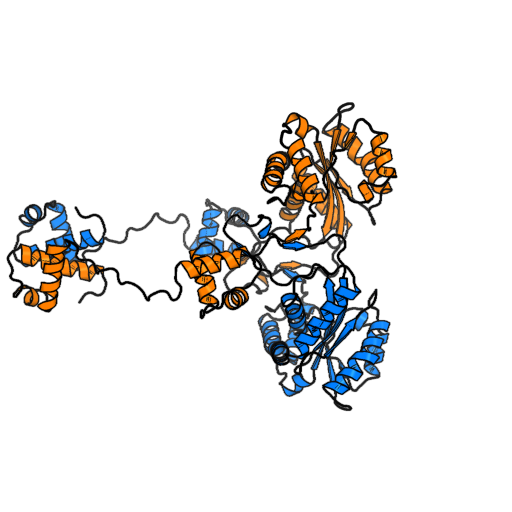 95.62 313 LYS B CA 1
ATOM 5425 C C . LYS B 1 313 ? -25.672 -6.551 16.062 1 95.62 313 LYS B C 1
ATOM 5427 O O . LYS B 1 313 ? -25.234 -5.926 15.094 1 95.62 313 LYS B O 1
ATOM 5432 N N . PRO B 1 314 ? -26.953 -6.77 16.234 1 95.44 314 PRO B N 1
ATOM 5433 C CA . PRO B 1 314 ? -27.891 -6.531 15.133 1 95.44 314 PRO B CA 1
ATOM 5434 C C . PRO B 1 314 ? -27.984 -5.062 14.734 1 95.44 314 PRO B C 1
ATOM 5436 O O . PRO B 1 314 ? -28.281 -4.746 13.586 1 95.44 314 PRO B O 1
ATOM 5439 N N . GLN B 1 315 ? -27.609 -4.215 15.602 1 96 315 GLN B N 1
ATOM 5440 C CA . GLN B 1 315 ? -27.688 -2.789 15.305 1 96 315 GLN B CA 1
ATOM 5441 C C . GLN B 1 315 ? -26.672 -2.404 14.219 1 96 315 GLN B C 1
ATOM 5443 O O . GLN B 1 315 ? -26.938 -1.52 13.406 1 96 315 GLN B O 1
ATOM 5448 N N . LEU B 1 316 ? -25.531 -3.051 14.258 1 95.5 316 LEU B N 1
ATOM 5449 C CA . LEU B 1 316 ? -24.516 -2.797 13.25 1 95.5 316 LEU B CA 1
ATOM 5450 C C . LEU B 1 316 ? -24.984 -3.219 11.867 1 95.5 316 LEU B C 1
ATOM 5452 O O . LEU B 1 316 ? -24.734 -2.527 10.883 1 95.5 316 LEU B O 1
ATOM 5456 N N . ILE B 1 317 ? -25.672 -4.273 11.867 1 96.75 317 ILE B N 1
ATOM 5457 C CA . ILE B 1 317 ? -26.188 -4.793 10.602 1 96.75 317 ILE B CA 1
ATOM 5458 C C . ILE B 1 317 ? -27.312 -3.896 10.102 1 96.75 317 ILE B C 1
ATOM 5460 O O . ILE B 1 317 ? -27.375 -3.576 8.914 1 96.75 317 ILE B O 1
ATOM 5464 N N . ALA B 1 318 ? -28.156 -3.471 10.992 1 96.31 318 ALA B N 1
ATOM 5465 C CA . ALA B 1 318 ? -29.25 -2.578 10.633 1 96.31 318 ALA B CA 1
ATOM 5466 C C . ALA B 1 318 ? -28.734 -1.294 9.992 1 96.31 318 ALA B C 1
ATOM 5468 O O . ALA B 1 318 ? -29.281 -0.817 9 1 96.31 318 ALA B O 1
ATOM 5469 N N . LYS B 1 319 ? -27.672 -0.832 10.523 1 95.81 319 LYS B N 1
ATOM 5470 C CA . LYS B 1 319 ? -27.078 0.385 9.984 1 95.81 319 LYS B CA 1
ATOM 5471 C C . LYS B 1 319 ? -26.594 0.171 8.547 1 95.81 319 LYS B C 1
ATOM 5473 O O . LYS B 1 319 ? -26.766 1.047 7.695 1 95.81 319 LYS B O 1
ATOM 5478 N N . SER B 1 320 ? -25.984 -0.963 8.305 1 95.75 320 SER B N 1
ATOM 5479 C CA . SER B 1 320 ? -25.531 -1.296 6.961 1 95.75 320 SER B CA 1
ATOM 5480 C C . SER B 1 320 ? -26.703 -1.382 5.984 1 95.75 320 SER B C 1
ATOM 5482 O O . SER B 1 320 ? -26.641 -0.839 4.883 1 95.75 320 SER B O 1
ATOM 5484 N N . VAL B 1 321 ? -27.766 -2.02 6.426 1 96.25 321 VAL B N 1
ATOM 5485 C CA . VAL B 1 321 ? -28.938 -2.193 5.562 1 96.25 321 VAL B CA 1
ATOM 5486 C C . VAL B 1 321 ? -29.609 -0.845 5.324 1 96.25 321 VAL B C 1
ATOM 5488 O O . VAL B 1 321 ? -30.031 -0.545 4.207 1 96.25 321 VAL B O 1
ATOM 5491 N N . GLU B 1 322 ? -29.625 -0.03 6.336 1 94.75 322 GLU B N 1
ATOM 5492 C CA . GLU B 1 322 ? -30.234 1.295 6.227 1 94.75 322 GLU B CA 1
ATOM 5493 C C . GLU B 1 322 ? -29.453 2.182 5.266 1 94.75 322 GLU B C 1
ATOM 5495 O O . GLU B 1 322 ? -30 3.115 4.68 1 94.75 322 GLU B O 1
ATOM 5500 N N . SER B 1 323 ? -28.219 1.875 5.148 1 94.62 323 SER B N 1
ATOM 5501 C CA . SER B 1 323 ? -27.391 2.68 4.266 1 94.62 323 SER B CA 1
ATOM 5502 C C . SER B 1 323 ? -27.75 2.455 2.803 1 94.62 323 SER B C 1
ATOM 5504 O O . SER B 1 323 ? -27.281 3.184 1.923 1 94.62 323 SER B O 1
ATOM 5506 N N . MET B 1 324 ? -28.531 1.461 2.502 1 94.44 324 MET B N 1
ATOM 5507 C CA . MET B 1 324 ? -28.891 1.167 1.12 1 94.44 324 MET B CA 1
ATOM 5508 C C . MET B 1 324 ? -29.531 2.383 0.457 1 94.44 324 MET B C 1
ATOM 5510 O O . MET B 1 324 ? -29.25 2.68 -0.706 1 94.44 324 MET B O 1
ATOM 5514 N N . LYS B 1 325 ? -30.422 3.045 1.216 1 93.56 325 LYS B N 1
ATOM 5515 C CA . LYS B 1 325 ? -31.062 4.23 0.663 1 93.56 325 LYS B CA 1
ATOM 5516 C C . LYS B 1 325 ? -30.031 5.254 0.203 1 93.56 325 LYS B C 1
ATOM 5518 O O . LYS B 1 325 ? -30.125 5.785 -0.907 1 93.56 325 LYS B O 1
ATOM 5523 N N . ARG B 1 326 ? -29.109 5.48 1.036 1 94.31 326 ARG B N 1
ATOM 5524 C CA . ARG B 1 326 ? -28.062 6.43 0.696 1 94.31 326 ARG B CA 1
ATOM 5525 C C . ARG B 1 326 ? -27.234 5.934 -0.49 1 94.31 326 ARG B C 1
ATOM 5527 O O . ARG B 1 326 ? -26.828 6.727 -1.341 1 94.31 326 ARG B O 1
ATOM 5534 N N . ARG B 1 327 ? -26.984 4.691 -0.545 1 95.75 327 ARG B N 1
ATOM 5535 C CA . ARG B 1 327 ? -26.25 4.102 -1.662 1 95.75 327 ARG B CA 1
ATOM 5536 C C . ARG B 1 327 ? -26.984 4.34 -2.98 1 95.75 327 ARG B C 1
ATOM 5538 O O . ARG B 1 327 ? -26.375 4.766 -3.963 1 95.75 327 ARG B O 1
ATOM 5545 N N . LEU B 1 328 ? -28.266 4.055 -2.898 1 96.69 328 LEU B N 1
ATOM 5546 C CA . LEU B 1 328 ? -29.078 4.23 -4.102 1 96.69 328 LEU B CA 1
ATOM 5547 C C . LEU B 1 328 ? -29.125 5.695 -4.516 1 96.69 328 LEU B C 1
ATOM 5549 O O . LEU B 1 328 ? -29.062 6.012 -5.707 1 96.69 328 LEU B O 1
ATOM 5553 N N . GLN B 1 329 ? -29.172 6.578 -3.545 1 96.25 329 GLN B N 1
ATOM 5554 C CA . GLN B 1 329 ? -29.156 8.008 -3.834 1 96.25 329 GLN B CA 1
ATOM 5555 C C . GLN B 1 329 ? -27.859 8.414 -4.512 1 96.25 329 GLN B C 1
ATOM 5557 O O . GLN B 1 329 ? -27.859 9.219 -5.445 1 96.25 329 GLN B O 1
ATOM 5562 N N . GLU B 1 330 ? -26.828 7.844 -4.035 1 95.75 330 GLU B N 1
ATOM 5563 C CA . GLU B 1 330 ? -25.531 8.148 -4.633 1 95.75 330 GLU B CA 1
ATOM 5564 C C . GLU B 1 330 ? -25.453 7.641 -6.07 1 95.75 330 GLU B C 1
ATOM 5566 O O . GLU B 1 330 ? -24.891 8.312 -6.941 1 95.75 330 GLU B O 1
ATOM 5571 N N . VAL B 1 331 ? -25.969 6.5 -6.312 1 96.94 331 VAL B N 1
ATOM 5572 C CA . VAL B 1 331 ? -25.984 5.945 -7.66 1 96.94 331 VAL B CA 1
ATOM 5573 C C . VAL B 1 331 ? -26.781 6.852 -8.586 1 96.94 331 VAL B C 1
ATOM 5575 O O . VAL B 1 331 ? -26.391 7.074 -9.734 1 96.94 331 VAL B O 1
ATOM 5578 N N . ILE B 1 332 ? -27.906 7.363 -8.062 1 96.75 332 ILE B N 1
ATOM 5579 C CA . ILE B 1 332 ? -28.719 8.281 -8.844 1 96.75 332 ILE B CA 1
ATOM 5580 C C . ILE B 1 332 ? -27.938 9.555 -9.125 1 96.75 332 ILE B C 1
ATOM 5582 O O . ILE B 1 332 ? -27.891 10.031 -10.266 1 96.75 332 ILE B O 1
ATOM 5586 N N . LEU B 1 333 ? -27.266 10.039 -8.094 1 94.38 333 LEU B N 1
ATOM 5587 C CA . LEU B 1 333 ? -26.484 11.258 -8.227 1 94.38 333 LEU B CA 1
ATOM 5588 C C . LEU B 1 333 ? -25.359 11.07 -9.242 1 94.38 333 LEU B C 1
ATOM 5590 O O . LEU B 1 333 ? -25.031 11.992 -9.992 1 94.38 333 LEU B O 1
ATOM 5594 N N . MET B 1 334 ? -24.875 9.906 -9.297 1 94.75 334 MET B N 1
ATOM 5595 C CA . MET B 1 334 ? -23.766 9.602 -10.203 1 94.75 334 MET B CA 1
ATOM 5596 C C . MET B 1 334 ? -24.281 9.102 -11.547 1 94.75 334 MET B C 1
ATOM 5598 O O . MET B 1 334 ? -23.531 8.555 -12.344 1 94.75 334 MET B O 1
ATOM 5602 N N . GLU B 1 335 ? -25.531 9.195 -11.758 1 95.5 335 GLU B N 1
ATOM 5603 C CA . GLU B 1 335 ? -26.172 8.828 -13.016 1 95.5 335 GLU B CA 1
ATOM 5604 C C . GLU B 1 335 ? -25.859 7.387 -13.406 1 95.5 335 GLU B C 1
ATOM 5606 O O . GLU B 1 335 ? -25.469 7.113 -14.539 1 95.5 335 GLU B O 1
ATOM 5611 N N . GLY B 1 336 ? -26 6.559 -12.406 1 96.12 336 GLY B N 1
ATOM 5612 C CA . GLY B 1 336 ? -25.812 5.133 -12.633 1 96.12 336 GLY B CA 1
ATOM 5613 C C . GLY B 1 336 ? -24.359 4.691 -12.492 1 96.12 336 GLY B C 1
ATOM 5614 O O . GLY B 1 336 ? -24.031 3.535 -12.758 1 96.12 336 GLY B O 1
ATOM 5615 N N . GLY B 1 337 ? -23.531 5.605 -12.086 1 94.5 337 GLY B N 1
ATOM 5616 C CA . GLY B 1 337 ? -22.125 5.285 -11.867 1 94.5 337 GLY B CA 1
ATOM 5617 C C . GLY B 1 337 ? -21.859 4.684 -10.5 1 94.5 337 GLY B C 1
ATOM 5618 O O . GLY B 1 337 ? -22.781 4.281 -9.797 1 94.5 337 GLY B O 1
ATOM 5619 N N . TRP B 1 338 ? -20.547 4.57 -10.211 1 93.5 338 TRP B N 1
ATOM 5620 C CA . TRP B 1 338 ? -20.141 3.959 -8.953 1 93.5 338 TRP B CA 1
ATOM 5621 C C . TRP B 1 338 ? -20.375 4.906 -7.781 1 93.5 338 TRP B C 1
ATOM 5623 O O . TRP B 1 338 ? -20.156 6.113 -7.895 1 93.5 338 TRP B O 1
ATOM 5633 N N . SER B 1 339 ? -20.875 4.32 -6.73 1 91.88 339 SER B N 1
ATOM 5634 C CA . SER B 1 339 ? -21.031 5.074 -5.488 1 91.88 339 SER B CA 1
ATOM 5635 C C . SER B 1 339 ? -19.75 5.039 -4.664 1 91.88 339 SER B C 1
ATOM 5637 O O . SER B 1 339 ? -18.781 4.355 -5.027 1 91.88 339 SER B O 1
ATOM 5639 N N . SER B 1 340 ? -19.766 5.789 -3.58 1 88.94 340 SER B N 1
ATOM 5640 C CA . SER B 1 340 ? -18.594 5.859 -2.701 1 88.94 340 SER B CA 1
ATOM 5641 C C . SER B 1 340 ? -18.516 4.625 -1.806 1 88.94 340 SER B C 1
ATOM 5643 O O . SER B 1 340 ? -17.547 4.473 -1.046 1 88.94 340 SER B O 1
ATOM 5645 N N . TYR B 1 341 ? -19.531 3.84 -1.97 1 88.81 341 TYR B N 1
ATOM 5646 C CA . TYR B 1 341 ? -19.547 2.645 -1.133 1 88.81 341 TYR B CA 1
ATOM 5647 C C . TYR B 1 341 ? -18.766 1.513 -1.789 1 88.81 341 TYR B C 1
ATOM 5649 O O . TYR B 1 341 ? -18.734 1.407 -3.018 1 88.81 341 TYR B O 1
#

Foldseek 3Di:
DDDDQVVQLVLLVVLVVCVVVPDDLVVSCVVSVHDSVVSVVSVVCCVPPVDNGDDDDDPDDQPDDPVLLVVLLVLCVVPVPDALQVSCVVSPDPDDSVSSQVSCVVVVHHDDDDDDDDDADPVLLQLLLVLLVVCLPPDPVNQLQEKFKDKDKDKLQFAADDDFDDDPPCCPPPVNDDDGCPPLMDMWMWMWIAGLQFTWDIGTDPDDDALVVVLCCVVPGVVVGCCVPGNPPPAAHEYEDADDCSCVPPVNVVSVVVVVSYHYRPQGHPNPLLRLVVVVVNVLRHVDDNDRDNDPVVVVVSSVVSRVVRRVVSVVRNVSSVCSSVSSVQSNVVSSDHGPD/DDDDQVVQLVLLVVLVVCVVVPDDLVVSCVVSVHDSVVSVVSVVCCVPPVDNGDDDDDPDDQPDDPVLLVVLLVLCVVPVPDALQVSCVVSVDPDDSVSSQVSCVVVVHHDDDDDDDDDADPVLLQLLLVLLVVCLPPDPVNQLQEKFKDKDKDKLQFAADDDFDDDPPCCPPPVNDDDGCPPLMDMWMWMWIAGLQFTWDIGTDPDDDALVVVLCCVVPGVVVRCCVPGNPPPAAHEYEDADPCSCVPPVNVVSVVVVVSYHYRPQGHPNPLLRLVVVVVNQLRHVDDNDRDNDPVVVVVSSRVSRVVRRVVSVVRNVSSVCSSVLSVQSNVVSSDHGPD

InterPro domains:
  IPR002492 Transposase, Tc1-like [PF01498] (69-136)
  IPR009057 Homedomain-like superfamily [SSF46689] (6-108)
  IPR036388 Winged helix-like DNA-binding domain superfamily [G3DSA:1.10.10.10] (1-55)
  IPR036397 Ribonuclease H superfamily [G3DSA:3.30.420.10] (108-341)
  IPR038717 Tc1-like transposase, DDE domain [PF13358] (145-290)
  IPR047655 Transposase IS630-like [NF033545] (12-291)
  IPR052338 Transposase_5 [PTHR23022] (9-315)

Nearest PDB structures (foldseek):
  5cr4-assembly1_A  TM=8.139E-01  e=3.223E-15  synthetic construct
  3hot-assembly1_B  TM=8.036E-01  e=9.218E-16  Drosophila mauritiana
  4u7b-assembly2_G-2  TM=7.885E-01  e=4.007E-15  Drosophila mauritiana
  3hos-assembly1_B  TM=7.831E-01  e=9.066E-15  Drosophila mauritiana
  3hot-assembly1_A  TM=7.857E-01  e=7.700E-15  Drosophila mauritiana

Organism: Petrolisthes cinctipes (NCBI:txid88211)

Sequence (682 aa):
MLRGEKNRIALRGRIIGLHDAGKTPSEIPHELGLKKDTVYLWLRRWNEEGKLEDHKRTGRRRVTDANQDRMLRNAAEASPFSTSVALTQESGLPISARTVRRRLHEQGIHHRTPAVKEKLTERHRKIRLQFASDHVAYDMDILGRVVFSDEKTFSSTTHGRMHCWRENNTRYDRRHIYENAKSGHVTCNVWGWISLHGVGELTEINERFTADQYIEILEEVMLPSVRSYLLPYPERIVFVQDRCPVHTARVVRQWFNEHQEIQLLDWPPKGCDMNPIEDVWALMVNGWEPSEERTRQALLHHTQQEWELLRRKPQLIAKSVESMKRRLQEVILMEGGWSSYMLRGEKNRIALRGRIIGLHDAGKTPSEIPHELGLKKDTVYLWLRRWNEEGKLEDHKRTGRRRVTDANQDRMLRNAAEASPFSTSVALTQESGLPISARTVRRRLHEQGIHHRTPAVKEKLTERHRKIRLQFASDHVAYDMDILGRVVFSDEKTFSSTTHGRMHCWRENNTRYDRRHIYENAKSGHVTCNVWGWISLHGVGELTEINERFTADQYIEILEEVMLPSVRSYLLPYPERIVFVQDRCPVHTARVVRQWFNEHQEIQLLDWPPKGCDMNPIEDVWALMVNGWEPSEERTRQALLHHTQQEWELLRRKPQLIAKSVESMKRRLQEVILMEGGWSSY

Radius of gyration: 35.66 Å; Cα contacts (8 Å, |Δi|>4): 1046; chains: 2; bounding box: 80×101×64 Å

Solvent-accessible surface area (backbone atoms only — not comparable to full-atom values): 37154 Å² total; per-residue (Å²): 130,72,77,53,70,66,44,45,24,24,52,53,14,21,52,50,14,24,40,73,61,66,48,47,71,78,53,48,20,71,74,71,73,46,54,56,67,57,51,52,49,51,52,48,39,34,72,74,69,69,49,78,72,82,78,83,77,80,69,83,81,71,92,67,52,72,65,55,49,51,49,52,47,51,50,34,66,75,39,19,66,55,47,49,59,55,50,32,64,70,67,69,53,98,61,52,38,67,54,50,47,51,53,32,45,75,70,51,30,40,83,36,72,51,42,77,41,68,56,73,50,72,66,46,18,50,48,35,25,50,50,24,65,71,49,44,76,62,45,74,73,54,47,60,38,34,37,40,42,53,72,49,76,47,45,44,64,63,67,38,91,61,44,22,44,39,47,85,94,39,54,57,36,76,82,38,40,46,62,32,54,68,78,71,50,28,59,43,38,33,38,38,36,34,29,42,81,15,58,64,63,75,43,78,47,68,81,76,84,40,43,67,58,49,48,48,41,45,62,70,43,48,49,54,48,41,34,70,73,74,44,48,84,81,49,64,36,35,39,40,51,67,76,49,69,48,63,65,29,66,72,40,49,50,51,46,69,73,35,74,52,47,41,72,52,85,56,39,68,90,42,63,54,52,41,40,62,58,56,51,55,50,50,43,36,55,69,52,66,96,53,90,39,72,40,46,67,55,43,45,51,51,53,50,50,45,52,53,55,44,49,74,37,29,64,65,38,26,52,37,47,58,41,32,46,57,35,23,48,39,17,46,74,46,64,18,42,64,41,95,87,129,73,78,52,71,64,44,46,25,24,51,52,14,21,52,52,14,24,42,72,60,66,47,47,71,80,53,47,20,72,74,70,75,46,55,56,66,57,52,52,49,51,52,46,39,35,73,73,68,70,48,79,70,81,77,85,77,81,70,85,81,71,92,68,53,72,67,56,48,50,50,50,48,51,50,34,66,76,40,19,66,55,47,51,59,55,50,33,63,73,68,68,54,98,61,50,40,65,54,50,48,50,52,32,44,74,71,52,31,40,83,37,72,49,40,78,43,68,56,72,51,71,65,44,18,51,46,34,26,50,50,23,66,74,50,43,77,60,45,68,73,58,47,59,37,32,37,41,42,52,74,50,77,47,44,44,65,62,66,38,93,62,44,22,46,39,48,83,94,40,54,56,37,76,81,37,40,45,62,33,53,70,80,71,49,29,58,43,37,34,37,36,35,34,31,41,82,14,59,64,61,75,43,79,46,66,82,76,84,41,44,68,57,49,48,47,42,46,62,71,44,48,50,55,48,42,34,71,73,72,45,47,84,81,49,64,36,35,38,41,51,66,75,48,68,48,62,65,29,67,71,39,49,52,52,47,69,73,36,74,50,47,42,73,49,84,55,39,70,89,43,65,53,52,39,38,61,58,55,52,54,48,51,44,36,53,67,52,65,96,53,89,40,72,40,48,66,55,41,47,51,50,53,51,49,44,54,53,55,45,49,74,38,28,66,63,37,26,51,37,48,60,42,32,44,56,33,24,48,37,18,46,75,45,64,19,41,63,40,93,88

Secondary structure (DSSP, 8-state):
---SHHHHHHHHHHHHHHHHTT--TTTHHHHHT--HHHHHHHHHHHHHHS--SPP----S--SS-HHHHHHHHHHHHH-TT--HHHHHHHH--S--HHHHHHHHHHTT-EEEPPEEEE---HHHHHHHHHHHHHHTT--HHHHTTEEEEEEEEEETT------EEE-TT-TTSGGGEEEE--TT--EEEEEEEEETTEEEEEEEE-SS--HHHHHHHIIIIIHHHHHHHT--TTS-EEEE----TTTTSHHHHHHHHH-TTEEE--PPTT-GGG-THHHHHHHHHHT-------SHHHHHHHHHHHHHHHHT-HHHHHHHHHHHHHHHHHHHHTTT-----/---SHHHHHHHHHHHHHHHHTT--TTTHHHHHT--HHHHHHHHHHHHHHS--SPPPP--S--SS-HHHHHHHHHHHHH-TT--HHHHHHHH--S--HHHHHHHHHHTT-EEEPPEEEE---HHHHHHHHHHHHHHTT--HHHHTTEEEEEEEEEETT------EEE-TT-TTSGGGEEEE--TT--EEEEEEEEETTEEEEEEEE-SS--HHHHHHHIIIIIHHHHHHHT--TTSPEEEE----TTTT-HHHHHHHHH-TTEEE--PPTT-GGG-THHHHHHHHHHT-------SHHHHHHHHHHHHHHHHT-HHHHHHHHHHHHHHHHHHHHTTT-----